Protein AF-A0A9X6RM35-F1 (afdb_monomer)

Organism: Hypsibius exemplaris (NCBI:txid2072580)

Foldseek 3Di:
DPPPPPPPPPVVVVVVVVVVVPDDDDDDDDDDDDPVVVVVVVVVVVVVVVVVVVVVVVVVVVVVVVVVVVVVVVVVVVVVVVVVVVVVVVVVVVVVVVVVVVVVVVVVVVVVVVVVVVVVVVVVVVCVVCVVLVVLVVLQVVLVVVFQFAAEDAAEEEDDAPLLCPQVLCVLLVQHDDDDDDPDLPQDQSPDRPHYGYLGQDHPLDLLLVLLVVLVCSVVHPYQAYEYRDEPVVVSNLVSLVVLQQAAHEYFYFDSCVCVQQDADVPGDRNWAWDQDPSGRTDTPPVVCVVVTGVVVVQVVCVVVSRYHYDGSVDPVVVVSCCCCPVVVHGRCPVVCVVCDRTRHADSPDDPPSSVSSSLLNSCCVQPVVPPSNCSSNPDDSVSSVVTD

pLDDT: mean 82.33, std 15.84, range [31.22, 97.81]

Solvent-accessible surface area (backbone atoms only — not comparable to full-atom values): 22110 Å² total; per-residue (Å²): 135,91,79,85,82,79,77,67,67,76,65,50,62,63,56,59,60,58,60,74,72,73,71,82,80,86,83,84,89,83,83,88,79,72,65,69,62,57,53,51,56,53,50,50,52,50,54,50,52,50,49,53,49,50,52,51,50,52,51,52,50,51,53,51,50,54,51,52,50,54,51,49,54,51,51,51,53,48,47,53,51,51,52,51,50,49,52,51,50,52,53,49,54,50,51,52,50,50,56,50,48,51,52,50,51,53,51,49,53,54,50,52,50,54,50,54,54,49,54,50,51,53,50,53,51,54,50,59,69,43,44,66,56,54,55,48,42,53,53,42,51,52,56,44,69,65,62,47,53,51,40,78,35,90,27,34,31,40,39,41,39,80,77,34,40,66,54,53,49,30,27,30,51,59,63,46,64,80,71,71,94,60,92,63,90,70,67,63,69,64,84,76,39,96,56,47,42,65,51,59,57,41,75,78,70,42,71,68,57,52,42,47,50,48,46,54,28,47,77,74,23,38,51,54,44,46,38,38,32,34,56,103,66,43,66,58,54,52,51,54,33,44,76,60,42,36,44,64,37,34,35,32,41,43,48,82,56,39,64,71,37,46,47,53,56,97,94,50,77,57,76,49,43,72,45,67,46,98,84,48,30,42,36,62,48,62,69,80,55,43,63,69,39,30,52,58,68,61,38,53,52,37,50,74,70,62,66,30,43,66,56,57,75,83,54,60,61,70,60,50,52,47,44,36,48,70,74,68,61,54,51,29,50,52,56,37,47,62,74,46,41,64,48,50,72,69,58,91,82,64,77,56,65,68,60,54,52,42,51,43,48,48,49,39,38,59,75,74,38,73,71,42,62,62,58,35,47,67,66,64,54,79,71,53,49,78,76,50,133

Structure (mmCIF, N/CA/C/O backbone):
data_AF-A0A9X6RM35-F1
#
_entry.id   AF-A0A9X6RM35-F1
#
loop_
_atom_site.group_PDB
_atom_site.id
_atom_site.type_symbol
_atom_site.label_atom_id
_atom_site.label_alt_id
_atom_site.label_comp_id
_atom_site.label_asym_id
_atom_site.label_entity_id
_atom_site.label_seq_id
_atom_site.pdbx_PDB_ins_code
_atom_site.Cartn_x
_atom_site.Cartn_y
_atom_site.Cartn_z
_atom_site.occupancy
_atom_site.B_iso_or_equiv
_atom_site.auth_seq_id
_atom_site.auth_comp_id
_atom_site.auth_asym_id
_atom_site.auth_atom_id
_atom_site.pdbx_PDB_model_num
ATOM 1 N N . MET A 1 1 ? -31.389 -1.278 128.091 1.00 39.91 1 MET A N 1
ATOM 2 C CA . MET A 1 1 ? -32.453 -2.180 128.581 1.00 39.91 1 MET A CA 1
ATOM 3 C C . MET A 1 1 ? -31.827 -3.147 129.591 1.00 39.91 1 MET A C 1
ATOM 5 O O . MET A 1 1 ? -31.407 -4.217 129.197 1.00 39.91 1 MET A O 1
ATOM 9 N N . SER A 1 2 ? -31.521 -2.820 130.853 1.00 44.97 2 SER A N 1
ATOM 10 C CA . SER A 1 2 ? -32.206 -2.007 131.884 1.00 44.97 2 SER A CA 1
ATOM 11 C C . SER A 1 2 ? -33.596 -2.518 132.297 1.00 44.97 2 SER A C 1
ATOM 13 O O . SER A 1 2 ? -34.483 -1.722 132.585 1.00 44.97 2 SER A O 1
ATOM 15 N N . GLN A 1 3 ? -33.785 -3.842 132.318 1.00 40.25 3 GLN A N 1
ATOM 16 C CA . GLN A 1 3 ? -35.031 -4.488 132.769 1.00 40.25 3 GLN A CA 1
ATOM 17 C C . GLN A 1 3 ? -34.818 -5.612 133.807 1.00 40.25 3 GLN A C 1
ATOM 19 O O . GLN A 1 3 ? -35.672 -6.470 133.979 1.00 40.25 3 GLN A O 1
ATOM 24 N N . LEU A 1 4 ? -33.706 -5.587 134.552 1.00 36.75 4 LEU A N 1
ATOM 25 C CA . LEU A 1 4 ? -33.500 -6.436 135.743 1.00 36.75 4 LEU A CA 1
ATOM 26 C C . LEU A 1 4 ? -33.676 -5.668 137.072 1.00 36.75 4 LEU A C 1
ATOM 28 O O . LEU A 1 4 ? -33.460 -6.228 138.139 1.00 36.75 4 LEU A O 1
ATOM 32 N N . ALA A 1 5 ? -34.089 -4.394 137.024 1.00 43.00 5 ALA A N 1
ATOM 33 C CA . ALA A 1 5 ? -34.105 -3.491 138.183 1.00 43.00 5 ALA A CA 1
ATOM 34 C C . ALA A 1 5 ? -35.475 -3.323 138.875 1.00 43.00 5 ALA A C 1
ATOM 36 O O . ALA A 1 5 ? -35.578 -2.559 139.828 1.00 43.00 5 ALA A O 1
ATOM 37 N N . THR A 1 6 ? -36.529 -4.013 138.436 1.00 45.53 6 THR A N 1
ATOM 38 C CA . THR A 1 6 ? -37.905 -3.759 138.919 1.00 45.53 6 THR A CA 1
ATOM 39 C C . THR A 1 6 ? -38.610 -4.964 139.546 1.00 45.53 6 THR A C 1
ATOM 41 O O . THR A 1 6 ? -39.725 -4.820 140.033 1.00 45.53 6 THR A O 1
ATOM 44 N N . LEU A 1 7 ? -37.957 -6.129 139.629 1.00 39.12 7 LEU A N 1
ATOM 45 C CA . LEU A 1 7 ? -38.520 -7.348 140.243 1.00 39.12 7 LEU A CA 1
ATOM 46 C C . LEU A 1 7 ? -38.082 -7.586 141.704 1.00 39.12 7 LEU A C 1
ATOM 48 O O . LEU A 1 7 ? -38.463 -8.581 142.309 1.00 39.12 7 LEU A O 1
ATOM 52 N N . ILE A 1 8 ? -37.310 -6.662 142.285 1.00 43.22 8 ILE A N 1
ATOM 53 C CA . ILE A 1 8 ? -36.714 -6.783 143.627 1.00 43.22 8 ILE A CA 1
ATOM 54 C C . ILE A 1 8 ? -37.604 -6.263 144.789 1.00 43.22 8 ILE A C 1
ATOM 56 O O . ILE A 1 8 ? -37.484 -6.826 145.875 1.00 43.22 8 ILE A O 1
ATOM 60 N N . PRO A 1 9 ? -38.547 -5.301 144.646 1.00 42.81 9 PRO A N 1
ATOM 61 C CA . PRO A 1 9 ? -39.303 -4.828 145.819 1.00 42.81 9 PRO A CA 1
ATOM 62 C C . PRO A 1 9 ? -40.455 -5.752 146.250 1.00 42.81 9 PRO A C 1
ATOM 64 O O . PRO A 1 9 ? -40.798 -5.804 147.424 1.00 42.81 9 PRO A O 1
ATOM 67 N N . VAL A 1 10 ? -41.043 -6.524 145.327 1.00 47.91 10 VAL A N 1
ATOM 68 C CA . VAL A 1 10 ? -42.314 -7.239 145.582 1.00 47.91 10 VAL A CA 1
ATOM 69 C C . VAL A 1 10 ? -42.126 -8.537 146.389 1.00 47.91 10 VAL A C 1
ATOM 71 O O . VAL A 1 10 ? -43.048 -8.988 147.062 1.00 47.91 10 VAL A O 1
ATOM 74 N N . ILE A 1 11 ? -40.917 -9.110 146.405 1.00 46.06 11 ILE A N 1
ATOM 75 C CA . ILE A 1 11 ? -40.578 -10.273 147.252 1.00 46.06 11 ILE A CA 1
ATOM 76 C C . ILE A 1 11 ? -40.129 -9.828 148.665 1.00 46.06 11 ILE A C 1
ATOM 78 O O . ILE A 1 11 ? -40.219 -10.605 149.616 1.00 46.06 11 ILE A O 1
ATOM 82 N N . GLY A 1 12 ? -39.713 -8.564 148.835 1.00 46.47 12 GLY A N 1
ATOM 83 C CA . GLY A 1 12 ? -39.248 -8.009 150.114 1.00 46.47 12 GLY A CA 1
ATOM 84 C C . GLY A 1 12 ? -40.361 -7.764 151.141 1.00 46.47 12 GLY A C 1
ATOM 85 O O . GLY A 1 12 ? -40.191 -8.086 152.317 1.00 46.47 12 GLY A O 1
ATOM 86 N N . ASP A 1 13 ? -41.529 -7.289 150.702 1.00 47.25 13 ASP A N 1
ATOM 87 C CA . ASP A 1 13 ? -42.626 -6.917 151.615 1.00 47.25 13 ASP A CA 1
ATOM 88 C C . ASP A 1 13 ? -43.421 -8.127 152.147 1.00 47.25 13 ASP A C 1
ATOM 90 O O . ASP A 1 13 ? -43.953 -8.105 153.263 1.00 47.25 13 ASP A O 1
ATOM 94 N N . VAL A 1 14 ? -43.427 -9.245 151.410 1.00 50.41 14 VAL A N 1
ATOM 95 C CA . VAL A 1 14 ? -44.039 -10.509 151.865 1.00 50.41 14 VAL A CA 1
ATOM 96 C C . VAL A 1 14 ? -43.205 -11.163 152.977 1.00 50.41 14 VAL A C 1
ATOM 98 O O . VAL A 1 14 ? -43.761 -11.737 153.914 1.00 50.41 14 VAL A O 1
ATOM 101 N N . LEU A 1 15 ? -41.875 -11.022 152.946 1.00 47.84 15 LEU A N 1
ATOM 102 C CA . LEU A 1 15 ? -40.983 -11.585 153.968 1.00 47.84 15 LEU A CA 1
ATOM 103 C C . LEU A 1 15 ? -40.912 -10.733 155.249 1.00 47.84 15 LEU A C 1
ATOM 105 O O . LEU A 1 15 ? -40.707 -11.285 156.332 1.00 47.84 15 LEU A O 1
ATOM 109 N N . ALA A 1 16 ? -41.175 -9.423 155.172 1.00 48.50 16 ALA A N 1
ATOM 110 C CA . ALA A 1 16 ? -41.254 -8.550 156.349 1.00 48.50 16 ALA A CA 1
ATOM 111 C C . ALA A 1 16 ? -42.494 -8.832 157.226 1.00 48.50 16 ALA A C 1
ATOM 113 O O . ALA A 1 16 ? -42.445 -8.672 158.447 1.00 48.50 16 ALA A O 1
ATOM 114 N N . THR A 1 17 ? -43.581 -9.335 156.631 1.00 50.16 17 THR A N 1
ATOM 115 C CA . THR A 1 17 ? -44.827 -9.650 157.353 1.00 50.16 17 THR A CA 1
ATOM 116 C C . THR A 1 17 ? -44.755 -11.010 158.071 1.00 50.16 17 THR A C 1
ATOM 118 O O . THR A 1 17 ? -45.374 -11.195 159.117 1.00 50.16 17 THR A O 1
ATOM 121 N N . ILE A 1 18 ? -43.926 -11.943 157.585 1.00 49.62 18 ILE A N 1
ATOM 122 C CA . ILE A 1 18 ? -43.703 -13.256 158.224 1.00 49.62 18 ILE A CA 1
ATOM 123 C C . ILE A 1 18 ? -42.792 -13.139 159.463 1.00 49.62 18 ILE A C 1
ATOM 125 O O . ILE A 1 18 ? -42.955 -13.896 160.420 1.00 49.62 18 ILE A O 1
ATOM 129 N N . SER A 1 19 ? -41.889 -12.152 159.509 1.00 45.34 19 SER A N 1
ATOM 130 C CA . SER A 1 19 ? -40.964 -11.969 160.641 1.00 45.34 19 SER A CA 1
ATOM 131 C C . SER A 1 19 ? -41.650 -11.452 161.919 1.00 45.34 19 SER A C 1
ATOM 133 O O . SER A 1 19 ? -41.283 -11.845 163.027 1.00 45.34 19 SER A O 1
ATOM 135 N N . ASN A 1 20 ? -42.727 -10.666 161.793 1.00 47.88 20 ASN A N 1
ATOM 136 C CA . ASN A 1 20 ? -43.485 -10.167 162.950 1.00 47.88 20 ASN A CA 1
ATOM 137 C C . ASN A 1 20 ? -44.430 -11.211 163.584 1.00 47.88 20 ASN A C 1
ATOM 139 O O . ASN A 1 20 ? -45.047 -10.922 164.607 1.00 47.88 20 ASN A O 1
ATOM 143 N N . LEU A 1 21 ? -44.527 -12.427 163.025 1.00 46.91 21 LEU A N 1
ATOM 144 C CA . LEU A 1 21 ? -45.391 -13.503 163.535 1.00 46.91 21 LEU A CA 1
ATOM 145 C C . LEU A 1 21 ? -44.667 -14.542 164.418 1.00 46.91 21 LEU A C 1
ATOM 147 O O . LEU A 1 21 ? -45.331 -15.407 164.987 1.00 46.91 21 LEU A O 1
ATOM 151 N N . ILE A 1 22 ? -43.330 -14.490 164.545 1.00 50.06 22 ILE A N 1
ATOM 152 C CA . ILE A 1 22 ? -42.535 -15.574 165.169 1.00 50.06 22 ILE A CA 1
ATOM 153 C C . ILE A 1 22 ? -41.978 -15.226 166.569 1.00 50.06 22 ILE A C 1
ATOM 155 O O . ILE A 1 22 ? -41.530 -16.120 167.286 1.00 50.06 22 ILE A O 1
ATOM 159 N N . MET A 1 23 ? -42.100 -13.985 167.060 1.00 38.59 23 MET A N 1
ATOM 160 C CA . MET A 1 23 ? -41.804 -13.667 168.468 1.00 38.59 23 MET A CA 1
ATOM 161 C C . MET A 1 23 ? -43.067 -13.341 169.273 1.00 38.59 23 MET A C 1
ATOM 163 O O . MET A 1 23 ? -43.662 -12.285 169.110 1.00 38.59 23 MET A O 1
ATOM 167 N N . GLY A 1 24 ? -43.396 -14.208 170.234 1.00 34.44 24 GLY A N 1
ATOM 168 C CA . GLY A 1 24 ? -43.999 -13.760 171.491 1.00 34.44 24 GLY A CA 1
ATOM 169 C C . GLY A 1 24 ? -45.506 -13.953 171.686 1.00 34.44 24 GLY A C 1
ATOM 170 O O . GLY A 1 24 ? -46.277 -13.011 171.629 1.00 34.44 24 GLY A O 1
ATOM 171 N N . ASN A 1 25 ? -45.844 -15.153 172.159 1.00 32.66 25 ASN A N 1
ATOM 172 C CA . ASN A 1 25 ? -46.595 -15.366 173.402 1.00 32.66 25 ASN A CA 1
ATOM 173 C C . ASN A 1 25 ? -48.113 -15.060 173.456 1.00 32.66 25 ASN A C 1
ATOM 175 O O . ASN A 1 25 ? -48.562 -13.926 173.528 1.00 32.66 25 ASN A O 1
ATOM 179 N N . ARG A 1 26 ? -48.864 -16.160 173.617 1.00 34.00 26 ARG A N 1
ATOM 180 C CA . ARG A 1 26 ? -49.995 -16.355 174.546 1.00 34.00 26 ARG A CA 1
ATOM 181 C C . ARG A 1 26 ? -51.051 -15.242 174.647 1.00 34.00 26 ARG A C 1
ATOM 183 O O . ARG A 1 26 ? -50.896 -14.291 175.399 1.00 34.00 26 ARG A O 1
ATOM 190 N N . GLY A 1 27 ? -52.239 -15.570 174.138 1.00 31.22 27 GLY A N 1
ATOM 191 C CA . GLY A 1 27 ? -53.478 -15.309 174.875 1.00 31.22 27 GLY A CA 1
ATOM 192 C C . GLY A 1 27 ? -54.543 -14.507 174.134 1.00 31.22 27 GLY A C 1
ATOM 193 O O . GLY A 1 27 ? -54.506 -13.288 174.103 1.00 31.22 27 GLY A O 1
ATOM 194 N N . SER A 1 28 ? -55.561 -15.238 173.673 1.00 38.72 28 SER A N 1
ATOM 195 C CA . SER A 1 28 ? -56.958 -14.814 173.462 1.00 38.72 28 SER A CA 1
ATOM 196 C C . SER A 1 28 ? -57.303 -13.794 172.357 1.00 38.72 28 SER A C 1
ATOM 198 O O . SER A 1 28 ? -57.317 -12.591 172.572 1.00 38.72 28 SER A O 1
ATOM 200 N N . ARG A 1 29 ? -57.748 -14.378 171.227 1.00 46.19 29 ARG A N 1
ATOM 201 C CA . ARG A 1 29 ? -58.841 -13.982 170.301 1.00 46.19 29 ARG A CA 1
ATOM 202 C C . ARG A 1 29 ? -58.865 -12.523 169.806 1.00 46.19 29 ARG A C 1
ATOM 204 O O . ARG A 1 29 ? -59.531 -11.675 170.388 1.00 46.19 29 ARG A O 1
ATOM 211 N N . GLY A 1 30 ? -58.215 -12.300 168.656 1.00 35.91 30 GLY A N 1
ATOM 212 C CA . GLY A 1 30 ? -58.267 -11.068 167.855 1.00 35.91 30 GLY A CA 1
ATOM 213 C C . GLY A 1 30 ? -59.240 -11.112 166.653 1.00 35.91 30 GLY A C 1
ATOM 214 O O . GLY A 1 30 ? -59.748 -12.188 166.326 1.00 35.91 30 GLY A O 1
ATOM 215 N N . PRO A 1 31 ? -59.509 -9.951 166.014 1.00 42.12 31 PRO A N 1
ATOM 216 C CA . PRO A 1 31 ? -60.632 -9.702 165.104 1.00 42.12 31 PRO A CA 1
ATOM 217 C C . PRO A 1 31 ? -60.292 -9.922 163.618 1.00 42.12 31 PRO A C 1
ATOM 219 O O . PRO A 1 31 ? -59.142 -9.800 163.201 1.00 42.12 31 PRO A O 1
ATOM 222 N N . SER A 1 32 ? -61.312 -10.258 162.822 1.00 43.34 32 SER A N 1
ATOM 223 C CA . SER A 1 32 ? -61.216 -10.645 161.408 1.00 43.34 32 SER A CA 1
ATOM 224 C C . SER A 1 32 ? -60.761 -9.509 160.483 1.00 43.34 32 SER A C 1
ATOM 226 O O . SER A 1 32 ? -61.352 -8.431 160.480 1.00 43.34 32 SER A O 1
ATOM 228 N N . VAL A 1 33 ? -59.764 -9.803 159.647 1.00 49.38 33 VAL A N 1
ATOM 229 C CA . VAL A 1 33 ? -59.309 -8.993 158.506 1.00 49.38 33 VAL A CA 1
ATOM 230 C C . VAL A 1 33 ? -60.247 -9.231 157.311 1.00 49.38 33 VAL A C 1
ATOM 232 O O . VAL A 1 33 ? -60.513 -10.381 156.965 1.00 49.38 33 VAL A O 1
ATOM 235 N N . ASP A 1 34 ? -60.751 -8.158 156.695 1.00 52.75 34 ASP A N 1
ATOM 236 C CA . ASP A 1 34 ? -61.669 -8.191 155.542 1.00 52.75 34 ASP A CA 1
ATOM 237 C C . ASP A 1 34 ? -60.897 -8.392 154.218 1.00 52.75 34 ASP A C 1
ATOM 239 O O . ASP A 1 34 ? -60.381 -7.455 153.603 1.00 52.75 34 ASP A O 1
ATOM 243 N N . VAL A 1 35 ? -60.788 -9.658 153.806 1.00 53.84 35 VAL A N 1
ATOM 244 C CA . VAL A 1 35 ? -60.093 -10.142 152.597 1.00 53.84 35 VAL A CA 1
ATOM 245 C C . VAL A 1 35 ? -60.716 -9.593 151.295 1.00 53.84 35 VAL A C 1
ATOM 247 O O . VAL A 1 35 ? -60.029 -9.496 150.273 1.00 53.84 35 VAL A O 1
ATOM 250 N N . ASP A 1 36 ? -61.970 -9.125 151.323 1.00 55.31 36 ASP A N 1
ATOM 251 C CA . ASP A 1 36 ? -62.677 -8.624 150.136 1.00 55.31 36 ASP A CA 1
ATOM 252 C C . ASP A 1 36 ? -62.222 -7.221 149.700 1.00 55.31 36 ASP A C 1
ATOM 254 O O . ASP A 1 36 ? -62.460 -6.799 148.562 1.00 55.31 36 ASP A O 1
ATOM 258 N N . ALA A 1 37 ? -61.543 -6.470 150.571 1.00 55.03 37 ALA A N 1
ATOM 259 C CA . ALA A 1 37 ? -60.956 -5.178 150.211 1.00 55.03 37 ALA A CA 1
ATOM 260 C C . ALA A 1 37 ? -59.685 -5.333 149.347 1.00 55.03 37 ALA A C 1
ATOM 262 O O . ALA A 1 37 ? -59.496 -4.586 148.385 1.00 55.03 37 ALA A O 1
ATOM 263 N N . ILE A 1 38 ? -58.858 -6.348 149.624 1.00 54.16 38 ILE A N 1
ATOM 264 C CA . ILE A 1 38 ? -57.600 -6.613 148.900 1.00 54.16 38 ILE A CA 1
ATOM 265 C C . ILE A 1 38 ? -57.882 -7.228 147.520 1.00 54.16 38 ILE A C 1
ATOM 267 O O . ILE A 1 38 ? -57.276 -6.826 146.524 1.00 54.16 38 ILE A O 1
ATOM 271 N N . HIS A 1 39 ? -58.867 -8.128 147.418 1.00 55.69 39 HIS A N 1
ATOM 272 C CA . HIS A 1 39 ? -59.287 -8.685 146.127 1.00 55.69 39 HIS A CA 1
ATOM 273 C C . HIS A 1 39 ? -59.862 -7.626 145.174 1.00 55.69 39 HIS A C 1
ATOM 275 O O . HIS A 1 39 ? -59.624 -7.705 143.968 1.00 55.69 39 HIS A O 1
ATOM 281 N N . ARG A 1 40 ? -60.548 -6.594 145.687 1.00 60.12 40 ARG A N 1
ATOM 282 C CA . ARG A 1 40 ? -61.068 -5.491 144.858 1.00 60.12 40 ARG A CA 1
ATOM 283 C C . ARG A 1 40 ? -59.964 -4.588 144.301 1.00 60.12 40 ARG A C 1
ATOM 285 O O . ARG A 1 40 ? -60.031 -4.226 143.128 1.00 60.12 40 ARG A O 1
ATOM 292 N N . GLN A 1 41 ? -58.928 -4.273 145.083 1.00 58.19 41 GLN A N 1
ATOM 293 C CA . GLN A 1 41 ? -57.780 -3.498 144.589 1.00 58.19 41 GLN A CA 1
ATOM 294 C C . GLN A 1 41 ? -56.929 -4.279 143.577 1.00 58.19 41 GLN A C 1
ATOM 296 O O . GLN A 1 41 ? -56.503 -3.714 142.572 1.00 58.19 41 GLN A O 1
ATOM 301 N N . HIS A 1 42 ? -56.735 -5.584 143.784 1.00 56.94 42 HIS A N 1
ATOM 302 C CA . HIS A 1 42 ? -55.982 -6.423 142.849 1.00 56.94 42 HIS A CA 1
ATOM 303 C C . HIS A 1 42 ? -56.747 -6.654 141.531 1.00 56.94 42 HIS A C 1
ATOM 305 O O . HIS A 1 42 ? -56.157 -6.620 140.453 1.00 56.94 42 HIS A O 1
ATOM 311 N N . ALA A 1 43 ? -58.075 -6.815 141.593 1.00 60.25 43 ALA A N 1
ATOM 312 C CA . ALA A 1 43 ? -58.923 -6.922 140.405 1.00 60.25 43 ALA A CA 1
ATOM 313 C C . ALA A 1 43 ? -58.953 -5.620 139.582 1.00 60.25 43 ALA A C 1
ATOM 315 O O . ALA A 1 43 ? -58.897 -5.680 138.354 1.00 60.25 43 ALA A O 1
ATOM 316 N N . ALA A 1 44 ? -58.980 -4.452 140.236 1.00 65.12 44 ALA A N 1
ATOM 317 C CA . ALA A 1 44 ? -58.913 -3.158 139.555 1.00 65.12 44 ALA A CA 1
ATOM 318 C C . ALA A 1 44 ? -57.556 -2.936 138.860 1.00 65.12 44 ALA A C 1
ATOM 320 O O . ALA A 1 44 ? -57.524 -2.532 137.700 1.00 65.12 44 ALA A O 1
ATOM 321 N N . ALA A 1 45 ? -56.445 -3.288 139.516 1.00 61.56 45 ALA A N 1
ATOM 322 C CA . ALA A 1 45 ? -55.109 -3.191 138.926 1.00 61.56 45 ALA A CA 1
ATOM 323 C C . ALA A 1 45 ? -54.910 -4.145 137.731 1.00 61.56 45 ALA A C 1
ATOM 325 O O . ALA A 1 45 ? -54.280 -3.773 136.741 1.00 61.56 45 ALA A O 1
ATOM 326 N N . ILE A 1 46 ? -55.483 -5.356 137.780 1.00 63.25 46 ILE A N 1
ATOM 327 C CA . ILE A 1 46 ? -55.468 -6.296 136.647 1.00 63.25 46 ILE A CA 1
ATOM 328 C C . ILE A 1 46 ? -56.309 -5.763 135.484 1.00 63.25 46 ILE A C 1
ATOM 330 O O . ILE A 1 46 ? -55.857 -5.815 134.343 1.00 63.25 46 ILE A O 1
ATOM 334 N N . ALA A 1 47 ? -57.501 -5.226 135.755 1.00 68.81 47 ALA A N 1
ATOM 335 C CA . ALA A 1 47 ? -58.365 -4.665 134.718 1.00 68.81 47 ALA A CA 1
ATOM 336 C C . ALA A 1 47 ? -57.718 -3.450 134.029 1.00 68.81 47 ALA A C 1
ATOM 338 O O . ALA A 1 47 ? -57.779 -3.323 132.807 1.00 68.81 47 ALA A O 1
ATOM 339 N N . GLU A 1 48 ? -57.042 -2.587 134.789 1.00 67.44 48 GLU A N 1
ATOM 340 C CA . GLU A 1 48 ? -56.339 -1.425 134.244 1.00 67.44 48 GLU A CA 1
ATOM 341 C C . GLU A 1 48 ? -55.070 -1.821 133.476 1.00 67.44 48 GLU A C 1
ATOM 343 O O . GLU A 1 48 ? -54.841 -1.336 132.368 1.00 67.44 48 GLU A O 1
ATOM 348 N N . SER A 1 49 ? -54.304 -2.793 133.980 1.00 64.75 49 SER A N 1
ATOM 349 C CA . SER A 1 49 ? -53.161 -3.367 133.260 1.00 64.75 49 SER A CA 1
ATOM 350 C C . SER A 1 49 ? -53.580 -4.043 131.948 1.00 64.75 49 SER A C 1
ATOM 352 O O . SER A 1 49 ? -52.928 -3.845 130.922 1.00 64.75 49 SER A O 1
ATOM 354 N N . GLN A 1 50 ? -54.696 -4.778 131.942 1.00 70.25 50 GLN A N 1
ATOM 355 C CA . GLN A 1 50 ? -55.251 -5.388 130.731 1.00 70.25 50 GLN A CA 1
ATOM 356 C C . GLN A 1 50 ? -55.735 -4.341 129.728 1.00 70.25 50 GLN A C 1
ATOM 358 O O . GLN A 1 50 ? -55.525 -4.515 128.528 1.00 70.25 50 GLN A O 1
ATOM 363 N N . ARG A 1 51 ? -56.330 -3.239 130.198 1.00 77.69 51 ARG A N 1
ATOM 364 C CA . ARG A 1 51 ? -56.761 -2.144 129.326 1.00 77.69 51 ARG A CA 1
ATOM 365 C C . ARG A 1 51 ? -55.571 -1.448 128.668 1.00 77.69 51 ARG A C 1
ATOM 367 O O . ARG A 1 51 ? -55.572 -1.285 127.454 1.00 77.69 51 ARG A O 1
ATOM 374 N N . ILE A 1 52 ? -54.533 -1.119 129.442 1.00 72.44 52 ILE A N 1
ATOM 375 C CA . ILE A 1 52 ? -53.291 -0.515 128.926 1.00 72.44 52 ILE A CA 1
ATOM 376 C C . ILE A 1 52 ? -52.610 -1.456 127.928 1.00 72.44 52 ILE A C 1
ATOM 378 O O . ILE A 1 52 ? -52.143 -1.012 126.882 1.00 72.44 52 ILE A O 1
ATOM 382 N N . PHE A 1 53 ? -52.587 -2.759 128.212 1.00 71.38 53 PHE A N 1
ATOM 383 C CA . PHE A 1 53 ? -52.016 -3.748 127.305 1.00 71.38 53 PHE A CA 1
ATOM 384 C C . PHE A 1 53 ? -52.802 -3.851 125.992 1.00 71.38 53 PHE A C 1
ATOM 386 O O . PHE A 1 53 ? -52.197 -3.840 124.925 1.00 71.38 53 PHE A O 1
ATOM 393 N N . GLN A 1 54 ? -54.137 -3.889 126.041 1.00 74.94 54 GLN A N 1
ATOM 394 C CA . GLN A 1 54 ? -54.977 -3.899 124.837 1.00 74.94 54 GLN A CA 1
ATOM 395 C C . GLN A 1 54 ? -54.838 -2.609 124.023 1.00 74.94 54 GLN A C 1
ATOM 397 O O . GLN A 1 54 ? -54.790 -2.660 122.797 1.00 74.94 54 GLN A O 1
ATOM 402 N N . GLU A 1 55 ? -54.730 -1.460 124.686 1.00 77.75 55 GLU A N 1
ATOM 403 C CA . GLU A 1 55 ? -54.564 -0.159 124.037 1.00 77.75 55 GLU A CA 1
ATOM 404 C C . GLU A 1 55 ? -53.181 -0.042 123.371 1.00 77.75 55 GLU A C 1
ATOM 406 O O . GLU A 1 55 ? -53.081 0.378 122.216 1.00 77.75 55 GLU A O 1
ATOM 411 N N . GLN A 1 56 ? -52.124 -0.534 124.028 1.00 74.19 56 GLN A N 1
ATOM 412 C CA . GLN A 1 56 ? -50.792 -0.671 123.428 1.00 74.19 56 GLN A CA 1
ATOM 413 C C . GLN A 1 56 ? -50.779 -1.666 122.262 1.00 74.19 56 GLN A C 1
ATOM 415 O O . GLN A 1 56 ? -50.139 -1.411 121.242 1.00 74.19 56 GLN A O 1
ATOM 420 N N . GLN A 1 57 ? -51.509 -2.778 122.370 1.00 72.56 57 GLN A N 1
ATOM 421 C CA . GLN A 1 57 ? -51.604 -3.777 121.307 1.00 72.56 57 GLN A CA 1
ATOM 422 C C . GLN A 1 57 ? -52.361 -3.230 120.087 1.00 72.56 57 GLN A C 1
ATOM 424 O O . GLN A 1 57 ? -51.938 -3.449 118.952 1.00 72.56 57 GLN A O 1
ATOM 429 N N . ALA A 1 58 ? -53.429 -2.456 120.305 1.00 76.06 58 ALA A N 1
ATOM 430 C CA . ALA A 1 58 ? -54.181 -1.784 119.249 1.00 76.06 58 ALA A CA 1
ATOM 431 C C . ALA A 1 58 ? -53.349 -0.695 118.552 1.00 76.06 58 ALA A C 1
ATOM 433 O O . ALA A 1 58 ? -53.353 -0.617 117.323 1.00 76.06 58 ALA A O 1
ATOM 434 N N . GLN A 1 59 ? -52.584 0.102 119.307 1.00 78.62 59 GLN A N 1
ATOM 435 C CA . GLN A 1 59 ? -51.669 1.097 118.736 1.00 78.62 59 GLN A CA 1
ATOM 436 C C . GLN A 1 59 ? -50.534 0.449 117.936 1.00 78.62 59 GLN A C 1
ATOM 438 O O . GLN A 1 59 ? -50.253 0.885 116.820 1.00 78.62 59 GLN A O 1
ATOM 443 N N . ALA A 1 60 ? -49.926 -0.621 118.453 1.00 72.94 60 ALA A N 1
ATOM 444 C CA . ALA A 1 60 ? -48.892 -1.364 117.736 1.00 72.94 60 ALA A CA 1
ATOM 445 C C . ALA A 1 60 ? -49.437 -1.982 116.438 1.00 72.94 60 ALA A C 1
ATOM 447 O O . ALA A 1 60 ? -48.781 -1.924 115.399 1.00 72.94 60 ALA A O 1
ATOM 448 N N . HIS A 1 61 ? -50.661 -2.516 116.465 1.00 73.94 61 HIS A N 1
ATOM 449 C CA . HIS A 1 61 ? -51.307 -3.065 115.276 1.00 73.94 61 HIS A CA 1
ATOM 450 C C . HIS A 1 61 ? -51.631 -1.978 114.239 1.00 73.94 61 HIS A C 1
ATOM 452 O O . HIS A 1 61 ? -51.398 -2.178 113.049 1.00 73.94 61 HIS A O 1
ATOM 458 N N . ALA A 1 62 ? -52.108 -0.805 114.670 1.00 77.31 62 ALA A N 1
ATOM 459 C CA . ALA A 1 62 ? -52.362 0.329 113.780 1.00 77.31 62 ALA A CA 1
ATOM 460 C C . ALA A 1 62 ? -51.071 0.853 113.121 1.00 77.31 62 ALA A C 1
ATOM 462 O O . ALA A 1 62 ? -51.051 1.094 111.915 1.00 77.31 62 ALA A O 1
ATOM 463 N N . GLN A 1 63 ? -49.976 0.956 113.881 1.00 75.62 63 GLN A N 1
ATOM 464 C CA . GLN A 1 63 ? -48.659 1.325 113.348 1.00 75.62 63 GLN A CA 1
ATOM 465 C C . GLN A 1 63 ? -48.126 0.278 112.362 1.00 75.62 63 GLN A C 1
ATOM 467 O O . GLN A 1 63 ? -47.570 0.629 111.323 1.00 75.62 63 GLN A O 1
ATOM 472 N N . HIS A 1 64 ? -48.340 -1.009 112.646 1.00 71.81 64 HIS A N 1
ATOM 473 C CA . HIS A 1 64 ? -47.943 -2.092 111.751 1.00 71.81 64 HIS A CA 1
ATOM 474 C C . HIS A 1 64 ? -48.735 -2.074 110.433 1.00 71.81 64 HIS A C 1
ATOM 476 O O . HIS A 1 64 ? -48.159 -2.301 109.371 1.00 71.81 64 HIS A O 1
ATOM 482 N N . ILE A 1 65 ? -50.034 -1.750 110.470 1.00 77.56 65 ILE A N 1
ATOM 483 C CA . ILE A 1 65 ? -50.853 -1.574 109.259 1.00 77.56 65 ILE A CA 1
ATOM 484 C C . ILE A 1 65 ? -50.336 -0.402 108.416 1.00 77.56 65 ILE A C 1
ATOM 486 O O . ILE A 1 65 ? -50.094 -0.586 107.226 1.00 77.56 65 ILE A O 1
ATOM 490 N N . GLN A 1 66 ? -50.095 0.763 109.026 1.00 78.06 66 GLN A N 1
ATOM 491 C CA . GLN A 1 66 ? -49.557 1.930 108.313 1.00 78.06 66 GLN A CA 1
ATOM 492 C C . GLN A 1 66 ? -48.184 1.645 107.692 1.00 78.06 66 GLN A C 1
ATOM 494 O O . GLN A 1 66 ? -47.904 2.062 106.571 1.00 78.06 66 GLN A O 1
ATOM 499 N N . MET A 1 67 ? -47.337 0.885 108.389 1.00 74.69 67 MET A N 1
ATOM 500 C CA . MET A 1 67 ? -46.048 0.444 107.861 1.00 74.69 67 MET A CA 1
ATOM 501 C C . MET A 1 67 ? -46.211 -0.506 106.664 1.00 74.69 67 MET A C 1
ATOM 503 O O . MET A 1 67 ? -45.490 -0.363 105.679 1.00 74.69 67 MET A O 1
ATOM 507 N N . ILE A 1 68 ? -47.162 -1.448 106.704 1.00 74.75 68 ILE A N 1
ATOM 508 C CA . ILE A 1 68 ? -47.453 -2.343 105.571 1.00 74.75 68 ILE A CA 1
ATOM 509 C C . ILE A 1 68 ? -47.955 -1.555 104.356 1.00 74.75 68 ILE A C 1
ATOM 511 O O . ILE A 1 68 ? -47.540 -1.850 103.235 1.00 74.75 68 ILE A O 1
ATOM 515 N N . GLU A 1 69 ? -48.832 -0.572 104.553 1.00 79.19 69 GLU A N 1
ATOM 516 C CA . GLU A 1 69 ? -49.343 0.274 103.467 1.00 79.19 69 GLU A CA 1
ATOM 517 C C . GLU A 1 69 ? -48.231 1.127 102.847 1.00 79.19 69 GLU A C 1
ATOM 519 O O . GLU A 1 69 ? -48.070 1.108 101.628 1.00 79.19 69 GLU A O 1
ATOM 524 N N . ALA A 1 70 ? -47.377 1.750 103.664 1.00 76.94 70 ALA A N 1
ATOM 525 C CA . ALA A 1 70 ? -46.216 2.498 103.179 1.00 76.94 70 ALA A CA 1
ATOM 526 C C . ALA A 1 70 ? -45.219 1.613 102.400 1.00 76.94 70 ALA A C 1
ATOM 528 O O . ALA A 1 70 ? -44.660 2.042 101.391 1.00 76.94 70 ALA A O 1
ATOM 529 N N . ILE A 1 71 ? -45.019 0.357 102.825 1.00 77.44 71 ILE A N 1
ATOM 530 C CA . ILE A 1 71 ? -44.190 -0.619 102.096 1.00 77.44 71 ILE A CA 1
ATOM 531 C C . ILE A 1 71 ? -44.838 -1.007 100.760 1.00 77.44 71 ILE A C 1
ATOM 533 O O . ILE A 1 71 ? -44.133 -1.159 99.763 1.00 77.44 71 ILE A O 1
ATOM 537 N N . ARG A 1 72 ? -46.166 -1.170 100.709 1.00 79.75 72 ARG A N 1
ATOM 538 C CA . ARG A 1 72 ? -46.885 -1.479 99.462 1.00 79.75 72 ARG A CA 1
ATOM 539 C C . ARG A 1 72 ? -46.804 -0.332 98.465 1.00 79.75 72 ARG A C 1
ATOM 541 O O . ARG A 1 72 ? -46.438 -0.576 97.324 1.00 79.75 72 ARG A O 1
ATOM 548 N N . GLU A 1 73 ? -47.055 0.898 98.903 1.00 82.62 73 GLU A N 1
ATOM 549 C CA . GLU A 1 73 ? -46.934 2.080 98.043 1.00 82.62 73 GLU A CA 1
ATOM 550 C C . GLU A 1 73 ? -45.497 2.279 97.548 1.00 82.62 73 GLU A C 1
ATOM 552 O O . GLU A 1 73 ? -45.289 2.571 96.370 1.00 82.62 73 GLU A O 1
ATOM 557 N N . GLY A 1 74 ? -44.501 2.058 98.415 1.00 81.75 74 GLY A N 1
ATOM 558 C CA . GLY A 1 74 ? -43.091 2.061 98.025 1.00 81.75 74 GLY A CA 1
ATOM 559 C C . GLY A 1 74 ? -42.786 1.017 96.948 1.00 81.75 74 GLY A C 1
ATOM 560 O O . GLY A 1 74 ? -42.203 1.349 95.917 1.00 81.75 74 GLY A O 1
ATOM 561 N N . ASN A 1 75 ? -43.257 -0.219 97.137 1.00 83.25 75 ASN A N 1
ATOM 562 C CA . ASN A 1 75 ? -43.082 -1.307 96.172 1.00 83.25 75 ASN A CA 1
ATOM 563 C C . ASN A 1 75 ? -43.815 -1.055 94.843 1.00 83.25 75 ASN A C 1
ATOM 565 O O . ASN A 1 75 ? -43.289 -1.397 93.783 1.00 83.25 75 ASN A O 1
ATOM 569 N N . ASP A 1 76 ? -45.007 -0.458 94.872 1.00 86.62 76 ASP A N 1
ATOM 570 C CA . ASP A 1 76 ? -45.782 -0.142 93.668 1.00 86.62 76 ASP A CA 1
ATOM 571 C C . ASP A 1 76 ? -45.143 1.006 92.876 1.00 86.62 76 ASP A C 1
ATOM 573 O O . ASP A 1 76 ? -45.021 0.923 91.651 1.00 86.62 76 ASP A O 1
ATOM 577 N N . GLN A 1 77 ? -44.647 2.046 93.557 1.00 84.19 77 GLN A N 1
ATOM 578 C CA . GLN A 1 77 ? -43.860 3.105 92.919 1.00 84.19 77 GLN A CA 1
ATOM 579 C C . GLN A 1 77 ? -42.559 2.561 92.324 1.00 84.19 77 GLN A C 1
ATOM 581 O O . GLN A 1 77 ? -42.154 2.969 91.234 1.00 84.19 77 GLN A O 1
ATOM 586 N N . GLU A 1 78 ? -41.898 1.634 93.014 1.00 79.50 78 GLU A N 1
ATOM 587 C CA . GLU A 1 78 ? -40.671 1.006 92.532 1.00 79.50 78 GLU A CA 1
ATOM 588 C C . GLU A 1 78 ? -40.929 0.104 91.317 1.00 79.50 78 GLU A C 1
ATOM 590 O O . GLU A 1 78 ? -40.181 0.171 90.340 1.00 79.50 78 GLU A O 1
ATOM 595 N N . ARG A 1 79 ? -42.048 -0.634 91.295 1.00 82.38 79 ARG A N 1
ATOM 596 C CA . ARG A 1 79 ? -42.523 -1.351 90.099 1.00 82.38 79 ARG A CA 1
ATOM 597 C C . ARG A 1 79 ? -42.790 -0.416 88.929 1.00 82.38 79 ARG A C 1
ATOM 599 O O . ARG A 1 79 ? -42.289 -0.675 87.840 1.00 82.38 79 ARG A O 1
ATOM 606 N N . GLN A 1 80 ? -43.513 0.682 89.143 1.00 85.31 80 GLN A N 1
ATOM 607 C CA . GLN A 1 80 ? -43.797 1.653 88.080 1.00 85.31 80 GLN A CA 1
ATOM 608 C C . GLN A 1 80 ? -42.514 2.282 87.525 1.00 85.31 80 GLN A C 1
ATOM 610 O O . GLN A 1 80 ? -42.375 2.444 86.312 1.00 85.31 80 GLN A O 1
ATOM 615 N N . ARG A 1 81 ? -41.540 2.595 88.390 1.00 86.06 81 ARG A N 1
ATOM 616 C CA . ARG A 1 81 ? -40.218 3.082 87.963 1.00 86.06 81 ARG A CA 1
ATOM 617 C C . ARG A 1 81 ? -39.454 2.029 87.167 1.00 86.06 81 ARG A C 1
ATOM 619 O O . ARG A 1 81 ? -38.841 2.374 86.161 1.00 86.06 81 ARG A O 1
ATOM 626 N N . MET A 1 82 ? -39.503 0.766 87.585 1.00 84.56 82 MET A N 1
ATOM 627 C CA . MET A 1 82 ? -38.844 -0.341 86.892 1.00 84.56 82 MET A CA 1
ATOM 628 C C . MET A 1 82 ? -39.479 -0.618 85.522 1.00 84.56 82 MET A C 1
ATOM 630 O O . MET A 1 82 ? -38.757 -0.794 84.545 1.00 84.56 82 MET A O 1
ATOM 634 N N . GLU A 1 83 ? -40.808 -0.591 85.419 1.00 85.19 83 GLU A N 1
ATOM 635 C CA . GLU A 1 83 ? -41.532 -0.732 84.150 1.00 85.19 83 GLU A CA 1
ATOM 636 C C . GLU A 1 83 ? -41.251 0.438 83.203 1.00 85.19 83 GLU A C 1
ATOM 638 O O . GLU A 1 83 ? -40.964 0.218 82.026 1.00 85.19 83 GLU A O 1
ATOM 643 N N . ALA A 1 84 ? -41.253 1.676 83.708 1.00 87.38 84 ALA A N 1
ATOM 644 C CA . ALA A 1 84 ? -40.899 2.855 82.920 1.00 87.38 84 ALA A CA 1
ATOM 645 C C . ALA A 1 84 ? -39.438 2.805 82.439 1.00 87.38 84 ALA A C 1
ATOM 647 O O . ALA A 1 84 ? -39.163 3.104 81.276 1.00 87.38 84 ALA A O 1
ATOM 648 N N . ALA A 1 85 ? -38.505 2.376 83.297 1.00 86.44 85 ALA A N 1
ATOM 649 C CA . ALA A 1 85 ? -37.104 2.178 82.931 1.00 86.44 85 ALA A CA 1
ATOM 650 C C . ALA A 1 85 ? -36.943 1.067 81.881 1.00 86.44 85 ALA A C 1
ATOM 652 O O . ALA A 1 85 ? -36.216 1.244 80.907 1.00 86.44 85 ALA A O 1
ATOM 653 N N . TYR A 1 86 ? -37.668 -0.044 82.024 1.00 86.69 86 TYR A N 1
ATOM 654 C CA . TYR A 1 86 ? -37.661 -1.138 81.055 1.00 86.69 86 TYR A CA 1
ATOM 655 C C . TYR A 1 86 ? -38.213 -0.705 79.691 1.00 86.69 86 TYR A C 1
ATOM 657 O O . TYR A 1 86 ? -37.615 -1.002 78.657 1.00 86.69 86 TYR A O 1
ATOM 665 N N . GLN A 1 87 ? -39.323 0.039 79.670 1.00 87.25 87 GLN A N 1
ATOM 666 C CA . GLN A 1 87 ? -39.874 0.588 78.431 1.00 87.25 87 GLN A CA 1
ATOM 667 C C . GLN A 1 87 ? -38.931 1.610 77.783 1.00 87.25 87 GLN A C 1
ATOM 669 O O . GLN A 1 87 ? -38.775 1.603 76.561 1.00 87.25 87 GLN A O 1
ATOM 674 N N . ALA A 1 88 ? -38.265 2.451 78.579 1.00 87.31 88 ALA A N 1
ATOM 675 C CA . ALA A 1 88 ? -37.261 3.386 78.081 1.00 87.31 88 ALA A CA 1
ATOM 676 C C . ALA A 1 88 ? -36.042 2.661 77.480 1.00 87.31 88 ALA A C 1
ATOM 678 O O . ALA A 1 88 ? -35.577 3.044 76.406 1.00 87.31 88 ALA A O 1
ATOM 679 N N . GLU A 1 89 ? -35.565 1.584 78.113 1.00 86.06 89 GLU A N 1
ATOM 680 C CA . GLU A 1 89 ? -34.457 0.759 77.611 1.00 86.06 89 GLU A CA 1
ATOM 681 C C . GLU A 1 89 ? -34.843 0.050 76.300 1.00 86.06 89 GLU A C 1
ATOM 683 O O . GLU A 1 89 ? -34.093 0.094 75.325 1.00 86.06 89 GLU A O 1
ATOM 688 N N . GLN A 1 90 ? -36.050 -0.524 76.224 1.00 84.38 90 GLN A N 1
ATOM 689 C CA . GLN A 1 90 ? -36.598 -1.116 74.994 1.00 84.38 90 GLN A CA 1
ATOM 690 C C . GLN A 1 90 ? -36.707 -0.084 73.862 1.00 84.38 90 GLN A C 1
ATOM 692 O O . GLN A 1 90 ? -36.329 -0.361 72.722 1.00 84.38 90 GLN A O 1
ATOM 697 N N . ALA A 1 91 ? -37.177 1.130 74.167 1.00 87.69 91 ALA A N 1
ATOM 698 C CA . ALA A 1 91 ? -37.247 2.219 73.198 1.00 87.69 91 ALA A CA 1
ATOM 699 C C . ALA A 1 91 ? -35.851 2.670 72.729 1.00 87.69 91 ALA A C 1
ATOM 701 O O . ALA A 1 91 ? -35.679 2.958 71.542 1.00 87.69 91 ALA A O 1
ATOM 702 N N . ARG A 1 92 ? -34.846 2.696 73.621 1.00 90.94 92 ARG A N 1
ATOM 703 C CA . ARG A 1 92 ? -33.450 3.002 73.262 1.00 90.94 92 ARG A CA 1
ATOM 704 C C . ARG A 1 92 ? -32.876 1.942 72.326 1.00 90.94 92 ARG A C 1
ATOM 706 O O . ARG A 1 92 ? -32.393 2.292 71.255 1.00 90.94 92 ARG A O 1
ATOM 713 N N . LEU A 1 93 ? -33.005 0.666 72.690 1.00 85.94 93 LEU A N 1
ATOM 714 C CA . LEU A 1 93 ? -32.531 -0.465 71.886 1.00 85.94 93 LEU A CA 1
ATOM 715 C C . LEU A 1 93 ? -33.190 -0.501 70.503 1.00 85.94 93 LEU A C 1
ATOM 717 O O . LEU A 1 93 ? -32.531 -0.808 69.512 1.00 85.94 93 LEU A O 1
ATOM 721 N N . LYS A 1 94 ? -34.483 -0.165 70.414 1.00 88.31 94 LYS A N 1
ATOM 722 C CA . LYS A 1 94 ? -35.183 -0.071 69.129 1.00 88.31 94 LYS A CA 1
ATOM 723 C C . LYS A 1 94 ? -34.591 1.029 68.239 1.00 88.31 94 LYS A C 1
ATOM 725 O O . LYS A 1 94 ? -34.293 0.753 67.083 1.00 88.31 94 LYS A O 1
ATOM 730 N N . ARG A 1 95 ? -34.353 2.228 68.784 1.00 86.56 95 ARG A N 1
ATOM 731 C CA . ARG A 1 95 ? -33.710 3.330 68.042 1.00 86.56 95 ARG A CA 1
ATOM 732 C C . ARG A 1 95 ? -32.278 2.997 67.628 1.00 86.56 95 ARG A C 1
ATOM 734 O O . ARG A 1 95 ? -31.881 3.327 66.520 1.00 86.56 95 ARG A O 1
ATOM 741 N N . GLU A 1 96 ? -31.504 2.342 68.495 1.00 87.88 96 GLU A N 1
ATOM 742 C CA . GLU A 1 96 ? -30.144 1.893 68.164 1.00 87.88 96 GLU A CA 1
ATOM 743 C C . GLU A 1 96 ? -30.154 0.914 66.982 1.00 87.88 96 GLU A C 1
ATOM 745 O O . GLU A 1 96 ? -29.377 1.095 66.046 1.00 87.88 96 GLU A O 1
ATOM 750 N N . ARG A 1 97 ? -31.080 -0.058 66.972 1.00 87.31 97 ARG A N 1
ATOM 751 C CA . ARG A 1 97 ? -31.257 -0.983 65.839 1.00 87.31 97 ARG A CA 1
ATOM 752 C C . ARG A 1 97 ? -31.674 -0.270 64.556 1.00 87.31 97 ARG A C 1
ATOM 754 O O . ARG A 1 97 ? -31.147 -0.606 63.505 1.00 87.31 97 ARG A O 1
ATOM 761 N N . GLU A 1 98 ? -32.588 0.696 64.633 1.00 90.44 98 GLU A N 1
ATOM 762 C CA . GLU A 1 98 ? -33.019 1.490 63.471 1.00 90.44 98 GLU A CA 1
ATOM 763 C C . GLU A 1 98 ? -31.841 2.278 62.873 1.00 90.44 98 GLU A C 1
ATOM 765 O O . GLU A 1 98 ? -31.579 2.179 61.677 1.00 90.44 98 GLU A O 1
ATOM 770 N N . VAL A 1 99 ? -31.052 2.967 63.706 1.00 91.00 99 VAL A N 1
ATOM 771 C CA . VAL A 1 99 ? -29.856 3.709 63.262 1.00 91.00 99 VAL A CA 1
ATOM 772 C C . VAL A 1 99 ? -28.793 2.775 62.679 1.00 91.00 99 VAL A C 1
ATOM 774 O O . VAL A 1 99 ? -28.123 3.112 61.700 1.00 91.00 99 VAL A O 1
ATOM 777 N N . GLU A 1 100 ? -28.590 1.604 63.282 1.00 88.50 100 GLU A N 1
ATOM 778 C CA . GLU A 1 100 ? -27.643 0.617 62.770 1.00 88.50 100 GLU A CA 1
ATOM 779 C C . GLU A 1 100 ? -28.106 0.052 61.420 1.00 88.50 100 GLU A C 1
ATOM 781 O O . GLU A 1 100 ? -27.306 -0.045 60.487 1.00 88.50 100 GLU A O 1
ATOM 786 N N . GLN A 1 101 ? -29.401 -0.234 61.278 1.00 88.00 101 GLN A N 1
ATOM 787 C CA . GLN A 1 101 ? -30.004 -0.698 60.034 1.00 88.00 101 GLN A CA 1
ATOM 788 C C . GLN A 1 101 ? -29.885 0.351 58.919 1.00 88.00 101 GLN A C 1
ATOM 790 O O . GLN A 1 101 ? -29.436 0.014 57.826 1.00 88.00 101 GLN A O 1
ATOM 795 N N . GLU A 1 102 ? -30.148 1.629 59.207 1.00 91.06 102 GLU A N 1
ATOM 796 C CA . GLU A 1 102 ? -29.931 2.733 58.259 1.00 91.06 102 GLU A CA 1
ATOM 797 C C . GLU A 1 102 ? -28.463 2.834 57.813 1.00 91.06 102 GLU A C 1
ATOM 799 O O . GLU A 1 102 ? -28.169 3.064 56.637 1.00 91.06 102 GLU A O 1
ATOM 804 N N . ARG A 1 103 ? -27.507 2.626 58.730 1.00 90.12 103 ARG A N 1
ATOM 805 C CA . ARG A 1 103 ? -26.073 2.593 58.388 1.00 90.12 103 ARG A CA 1
ATOM 806 C C . ARG A 1 103 ? -25.724 1.409 57.494 1.00 90.12 103 ARG A C 1
ATOM 808 O O . ARG A 1 103 ? -24.937 1.578 56.559 1.00 90.12 103 ARG A O 1
ATOM 815 N N . TYR A 1 104 ? -26.286 0.232 57.763 1.00 89.94 104 TYR A N 1
ATOM 816 C CA . TYR A 1 104 ? -26.111 -0.938 56.904 1.00 89.94 104 TYR A CA 1
ATOM 817 C C . TYR A 1 104 ? -26.699 -0.696 55.513 1.00 89.94 104 TYR A C 1
ATOM 819 O O . TYR A 1 104 ? -26.011 -0.944 54.525 1.00 89.94 104 TYR A O 1
ATOM 827 N N . GLU A 1 105 ? -27.908 -0.145 55.421 1.00 91.81 105 GLU A N 1
ATOM 828 C CA . GLU A 1 105 ? -28.553 0.187 54.148 1.00 91.81 105 GLU A CA 1
ATOM 829 C C . GLU A 1 105 ? -27.758 1.233 53.362 1.00 91.81 105 GLU A C 1
ATOM 831 O O . GLU A 1 105 ? -27.494 1.034 52.177 1.00 91.81 105 GLU A O 1
ATOM 836 N N . MET A 1 106 ? -27.276 2.300 54.008 1.00 90.81 106 MET A N 1
ATOM 837 C CA . MET A 1 106 ? -26.395 3.282 53.363 1.00 90.81 106 MET A CA 1
ATOM 838 C C . MET A 1 106 ? -25.119 2.637 52.814 1.00 90.81 106 MET A C 1
ATOM 840 O O . MET A 1 106 ? -24.705 2.941 51.693 1.00 90.81 106 MET A O 1
ATOM 844 N N . ARG A 1 107 ? -24.497 1.728 53.573 1.00 93.19 107 ARG A N 1
ATOM 845 C CA . ARG A 1 107 ? -23.267 1.047 53.151 1.00 93.19 107 ARG A CA 1
ATOM 846 C C . ARG A 1 107 ? -23.518 0.077 51.998 1.00 93.19 107 ARG A C 1
ATOM 848 O O . ARG A 1 107 ? -22.725 0.048 51.059 1.00 93.19 107 ARG A O 1
ATOM 855 N N . ILE A 1 108 ? -24.621 -0.671 52.044 1.00 93.88 108 ILE A N 1
ATOM 856 C CA . ILE A 1 108 ? -25.050 -1.558 50.959 1.00 93.88 108 ILE A CA 1
ATOM 857 C C . ILE A 1 108 ? -25.346 -0.737 49.704 1.00 93.88 108 ILE A C 1
ATOM 859 O O . ILE A 1 108 ? -24.807 -1.052 48.651 1.00 93.88 108 ILE A O 1
ATOM 863 N N . ASN A 1 109 ? -26.109 0.352 49.808 1.00 93.62 109 ASN A N 1
ATOM 864 C CA . ASN A 1 109 ? -26.441 1.210 48.669 1.00 93.62 109 ASN A CA 1
ATOM 865 C C . ASN A 1 109 ? -25.195 1.847 48.038 1.00 93.62 109 ASN A C 1
ATOM 867 O O . ASN A 1 109 ? -25.073 1.881 46.813 1.00 93.62 109 ASN A O 1
ATOM 871 N N . ALA A 1 110 ? -24.239 2.306 48.852 1.00 93.12 110 ALA A N 1
ATOM 872 C CA . ALA A 1 110 ? -22.962 2.821 48.358 1.00 93.12 110 ALA A CA 1
ATOM 873 C C . ALA A 1 110 ? -22.153 1.738 47.626 1.00 93.12 110 ALA A C 1
ATOM 875 O O . ALA A 1 110 ? -21.597 1.993 46.557 1.00 93.12 110 ALA A O 1
ATOM 876 N N . MET A 1 111 ? -22.125 0.519 48.172 1.00 92.56 111 MET A N 1
ATOM 877 C CA . MET A 1 111 ? -21.442 -0.615 47.555 1.00 92.56 111 MET A CA 1
ATOM 878 C C . MET A 1 111 ? -22.116 -1.031 46.241 1.00 92.56 111 MET A C 1
ATOM 880 O O . MET A 1 111 ? -21.431 -1.151 45.230 1.00 92.56 111 MET A O 1
ATOM 884 N N . VAL A 1 112 ? -23.447 -1.155 46.215 1.00 94.31 112 VAL A N 1
ATOM 885 C CA . VAL A 1 112 ? -24.229 -1.444 45.002 1.00 94.31 112 VAL A CA 1
ATOM 886 C C . VAL A 1 112 ? -23.965 -0.397 43.926 1.00 94.31 112 VAL A C 1
ATOM 888 O O . VAL A 1 112 ? -23.668 -0.761 42.794 1.00 94.31 112 VAL A O 1
ATOM 891 N N . LYS A 1 113 ? -23.991 0.896 44.271 1.00 94.50 113 LYS A N 1
ATOM 892 C CA . LYS A 1 113 ? -23.673 1.967 43.320 1.00 94.50 113 LYS A CA 1
ATOM 893 C C . LYS A 1 113 ? -22.267 1.803 42.735 1.00 94.50 113 LYS A C 1
ATOM 895 O O . LYS A 1 113 ? -22.116 1.843 41.521 1.00 94.50 113 LYS A O 1
ATOM 900 N N . SER A 1 114 ? -21.264 1.550 43.580 1.00 94.44 114 SER A N 1
ATOM 901 C CA . SER A 1 114 ? -19.880 1.361 43.122 1.00 94.44 114 SER A CA 1
ATOM 902 C C . SER A 1 114 ? -19.708 0.162 42.183 1.00 94.44 114 SER A C 1
ATOM 904 O O . SER A 1 114 ? -18.956 0.249 41.215 1.00 94.44 114 SER A O 1
ATOM 906 N N . VAL A 1 115 ? -20.428 -0.938 42.433 1.00 94.19 115 VAL A N 1
ATOM 907 C CA . VAL A 1 115 ? -20.417 -2.124 41.565 1.00 94.19 115 VAL A CA 1
ATOM 908 C C . VAL A 1 115 ? -21.071 -1.805 40.224 1.00 94.19 115 VAL A C 1
ATOM 910 O O . VAL A 1 115 ? -20.480 -2.095 39.191 1.00 94.19 115 VAL A O 1
ATOM 913 N N . THR A 1 116 ? -22.231 -1.146 40.222 1.00 94.75 116 THR A N 1
ATOM 914 C CA . THR A 1 116 ? -22.919 -0.736 38.987 1.00 94.75 116 THR A CA 1
ATOM 915 C C . THR A 1 116 ? -22.063 0.211 38.141 1.00 94.75 116 THR A C 1
ATOM 917 O O . THR A 1 116 ? -21.958 0.031 36.928 1.00 94.75 116 THR A O 1
ATOM 920 N N . ASP A 1 117 ? -21.408 1.190 38.771 1.00 94.31 117 ASP A N 1
ATOM 921 C CA . ASP A 1 117 ? -20.511 2.128 38.085 1.00 94.31 117 ASP A CA 1
ATOM 922 C C . ASP A 1 117 ? -19.309 1.383 37.464 1.00 94.31 117 ASP A C 1
ATOM 924 O O . ASP A 1 117 ? -18.931 1.641 36.318 1.00 94.31 117 ASP A O 1
ATOM 928 N N . ALA A 1 118 ? -18.741 0.404 38.180 1.00 92.81 118 ALA A N 1
ATOM 929 C CA . ALA A 1 118 ? -17.654 -0.433 37.673 1.00 92.81 118 ALA A CA 1
ATOM 930 C C . ALA A 1 118 ? -18.099 -1.347 36.517 1.00 92.81 118 ALA A C 1
ATOM 932 O O . ALA A 1 118 ? -17.379 -1.479 35.528 1.00 92.81 118 ALA A O 1
ATOM 933 N N . GLU A 1 119 ? -19.285 -1.952 36.602 1.00 94.38 119 GLU A N 1
ATOM 934 C CA . GLU A 1 119 ? -19.854 -2.761 35.519 1.00 94.38 119 GLU A CA 1
ATOM 935 C C . GLU A 1 119 ? -20.058 -1.942 34.245 1.00 94.38 119 GLU A C 1
ATOM 937 O O . GLU A 1 119 ? -19.753 -2.418 33.148 1.00 94.38 119 GLU A O 1
ATOM 942 N N . GLN A 1 120 ? -20.556 -0.709 34.374 1.00 93.62 120 GLN A N 1
ATOM 943 C CA . GLN A 1 120 ? -20.720 0.176 33.228 1.00 93.62 120 GLN A CA 1
ATOM 944 C C . GLN A 1 120 ? -19.364 0.548 32.623 1.00 93.62 120 GLN A C 1
ATOM 946 O O . GLN A 1 120 ? -19.189 0.435 31.412 1.00 93.62 120 GLN A O 1
ATOM 951 N N . HIS A 1 121 ? -18.377 0.877 33.458 1.00 92.62 121 HIS A N 1
ATOM 952 C CA . HIS A 1 121 ? -17.029 1.176 32.985 1.00 92.62 121 HIS A CA 1
ATOM 953 C C . HIS A 1 121 ? -16.394 -0.004 32.229 1.00 92.62 121 HIS A C 1
ATOM 955 O O . HIS A 1 121 ? -15.782 0.185 31.178 1.00 92.62 121 HIS A O 1
ATOM 961 N N . VAL A 1 122 ? -16.586 -1.239 32.708 1.00 94.50 122 VAL A N 1
ATOM 962 C CA . VAL A 1 122 ? -16.125 -2.447 32.004 1.00 94.50 122 VAL A CA 1
ATOM 963 C C . VAL A 1 122 ? -16.807 -2.596 30.642 1.00 94.50 122 VAL A C 1
ATOM 965 O O . VAL A 1 122 ? -16.138 -2.954 29.672 1.00 94.50 122 VAL A O 1
ATOM 968 N N . LYS A 1 123 ? -18.111 -2.311 30.531 1.00 93.12 123 LYS A N 1
ATOM 969 C CA . LYS A 1 123 ? -18.823 -2.342 29.240 1.00 93.12 123 LYS A CA 1
ATOM 970 C C . LYS A 1 123 ? -18.290 -1.290 28.272 1.00 93.12 123 LYS A C 1
ATOM 972 O O . LYS A 1 123 ? -18.057 -1.615 27.109 1.00 93.12 123 LYS A O 1
ATOM 977 N N . ASP A 1 124 ? -18.061 -0.069 28.745 1.00 92.75 124 ASP A N 1
ATOM 978 C CA . ASP A 1 124 ? -17.532 1.019 27.919 1.00 92.75 124 ASP A CA 1
ATOM 979 C C . ASP A 1 124 ? -16.135 0.658 27.385 1.00 92.75 124 ASP A C 1
ATOM 981 O O . ASP A 1 124 ? -15.894 0.723 26.179 1.00 92.75 124 ASP A O 1
ATOM 985 N N . LEU A 1 125 ? -15.257 0.131 28.248 1.00 92.69 125 LEU A N 1
ATOM 986 C CA . LEU A 1 125 ? -13.939 -0.372 27.846 1.00 92.69 125 LEU A CA 1
ATOM 987 C C . LEU A 1 125 ? -14.029 -1.523 26.835 1.00 92.69 125 LEU A C 1
ATOM 989 O O . LEU A 1 125 ? -13.242 -1.580 25.893 1.00 92.69 125 LEU A O 1
ATOM 993 N N . GLN A 1 126 ? -14.982 -2.447 26.990 1.00 91.44 126 GLN A N 1
ATOM 994 C CA . GLN A 1 126 ? -15.194 -3.528 26.020 1.00 91.44 126 GLN A CA 1
ATOM 995 C C . GLN A 1 126 ? -15.613 -3.001 24.641 1.00 91.44 126 GLN A C 1
ATOM 997 O O . GLN A 1 126 ? -15.199 -3.564 23.624 1.00 91.44 126 GLN A O 1
ATOM 1002 N N . ILE A 1 127 ? -16.419 -1.937 24.592 1.00 89.00 127 ILE A N 1
ATOM 1003 C CA . ILE A 1 127 ? -16.813 -1.277 23.341 1.00 89.00 127 ILE A CA 1
ATOM 1004 C C . ILE A 1 127 ? -15.597 -0.596 22.708 1.00 89.00 127 ILE A C 1
ATOM 1006 O O . ILE A 1 127 ? -15.323 -0.814 21.526 1.00 89.00 127 ILE A O 1
ATOM 1010 N N . GLU A 1 128 ? -14.834 0.170 23.491 1.00 90.06 128 GLU A N 1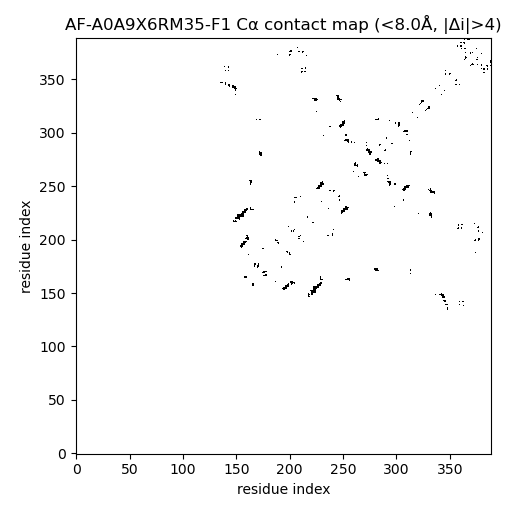
ATOM 1011 C CA . GLU A 1 128 ? -13.624 0.848 23.017 1.00 90.06 128 GLU A CA 1
ATOM 1012 C C . GLU A 1 128 ? -12.575 -0.138 22.491 1.00 90.06 128 GLU A C 1
ATOM 1014 O O . GLU A 1 128 ? -12.014 0.080 21.419 1.00 90.06 128 GLU A O 1
ATOM 1019 N N . LEU A 1 129 ? -12.370 -1.267 23.177 1.00 89.88 129 LEU A N 1
ATOM 1020 C CA . LEU A 1 129 ? -11.448 -2.327 22.751 1.00 89.88 129 LEU A CA 1
ATOM 1021 C C . LEU A 1 129 ? -11.875 -3.002 21.441 1.00 89.88 129 LEU A C 1
ATOM 1023 O O . LEU A 1 129 ? -11.023 -3.435 20.665 1.00 89.88 129 LEU A O 1
ATOM 1027 N N . ARG A 1 130 ? -13.183 -3.109 21.176 1.00 91.00 130 ARG A N 1
ATOM 1028 C CA . ARG A 1 130 ? -13.706 -3.713 19.939 1.00 91.00 130 ARG A CA 1
ATOM 1029 C C . ARG A 1 130 ? -13.721 -2.752 18.759 1.00 91.00 130 ARG A C 1
ATOM 1031 O O . ARG A 1 130 ? -13.677 -3.214 17.621 1.00 91.00 130 ARG A O 1
ATOM 1038 N N . LYS A 1 131 ? -13.767 -1.443 19.006 1.00 89.56 131 LYS A N 1
ATOM 1039 C CA . LYS A 1 131 ? -13.892 -0.430 17.952 1.00 89.56 131 LYS A CA 1
ATOM 1040 C C . LYS A 1 131 ? -12.809 -0.547 16.860 1.00 89.56 131 LYS A C 1
ATOM 1042 O O . LYS A 1 131 ? -13.195 -0.638 15.700 1.00 89.56 131 LYS A O 1
ATOM 1047 N N . PRO A 1 132 ? -11.499 -0.679 17.163 1.00 88.94 132 PRO A N 1
ATOM 1048 C CA . PRO A 1 132 ? -10.476 -0.829 16.123 1.00 88.94 132 PRO A CA 1
ATOM 1049 C C . PRO A 1 132 ? -10.649 -2.085 15.260 1.00 88.94 132 PRO A C 1
ATOM 1051 O O . PRO A 1 132 ? -10.305 -2.076 14.079 1.00 88.94 132 PRO A O 1
ATOM 1054 N N . ILE A 1 133 ? -11.175 -3.168 15.845 1.00 89.62 133 ILE A N 1
ATOM 1055 C CA . ILE 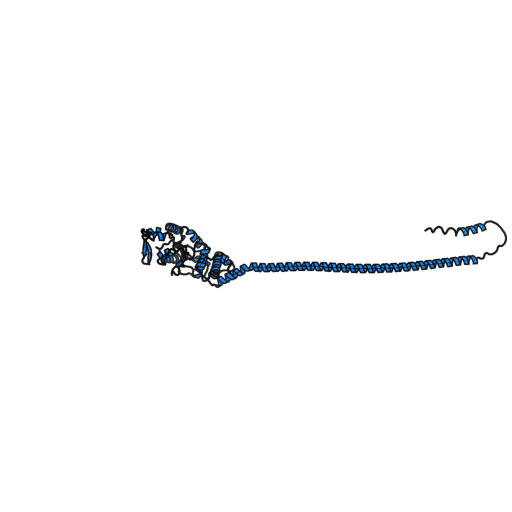A 1 133 ? -11.429 -4.427 15.135 1.00 89.62 133 ILE A CA 1
ATOM 1056 C C . ILE A 1 133 ? -12.576 -4.225 14.146 1.00 89.62 133 ILE A C 1
ATOM 1058 O O . ILE A 1 133 ? -12.410 -4.513 12.964 1.00 89.62 133 ILE A O 1
ATOM 1062 N N . LEU A 1 134 ? -13.696 -3.662 14.610 1.00 90.06 134 LEU A N 1
ATOM 1063 C CA . LEU A 1 134 ? -14.866 -3.376 13.776 1.00 90.06 134 LEU A CA 1
ATOM 1064 C C . LEU A 1 134 ? -14.539 -2.377 12.656 1.00 90.06 134 LEU A C 1
ATOM 1066 O O . LEU A 1 134 ? -14.913 -2.598 11.505 1.00 90.06 134 LEU A O 1
ATOM 1070 N N . ASP A 1 135 ? -13.787 -1.318 12.970 1.00 91.38 135 ASP A N 1
ATOM 1071 C CA . ASP A 1 135 ? -13.342 -0.325 11.988 1.00 91.38 135 ASP A CA 1
ATOM 1072 C C . ASP A 1 135 ? -12.466 -0.987 10.913 1.00 91.38 135 ASP A C 1
ATOM 1074 O O . ASP A 1 135 ? -12.639 -0.750 9.714 1.00 91.38 135 ASP A O 1
ATOM 1078 N N . ARG A 1 136 ? -11.545 -1.875 11.312 1.00 92.19 136 ARG A N 1
ATOM 1079 C CA . ARG A 1 136 ? -10.725 -2.622 10.353 1.00 92.19 136 ARG A CA 1
ATOM 1080 C C . ARG A 1 136 ? -11.569 -3.580 9.511 1.00 92.19 136 ARG A C 1
ATOM 1082 O O . ARG A 1 136 ? -11.367 -3.635 8.299 1.00 92.19 136 ARG A O 1
ATOM 1089 N N . GLU A 1 137 ? -12.498 -4.318 10.112 1.00 93.69 137 GLU A N 1
ATOM 1090 C CA .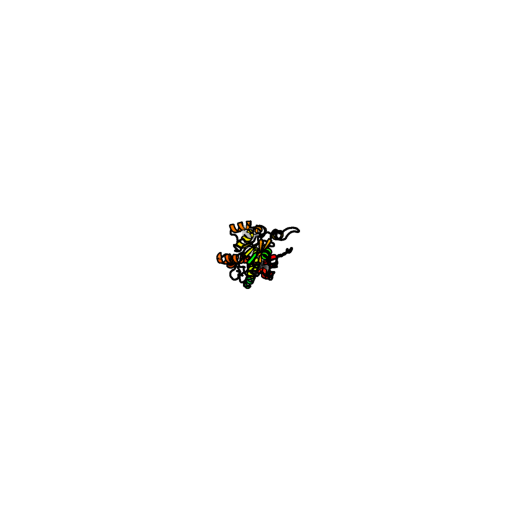 GLU A 1 137 ? -13.403 -5.227 9.397 1.00 93.69 137 GLU A CA 1
ATOM 1091 C C . GLU A 1 137 ? -14.239 -4.488 8.348 1.00 93.69 137 GLU A C 1
ATOM 1093 O O . GLU A 1 137 ? -14.358 -4.965 7.219 1.00 93.69 137 GLU A O 1
ATOM 1098 N N . ALA A 1 138 ? -14.739 -3.292 8.669 1.00 94.25 138 ALA A N 1
ATOM 1099 C CA . ALA A 1 138 ? -15.460 -2.447 7.723 1.00 94.25 138 ALA A CA 1
ATOM 1100 C C . ALA A 1 138 ? -14.575 -2.024 6.536 1.00 94.25 138 ALA A C 1
ATOM 1102 O O . ALA A 1 138 ? -14.993 -2.129 5.379 1.00 94.25 138 ALA A O 1
ATOM 1103 N N . LYS A 1 139 ? -13.326 -1.609 6.796 1.00 96.25 139 LYS A N 1
ATOM 1104 C CA . LYS A 1 139 ? -12.361 -1.236 5.746 1.00 96.25 139 LYS A CA 1
ATOM 1105 C C . LYS A 1 139 ? -11.983 -2.424 4.857 1.00 96.25 139 LYS A C 1
ATOM 1107 O O . LYS A 1 139 ? -11.938 -2.281 3.636 1.00 96.25 139 LYS A O 1
ATOM 1112 N N . VAL A 1 140 ? -11.761 -3.601 5.445 1.00 96.44 140 VAL A N 1
ATOM 1113 C CA . VAL A 1 140 ? -11.524 -4.854 4.703 1.00 96.44 140 VAL A CA 1
ATOM 1114 C C . VAL A 1 140 ? -12.741 -5.216 3.854 1.00 96.44 140 VAL A C 1
ATOM 1116 O O . VAL A 1 140 ? -12.594 -5.524 2.672 1.00 96.44 140 VAL A O 1
ATOM 1119 N N . GLY A 1 141 ? -13.945 -5.123 4.424 1.00 96.62 141 GLY A N 1
ATOM 1120 C CA . GLY A 1 141 ? -15.199 -5.351 3.709 1.00 96.62 141 GLY A CA 1
ATOM 1121 C C . GLY A 1 141 ? -15.359 -4.426 2.502 1.00 96.62 141 GLY A C 1
ATOM 1122 O O . GLY A 1 141 ? -15.744 -4.887 1.430 1.00 96.62 141 GLY A O 1
ATOM 1123 N N . PHE A 1 142 ? -14.992 -3.148 2.644 1.00 96.88 142 PHE A N 1
ATOM 1124 C CA . PHE A 1 142 ? -14.967 -2.198 1.532 1.00 96.88 142 PHE A CA 1
ATOM 1125 C C . PHE A 1 142 ? -13.966 -2.599 0.443 1.00 96.88 142 PHE A C 1
ATOM 1127 O O . PHE A 1 142 ? -14.339 -2.646 -0.721 1.00 96.88 142 PHE A O 1
ATOM 1134 N N . VAL A 1 143 ? -12.710 -2.909 0.783 1.00 96.69 143 VAL A N 1
ATOM 1135 C CA . VAL A 1 143 ? -11.711 -3.267 -0.243 1.00 96.69 143 VAL A CA 1
ATOM 1136 C C . VAL A 1 143 ? -12.104 -4.547 -0.978 1.00 96.69 143 VA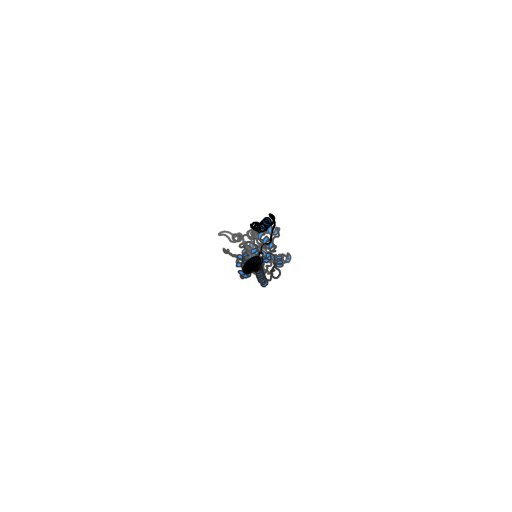L A C 1
ATOM 1138 O O . VAL A 1 143 ? -12.008 -4.603 -2.201 1.00 96.69 143 VAL A O 1
ATOM 1141 N N . ASN A 1 144 ? -12.614 -5.549 -0.261 1.00 97.38 144 ASN A N 1
ATOM 1142 C CA . ASN A 1 144 ? -13.074 -6.791 -0.877 1.00 97.38 144 ASN A CA 1
ATOM 1143 C C . ASN A 1 144 ? -14.298 -6.579 -1.787 1.00 97.38 144 ASN A C 1
ATOM 1145 O O . ASN A 1 144 ? -14.431 -7.277 -2.791 1.00 97.38 144 ASN A O 1
ATOM 1149 N N . SER A 1 145 ? -15.176 -5.613 -1.483 1.00 97.38 145 SER A N 1
ATOM 1150 C CA . SER A 1 145 ? -16.352 -5.324 -2.317 1.00 97.38 145 SER A CA 1
ATOM 1151 C C . SER A 1 145 ? -16.015 -4.633 -3.641 1.00 97.38 145 SER A C 1
ATOM 1153 O O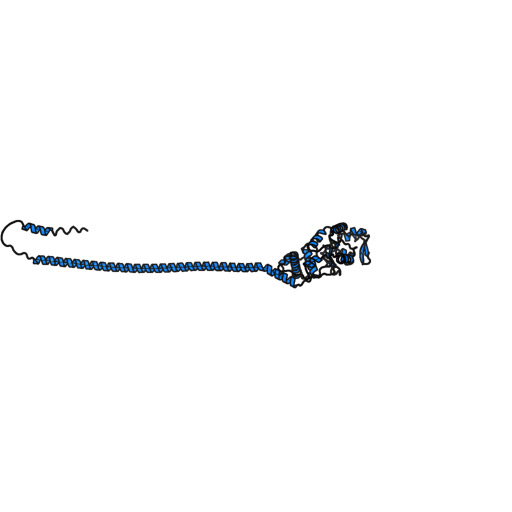 . SER A 1 145 ? -16.834 -4.665 -4.558 1.00 97.38 145 SER A O 1
ATOM 1155 N N . LEU A 1 146 ? -14.803 -4.080 -3.783 1.00 96.19 146 LEU A N 1
ATOM 1156 C CA . LEU A 1 146 ? -14.308 -3.543 -5.054 1.00 96.19 146 LEU A CA 1
ATOM 1157 C C . LEU A 1 146 ? -14.115 -4.632 -6.120 1.00 96.19 146 LEU A C 1
ATOM 1159 O O . LEU A 1 146 ? -14.077 -4.308 -7.304 1.00 96.19 146 LEU A O 1
ATOM 1163 N N . GLY A 1 147 ? -13.974 -5.904 -5.718 1.00 95.62 147 GLY A N 1
ATOM 1164 C CA . GLY A 1 147 ? -13.838 -7.026 -6.649 1.00 95.62 147 GLY A CA 1
ATOM 1165 C C . GLY A 1 147 ? -12.640 -6.884 -7.591 1.00 95.62 147 GLY A C 1
ATOM 1166 O O . GLY A 1 147 ? -12.766 -7.151 -8.784 1.00 95.62 147 GLY A O 1
ATOM 1167 N N . LEU A 1 148 ? -11.496 -6.420 -7.075 1.00 96.19 148 LEU A N 1
ATOM 1168 C CA . LEU A 1 148 ? -10.319 -6.094 -7.884 1.00 96.19 148 LEU A CA 1
ATOM 1169 C C . LEU A 1 148 ? -9.741 -7.346 -8.556 1.00 96.19 148 LEU A C 1
ATOM 1171 O O . LEU A 1 148 ? -9.066 -8.162 -7.925 1.00 96.19 148 LEU A O 1
ATOM 1175 N N . GLU A 1 149 ? -10.012 -7.494 -9.850 1.00 96.00 149 GLU A N 1
ATOM 1176 C CA . GLU A 1 149 ? -9.482 -8.575 -10.677 1.00 96.00 149 GLU A CA 1
ATOM 1177 C C . GLU A 1 149 ? -8.015 -8.320 -11.028 1.00 96.00 149 GLU A C 1
ATOM 1179 O O . GLU A 1 149 ? -7.672 -7.316 -11.653 1.00 96.00 149 GLU A O 1
ATOM 1184 N N . ILE A 1 150 ? -7.152 -9.274 -10.691 1.00 94.88 150 ILE A N 1
ATOM 1185 C CA . ILE A 1 150 ? -5.739 -9.232 -11.049 1.00 94.88 150 ILE A CA 1
ATOM 1186 C C . ILE A 1 150 ? -5.590 -9.747 -12.477 1.00 94.88 150 ILE A C 1
ATOM 1188 O O . ILE A 1 150 ? -5.684 -10.946 -12.751 1.00 94.88 150 ILE A O 1
ATOM 1192 N N . LYS A 1 151 ? -5.367 -8.818 -13.407 1.00 92.38 151 LYS A N 1
ATOM 1193 C CA . LYS A 1 151 ? -5.165 -9.112 -14.831 1.00 92.38 151 LYS A CA 1
ATOM 1194 C C . LYS A 1 151 ? -3.719 -8.896 -15.211 1.00 92.38 151 LYS A C 1
ATOM 1196 O O . LYS A 1 151 ? -3.075 -7.988 -14.703 1.00 92.38 151 LYS A O 1
ATOM 1201 N N . GLN A 1 152 ? -3.235 -9.692 -16.153 1.00 90.25 152 GLN A N 1
ATOM 1202 C CA . GLN A 1 152 ? -1.982 -9.407 -16.836 1.00 90.25 152 GLN A CA 1
ATOM 1203 C C . GLN A 1 152 ? -2.275 -8.587 -18.096 1.00 90.25 152 GLN A C 1
ATOM 1205 O O . GLN A 1 152 ? -3.270 -8.842 -18.779 1.00 90.25 152 GLN A O 1
ATOM 1210 N N . ASN A 1 153 ? -1.428 -7.609 -18.412 1.00 87.94 153 ASN A N 1
ATOM 1211 C CA . ASN A 1 153 ? -1.486 -6.881 -19.679 1.00 87.94 153 ASN A CA 1
ATOM 1212 C C . ASN A 1 153 ? -0.184 -7.065 -20.481 1.00 87.94 153 ASN A C 1
ATOM 1214 O O . ASN A 1 153 ? 0.838 -7.486 -19.949 1.00 87.94 153 ASN A O 1
ATOM 1218 N N . GLU A 1 154 ? -0.222 -6.759 -21.780 1.00 87.38 154 GLU A N 1
ATOM 1219 C CA . GLU A 1 154 ? 0.919 -6.946 -22.696 1.00 87.38 154 GLU A CA 1
ATOM 1220 C C . GLU A 1 154 ? 1.954 -5.809 -22.640 1.00 87.38 154 GLU A C 1
ATOM 1222 O O . GLU A 1 154 ? 2.898 -5.787 -23.432 1.00 87.38 154 GLU A O 1
ATOM 1227 N N . LYS A 1 155 ? 1.781 -4.829 -21.747 1.00 89.06 155 LYS A N 1
ATOM 1228 C CA . LYS A 1 155 ? 2.668 -3.667 -21.684 1.00 89.06 155 LYS A CA 1
ATOM 1229 C C . LYS A 1 155 ? 3.929 -3.977 -20.881 1.00 89.06 155 LYS A C 1
ATOM 1231 O O . LYS A 1 155 ? 3.962 -4.881 -20.046 1.00 89.06 155 LYS A O 1
ATOM 1236 N N . LEU A 1 156 ? 4.962 -3.179 -21.127 1.00 90.75 156 LEU A N 1
ATOM 1237 C CA . LEU A 1 156 ? 6.212 -3.177 -20.375 1.00 90.75 156 LEU A CA 1
ATOM 1238 C C . LEU A 1 156 ? 6.202 -2.030 -19.371 1.00 90.75 156 LEU A C 1
ATOM 1240 O O . LEU A 1 156 ? 5.898 -0.892 -19.734 1.00 90.75 156 LEU A O 1
ATOM 1244 N N . LEU A 1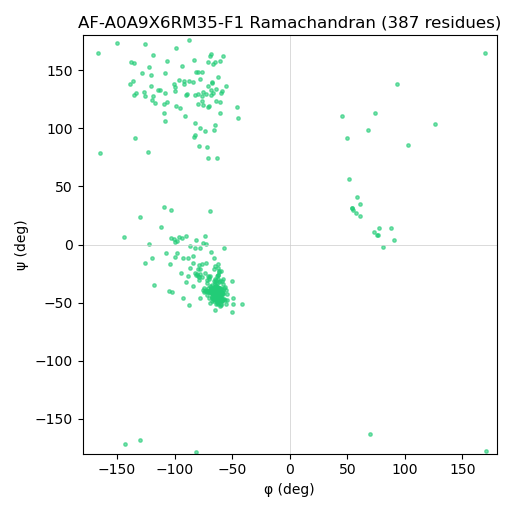 157 ? 6.556 -2.315 -18.123 1.00 91.00 157 LEU A N 1
ATOM 1245 C CA . LEU A 1 157 ? 6.688 -1.278 -17.110 1.00 91.00 157 LEU A CA 1
ATOM 1246 C C . LEU A 1 157 ? 8.059 -0.612 -17.220 1.00 91.00 157 LEU A C 1
ATOM 1248 O O . LEU A 1 157 ? 9.072 -1.303 -17.227 1.00 91.00 157 LEU A O 1
ATOM 1252 N N . LEU A 1 158 ? 8.099 0.713 -17.284 1.00 91.19 158 LEU A N 1
ATOM 1253 C CA . LEU A 1 158 ? 9.314 1.508 -17.148 1.00 91.19 158 LEU A CA 1
ATOM 1254 C C . LEU A 1 158 ? 9.360 2.022 -15.717 1.00 91.19 158 LEU A C 1
ATOM 1256 O O . LEU A 1 158 ? 8.457 2.744 -15.302 1.00 91.19 158 LEU A O 1
ATOM 1260 N N . VAL A 1 159 ? 10.391 1.652 -14.964 1.00 89.38 159 VAL A N 1
ATOM 1261 C CA . VAL A 1 159 ? 10.500 2.024 -13.553 1.00 89.38 159 VAL A CA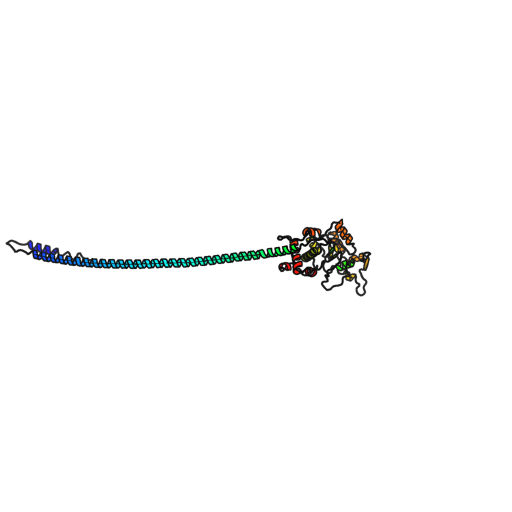 1
ATOM 1262 C C . VAL A 1 159 ? 11.814 2.712 -13.282 1.00 89.38 159 VAL A C 1
ATOM 1264 O O . VAL A 1 159 ? 12.872 2.190 -13.609 1.00 89.38 159 VAL A O 1
ATOM 1267 N N . GLY A 1 160 ? 11.768 3.880 -12.657 1.00 87.94 160 GLY A N 1
ATOM 1268 C CA . GLY A 1 160 ? 12.977 4.510 -12.148 1.00 87.94 160 GLY A CA 1
ATOM 1269 C C . GLY A 1 160 ? 12.772 5.945 -11.687 1.00 87.94 160 GLY A C 1
ATOM 1270 O O . GLY A 1 160 ? 11.767 6.562 -12.048 1.00 87.94 160 GLY A O 1
ATOM 1271 N N . PRO A 1 161 ? 13.727 6.502 -10.927 1.00 83.06 161 PRO A N 1
ATOM 1272 C CA . PRO A 1 161 ? 13.660 7.866 -10.447 1.00 83.06 161 PRO A CA 1
ATOM 1273 C C . PRO A 1 161 ? 13.546 8.891 -11.572 1.00 83.06 161 PRO A C 1
ATOM 1275 O O . PRO A 1 161 ? 13.857 8.647 -12.750 1.00 83.06 161 PRO A O 1
ATOM 1278 N N . LYS A 1 162 ? 13.109 10.090 -11.197 1.00 78.69 162 LYS A N 1
ATOM 1279 C CA . LYS A 1 162 ? 13.139 11.253 -12.081 1.00 78.69 162 LYS A CA 1
ATOM 1280 C C . LYS A 1 162 ? 14.561 11.489 -12.609 1.00 78.69 162 LYS A C 1
ATOM 1282 O O . LYS A 1 162 ? 15.535 11.415 -11.868 1.00 78.69 162 LYS A O 1
ATOM 1287 N N . GLY A 1 163 ? 14.673 11.784 -13.904 1.00 80.88 163 GLY A N 1
ATOM 1288 C CA . GLY A 1 163 ? 15.953 12.116 -14.538 1.00 80.88 163 GLY A CA 1
ATOM 1289 C C . GLY A 1 163 ? 16.837 10.924 -14.922 1.00 80.88 163 GLY A C 1
ATOM 1290 O O . GLY A 1 163 ? 17.851 11.141 -15.570 1.00 80.88 163 GLY A O 1
ATOM 1291 N N . MET A 1 164 ? 16.440 9.677 -14.638 1.00 86.56 164 MET A N 1
ATOM 1292 C CA . MET A 1 164 ? 17.218 8.477 -15.013 1.00 86.56 164 MET A CA 1
ATOM 1293 C C . MET A 1 164 ? 17.183 8.134 -16.515 1.00 86.56 164 MET A C 1
ATOM 1295 O O . MET A 1 164 ? 17.643 7.078 -16.931 1.00 86.56 164 MET A O 1
ATOM 1299 N N . GLY A 1 165 ? 16.600 9.000 -17.349 1.00 88.12 165 GLY A N 1
ATOM 1300 C CA . GLY A 1 165 ? 16.602 8.818 -18.800 1.00 88.12 165 GLY A CA 1
ATOM 1301 C C . GLY A 1 165 ? 15.453 7.988 -19.373 1.00 88.12 165 GLY A C 1
ATOM 1302 O O . GLY A 1 165 ? 15.522 7.657 -20.547 1.00 88.12 165 GLY A O 1
ATOM 1303 N N . LYS A 1 166 ? 14.371 7.713 -18.625 1.00 89.12 166 LYS A N 1
ATOM 1304 C CA . LYS A 1 166 ? 13.177 7.001 -19.143 1.00 89.12 166 LYS A CA 1
ATOM 1305 C C . LYS A 1 166 ? 12.657 7.603 -20.453 1.00 89.12 166 LYS A C 1
ATOM 1307 O O . LYS A 1 166 ? 12.645 6.942 -21.486 1.00 89.12 166 LYS A O 1
ATOM 1312 N N . SER A 1 167 ? 12.307 8.890 -20.439 1.00 86.88 167 SER A N 1
ATOM 1313 C CA . SER A 1 167 ? 11.816 9.600 -21.627 1.00 86.88 167 SER A CA 1
ATOM 1314 C C . SER A 1 167 ? 12.874 9.687 -22.733 1.00 86.88 167 SER A C 1
ATOM 1316 O O . SER A 1 167 ? 12.536 9.568 -23.905 1.00 86.88 167 SER A O 1
ATOM 1318 N N . THR A 1 168 ? 14.157 9.833 -22.378 1.00 90.69 168 THR A N 1
ATOM 1319 C CA . THR A 1 168 ? 15.269 9.817 -23.346 1.00 90.69 168 THR A CA 1
ATOM 1320 C C . THR A 1 168 ? 15.373 8.464 -24.047 1.00 90.69 168 THR A C 1
ATOM 1322 O O . THR A 1 168 ? 15.479 8.419 -25.265 1.00 90.69 168 THR A O 1
ATOM 1325 N N . PHE A 1 169 ? 15.301 7.361 -23.306 1.00 92.62 169 PHE A N 1
ATOM 1326 C CA . PHE A 1 169 ? 15.328 6.007 -23.849 1.00 92.62 169 PHE A CA 1
ATOM 1327 C C . PHE A 1 169 ? 14.138 5.749 -24.772 1.00 92.62 169 PHE A C 1
ATOM 1329 O O . PHE A 1 169 ? 14.309 5.252 -25.880 1.00 92.62 169 PHE A O 1
ATOM 1336 N N . MET A 1 170 ? 12.942 6.174 -24.362 1.00 90.75 170 MET A N 1
ATOM 1337 C CA . MET A 1 170 ? 11.744 6.095 -25.199 1.00 90.75 170 MET A CA 1
ATOM 1338 C C . MET A 1 170 ? 11.868 6.909 -26.482 1.00 90.75 170 MET A C 1
ATOM 1340 O O . MET A 1 170 ? 11.486 6.436 -27.553 1.00 90.75 170 MET A O 1
ATOM 1344 N N . TRP A 1 171 ? 12.446 8.104 -26.393 1.00 90.69 171 TRP A N 1
ATOM 1345 C CA . TRP A 1 171 ? 12.768 8.899 -27.565 1.00 90.69 171 TRP A CA 1
ATOM 1346 C C . TRP A 1 171 ? 13.783 8.186 -28.462 1.00 90.69 171 TRP A C 1
ATOM 1348 O O . TRP A 1 171 ? 13.559 8.107 -29.664 1.00 90.69 171 TRP A O 1
ATOM 1358 N N . LEU A 1 172 ? 14.847 7.584 -27.925 1.00 92.88 172 LEU A N 1
ATOM 1359 C CA . LEU A 1 172 ? 15.808 6.822 -28.734 1.00 92.88 172 LEU A CA 1
ATOM 1360 C C . LEU A 1 172 ? 15.142 5.655 -29.480 1.00 92.88 172 LEU A C 1
ATOM 1362 O O . LEU A 1 172 ? 15.435 5.425 -30.647 1.00 92.88 172 LEU A O 1
ATOM 1366 N N . LEU A 1 173 ? 14.170 4.989 -28.860 1.00 91.94 1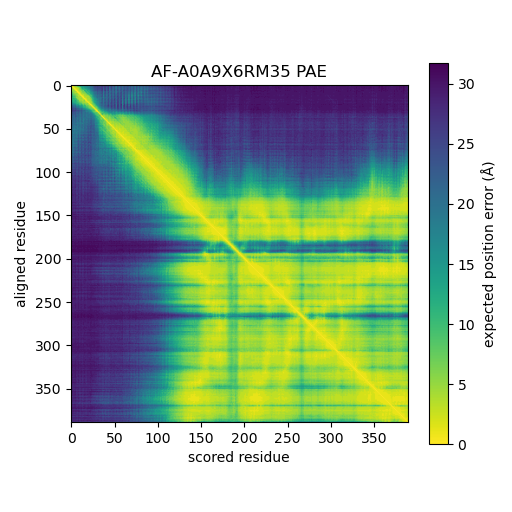73 LEU A N 1
ATOM 1367 C CA . LEU A 1 173 ? 13.379 3.918 -29.477 1.00 91.94 173 LEU A CA 1
ATOM 1368 C C . LEU A 1 173 ? 12.310 4.398 -30.469 1.00 91.94 173 LEU A C 1
ATOM 1370 O O . LEU A 1 173 ? 11.548 3.578 -30.977 1.00 91.94 173 LEU A O 1
ATOM 1374 N N . ASN A 1 174 ? 12.200 5.709 -30.700 1.00 89.50 174 ASN A N 1
ATOM 1375 C CA . ASN A 1 174 ? 11.114 6.318 -31.470 1.00 89.50 174 ASN A CA 1
ATOM 1376 C C . ASN A 1 174 ? 9.716 5.939 -30.962 1.00 89.50 174 ASN A C 1
ATOM 1378 O O . ASN A 1 174 ? 8.740 5.856 -31.703 1.00 89.50 174 ASN A O 1
ATOM 1382 N N . ALA A 1 175 ? 9.636 5.725 -29.655 1.00 86.38 175 ALA A N 1
ATOM 1383 C CA . ALA A 1 175 ? 8.430 5.374 -28.940 1.00 86.38 175 ALA A CA 1
ATOM 1384 C C . ALA A 1 175 ? 7.995 6.512 -28.012 1.00 86.38 175 ALA A C 1
ATOM 1386 O O . ALA A 1 175 ? 7.188 6.278 -27.133 1.00 86.38 175 ALA A O 1
ATOM 1387 N N . GLY A 1 176 ? 8.525 7.726 -28.162 1.00 83.75 176 GLY A N 1
ATOM 1388 C CA . GLY A 1 176 ? 8.159 8.889 -27.360 1.00 83.75 176 GLY A CA 1
ATOM 1389 C C . GLY A 1 176 ? 8.683 10.185 -27.971 1.00 83.75 176 GLY A C 1
ATOM 1390 O O . GLY A 1 176 ? 9.542 10.170 -28.856 1.00 83.75 176 GLY A O 1
ATOM 1391 N N . GLU A 1 177 ? 8.157 11.311 -27.499 1.00 84.00 177 GLU A N 1
ATOM 1392 C CA . GLU A 1 177 ? 8.611 12.635 -27.920 1.00 84.00 177 GLU A CA 1
ATOM 1393 C C . GLU A 1 177 ? 10.005 12.955 -27.369 1.00 84.00 177 GLU A C 1
ATOM 1395 O O . GLU A 1 177 ? 10.436 12.405 -26.351 1.00 84.00 177 GLU A O 1
ATOM 1400 N N . LYS A 1 178 ? 10.714 13.875 -28.035 1.00 86.81 178 LYS A N 1
ATOM 1401 C CA . LYS A 1 178 ? 11.996 14.380 -27.537 1.00 86.81 178 LYS A CA 1
ATOM 1402 C C . LYS A 1 178 ? 11.760 15.035 -26.170 1.00 86.81 178 LYS A C 1
ATOM 1404 O O . LYS A 1 178 ? 10.960 15.968 -26.095 1.00 86.81 178 LYS A O 1
ATOM 1409 N N . PRO A 1 179 ? 12.440 14.599 -25.097 1.00 82.50 179 PRO A N 1
ATOM 1410 C CA . PRO A 1 179 ? 12.201 15.168 -23.784 1.00 82.50 179 PRO A CA 1
ATOM 1411 C C . PRO A 1 179 ? 12.677 16.620 -23.744 1.00 82.50 179 PRO A C 1
ATOM 1413 O O . PRO A 1 179 ? 13.734 16.971 -24.273 1.00 82.50 179 PRO A O 1
ATOM 1416 N N . VAL A 1 180 ? 11.888 17.461 -23.085 1.00 74.50 180 VAL A N 1
ATOM 1417 C CA . VAL A 1 180 ? 12.219 18.863 -22.833 1.00 74.50 180 VAL A CA 1
ATOM 1418 C C . VAL A 1 180 ? 12.818 18.970 -21.434 1.00 74.50 180 VAL A C 1
ATOM 1420 O O . VAL A 1 180 ? 12.365 18.297 -20.506 1.00 74.50 180 VAL A O 1
ATOM 1423 N N . GLN A 1 181 ? 13.837 19.815 -21.260 1.00 64.94 181 GLN A N 1
ATOM 1424 C CA . GLN A 1 181 ? 14.323 20.150 -19.921 1.00 64.94 181 GLN A CA 1
ATOM 1425 C C . GLN A 1 181 ? 13.188 20.803 -19.127 1.00 64.94 181 GLN A C 1
ATOM 1427 O O . GLN A 1 181 ? 12.747 21.903 -19.452 1.00 64.94 181 GLN A O 1
ATOM 1432 N N . SER A 1 182 ? 12.716 20.122 -18.085 1.00 60.00 182 SER A N 1
ATOM 1433 C CA . SER A 1 182 ? 11.713 20.657 -17.171 1.00 60.00 182 SER A CA 1
ATOM 1434 C C . SER A 1 182 ? 12.344 20.985 -15.821 1.00 60.00 182 SER A C 1
ATOM 1436 O O . SER A 1 182 ? 13.032 20.153 -15.226 1.00 60.00 182 SER A O 1
ATOM 1438 N N . LEU A 1 183 ? 12.084 22.203 -15.342 1.00 49.12 183 LEU A N 1
ATOM 1439 C CA . LEU A 1 183 ? 12.434 22.669 -13.996 1.00 49.12 183 LEU A CA 1
ATOM 1440 C C . LEU A 1 183 ? 11.381 22.263 -12.947 1.00 49.12 183 LEU A C 1
ATOM 1442 O O . LEU A 1 183 ? 11.662 22.318 -11.753 1.00 49.12 183 LEU A O 1
ATOM 1446 N N . SER A 1 184 ? 10.177 21.860 -13.368 1.00 51.28 184 SER A N 1
ATOM 1447 C CA . SER A 1 184 ? 9.109 21.400 -12.473 1.00 51.28 184 SER A CA 1
ATOM 1448 C C . SER A 1 184 ? 9.221 19.898 -12.192 1.00 51.28 184 SER A C 1
ATOM 1450 O O . SER A 1 184 ? 10.099 19.214 -12.732 1.00 51.28 184 SER A O 1
ATOM 1452 N N . ASP A 1 185 ? 8.358 19.353 -11.325 1.00 49.22 185 ASP A N 1
ATOM 1453 C CA . ASP A 1 185 ? 8.124 17.907 -11.218 1.00 49.22 185 ASP A CA 1
ATOM 1454 C C . ASP A 1 185 ? 7.537 17.384 -12.541 1.00 49.22 185 ASP A C 1
ATOM 1456 O O . ASP A 1 185 ? 6.342 17.170 -12.682 1.00 49.22 185 ASP A O 1
ATOM 1460 N N . GLY A 1 186 ? 8.395 17.272 -13.560 1.00 45.53 186 GLY A N 1
ATOM 1461 C CA . GLY A 1 186 ? 8.091 16.831 -14.920 1.00 45.53 186 GLY A CA 1
ATOM 1462 C C . GLY A 1 186 ? 7.746 15.349 -15.019 1.00 45.53 186 GLY A C 1
ATOM 1463 O O . GLY A 1 186 ? 8.006 14.738 -16.052 1.00 45.53 186 GLY A O 1
ATOM 1464 N N . THR A 1 187 ? 7.188 14.772 -13.955 1.00 51.72 187 THR A N 1
ATOM 1465 C CA . THR A 1 187 ? 6.490 13.494 -14.005 1.00 51.72 187 THR A CA 1
ATOM 1466 C C . THR A 1 187 ? 5.178 13.717 -14.753 1.00 51.72 187 THR A C 1
ATOM 1468 O O . THR A 1 187 ? 4.100 13.827 -14.175 1.00 51.72 187 THR A O 1
ATOM 1471 N N . VAL A 1 188 ? 5.284 13.856 -16.069 1.00 52.00 188 VAL A N 1
ATOM 1472 C CA . VAL A 1 188 ? 4.134 13.759 -16.954 1.00 52.00 188 VAL A CA 1
ATOM 1473 C C . VAL A 1 188 ? 3.829 12.273 -17.016 1.00 52.00 188 VAL A C 1
ATOM 1475 O O . VAL A 1 188 ? 4.706 11.490 -17.383 1.00 52.00 188 VAL A O 1
ATOM 1478 N N . GLU A 1 189 ? 2.624 11.873 -16.604 1.00 53.69 189 GLU A N 1
ATOM 1479 C CA . GLU A 1 189 ? 2.107 10.556 -16.968 1.00 53.69 189 GLU A CA 1
ATOM 1480 C C . GLU A 1 189 ? 2.391 10.395 -18.457 1.00 53.69 189 GLU A C 1
ATOM 1482 O O . GLU A 1 189 ? 1.972 11.234 -19.250 1.00 53.69 189 GLU A O 1
ATOM 1487 N N . ILE A 1 190 ? 3.194 9.409 -18.853 1.00 52.88 190 ILE A N 1
ATOM 1488 C CA . ILE A 1 190 ? 3.437 9.194 -20.275 1.00 52.88 190 ILE A CA 1
ATOM 1489 C C . ILE A 1 190 ? 2.126 8.613 -20.818 1.00 52.88 190 ILE A C 1
ATOM 1491 O O . ILE A 1 190 ? 1.935 7.399 -20.851 1.00 52.88 190 ILE A O 1
ATOM 1495 N N . VAL A 1 191 ? 1.185 9.512 -21.137 1.00 46.84 191 VAL A N 1
ATOM 1496 C CA . VAL A 1 191 ? -0.263 9.252 -21.145 1.00 46.84 191 VAL A CA 1
ATOM 1497 C C . VAL A 1 191 ? -0.657 8.144 -22.106 1.00 46.84 191 VAL A C 1
ATOM 1499 O O . VAL A 1 191 ? -1.682 7.518 -21.881 1.00 46.84 191 VAL A O 1
ATOM 1502 N N . GLN A 1 192 ? 0.122 7.815 -23.135 1.00 50.69 192 GLN A N 1
ATOM 1503 C CA . GLN A 1 192 ? -0.272 6.757 -24.065 1.00 50.69 192 GLN A CA 1
ATOM 1504 C C . GLN A 1 192 ? 0.896 6.289 -24.929 1.00 50.69 192 GLN A C 1
ATOM 1506 O O . GLN A 1 192 ? 0.993 6.608 -26.112 1.00 50.69 192 GLN A O 1
ATOM 1511 N N . LEU A 1 193 ? 1.763 5.447 -24.372 1.00 57.72 193 LEU A N 1
ATOM 1512 C CA . LEU A 1 193 ? 2.568 4.565 -25.213 1.00 57.72 193 LEU A CA 1
ATOM 1513 C C . LEU A 1 193 ? 1.863 3.222 -25.290 1.00 57.72 193 LEU A C 1
ATOM 1515 O O . LEU A 1 193 ? 1.678 2.552 -24.279 1.00 57.72 193 LEU A O 1
ATOM 1519 N N . LYS A 1 194 ? 1.452 2.814 -26.499 1.00 65.56 194 LYS A N 1
ATOM 1520 C CA . LYS A 1 194 ? 0.712 1.553 -26.707 1.00 65.56 194 LYS A CA 1
ATOM 1521 C C . LYS A 1 194 ? 1.400 0.350 -26.041 1.00 65.56 194 LYS A C 1
ATOM 1523 O O . LYS A 1 194 ? 0.712 -0.557 -25.587 1.00 65.56 194 LYS A O 1
ATOM 1528 N N . LYS A 1 195 ? 2.736 0.375 -25.964 1.00 79.94 195 LYS A N 1
ATOM 1529 C CA . LYS A 1 195 ? 3.592 -0.722 -25.495 1.00 79.94 195 LYS A CA 1
ATOM 1530 C C . LYS A 1 195 ? 4.155 -0.546 -24.075 1.00 79.94 195 LYS A C 1
ATOM 1532 O O . LYS A 1 195 ? 4.591 -1.530 -23.488 1.00 79.94 195 LYS A O 1
ATOM 1537 N N . PHE A 1 196 ? 4.143 0.662 -23.510 1.00 84.69 196 PHE A N 1
ATOM 1538 C CA . PHE A 1 196 ? 4.844 0.960 -22.256 1.00 84.69 196 PHE A CA 1
ATOM 1539 C C . PHE A 1 196 ? 3.932 1.637 -21.230 1.00 84.69 196 PHE A C 1
ATOM 1541 O O . PHE A 1 196 ? 3.042 2.404 -21.591 1.00 84.69 196 PHE A O 1
ATOM 1548 N N . VAL A 1 197 ? 4.172 1.359 -19.950 1.00 80.56 197 VAL A N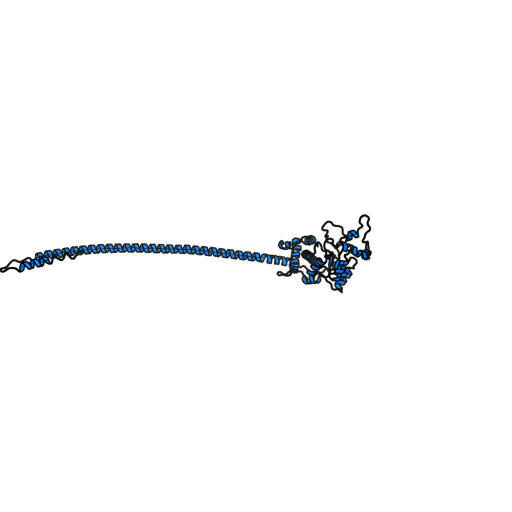 1
ATOM 1549 C CA . VAL A 1 197 ? 3.576 2.058 -18.801 1.00 80.56 197 VAL A CA 1
ATOM 1550 C C . VAL A 1 197 ? 4.714 2.680 -18.007 1.00 80.56 197 VAL A C 1
ATOM 1552 O O . VAL A 1 197 ? 5.666 1.981 -17.681 1.00 80.56 197 VAL A O 1
ATOM 1555 N N . ASP A 1 198 ? 4.639 3.974 -17.708 1.00 79.25 198 ASP A N 1
ATOM 1556 C CA . ASP A 1 198 ? 5.655 4.653 -16.897 1.00 79.25 198 ASP A CA 1
ATOM 1557 C C . ASP A 1 198 ? 5.293 4.631 -15.407 1.00 79.25 198 ASP A C 1
ATOM 1559 O O . ASP A 1 198 ? 4.139 4.858 -15.033 1.00 79.25 198 ASP A O 1
ATOM 1563 N N . SER A 1 199 ? 6.286 4.390 -14.551 1.00 72.75 199 SER A N 1
ATOM 1564 C CA . SER A 1 199 ? 6.177 4.572 -13.111 1.00 72.75 199 SER A CA 1
ATOM 1565 C C . SER A 1 199 ? 6.179 6.067 -12.787 1.00 72.75 199 SER A C 1
ATOM 1567 O O . SER A 1 199 ? 7.219 6.730 -12.714 1.00 72.75 199 SER A O 1
ATOM 1569 N N . ILE A 1 200 ? 4.990 6.612 -12.598 1.00 73.31 200 ILE A N 1
ATOM 1570 C CA . ILE A 1 200 ? 4.785 7.998 -12.191 1.00 73.31 200 ILE A CA 1
ATOM 1571 C C . ILE A 1 200 ? 5.278 8.172 -10.742 1.00 73.31 200 ILE A C 1
ATOM 1573 O O . ILE A 1 200 ? 4.941 7.369 -9.878 1.00 73.31 200 ILE A O 1
ATOM 1577 N N . GLY A 1 201 ? 6.052 9.223 -10.460 1.00 71.19 201 GLY A N 1
ATOM 1578 C CA . GLY A 1 201 ? 6.265 9.727 -9.095 1.00 71.19 201 GLY A CA 1
ATOM 1579 C C . GLY A 1 201 ? 7.240 8.932 -8.220 1.00 71.19 201 GLY A C 1
ATOM 1580 O O . GLY A 1 201 ? 7.274 9.141 -7.013 1.00 71.19 201 GLY A O 1
ATOM 1581 N N . LEU A 1 202 ? 8.043 8.027 -8.791 1.00 82.25 202 LEU A N 1
ATOM 1582 C CA . LEU A 1 202 ? 9.094 7.341 -8.034 1.00 82.25 202 LEU A CA 1
ATOM 1583 C C . LEU A 1 202 ? 10.304 8.247 -7.800 1.00 82.25 202 LEU A C 1
ATOM 1585 O O . LEU A 1 202 ? 10.882 8.787 -8.748 1.00 82.25 202 LEU A O 1
ATOM 1589 N N . SER A 1 203 ? 10.724 8.356 -6.542 1.00 78.19 203 SER A N 1
ATOM 1590 C CA . SER A 1 203 ? 11.846 9.195 -6.119 1.00 78.19 203 SER A CA 1
ATOM 1591 C C . SER A 1 203 ? 12.998 8.408 -5.489 1.00 78.19 203 SER A C 1
ATOM 1593 O O . SER A 1 203 ? 14.151 8.764 -5.731 1.00 78.19 203 SER A O 1
ATOM 1595 N N . GLY A 1 204 ? 12.723 7.324 -4.748 1.00 79.00 204 GLY A N 1
ATOM 1596 C CA . GLY A 1 204 ? 13.741 6.677 -3.910 1.00 79.00 204 GLY A CA 1
ATOM 1597 C C . GLY A 1 204 ? 13.686 5.153 -3.802 1.00 79.00 204 GLY A C 1
ATOM 1598 O O . GLY A 1 204 ? 14.456 4.599 -3.022 1.00 79.00 204 GLY A O 1
ATOM 1599 N N . TRP A 1 205 ? 12.820 4.473 -4.563 1.00 85.88 205 TRP A N 1
ATOM 1600 C CA . TRP A 1 205 ? 12.624 3.013 -4.492 1.00 85.88 205 TRP A CA 1
ATOM 1601 C C . TRP A 1 205 ? 12.223 2.504 -3.106 1.00 85.88 205 TRP A C 1
ATOM 1603 O O . TRP A 1 205 ? 12.509 1.358 -2.758 1.00 85.88 205 TRP A O 1
ATOM 1613 N N . SER A 1 206 ? 11.576 3.338 -2.295 1.00 88.19 206 SER A N 1
ATOM 1614 C CA . SER A 1 206 ? 11.129 2.910 -0.970 1.00 88.19 206 SER A CA 1
ATOM 1615 C C . SER A 1 206 ? 10.031 1.846 -1.074 1.00 88.19 206 SER A C 1
ATOM 1617 O O . SER A 1 206 ? 9.288 1.787 -2.058 1.00 88.19 206 SER A O 1
ATOM 1619 N N . THR A 1 207 ? 9.884 1.020 -0.036 1.00 87.44 207 THR A N 1
ATOM 1620 C CA . THR A 1 207 ? 8.820 0.006 0.027 1.00 87.44 207 THR A CA 1
ATOM 1621 C C . THR A 1 207 ? 7.432 0.623 -0.153 1.00 87.44 207 THR A C 1
ATOM 1623 O O . THR A 1 207 ? 6.600 0.065 -0.862 1.00 87.44 207 THR A O 1
ATOM 1626 N N . GLU A 1 208 ? 7.182 1.802 0.427 1.00 90.62 208 GLU A N 1
ATOM 1627 C CA . GLU A 1 208 ? 5.911 2.514 0.252 1.00 90.62 208 GLU A CA 1
ATOM 1628 C C . GLU A 1 208 ? 5.667 2.914 -1.204 1.00 90.62 208 GLU A C 1
ATOM 1630 O O . GLU A 1 208 ? 4.578 2.701 -1.726 1.00 90.62 208 GLU A O 1
ATOM 1635 N N . GLU A 1 209 ? 6.671 3.469 -1.883 1.00 90.25 209 GLU A N 1
ATOM 1636 C CA . GLU A 1 209 ? 6.558 3.847 -3.294 1.00 90.25 209 GLU A CA 1
ATOM 1637 C C . GLU A 1 209 ? 6.275 2.640 -4.195 1.00 90.25 209 GLU A C 1
ATOM 1639 O O . GLU A 1 209 ? 5.442 2.721 -5.098 1.00 90.25 209 GLU A O 1
ATOM 1644 N N . LEU A 1 210 ? 6.926 1.505 -3.931 1.00 90.50 210 LEU A N 1
ATOM 1645 C CA . LEU A 1 210 ? 6.695 0.278 -4.686 1.00 90.50 210 LEU A CA 1
ATOM 1646 C C . LEU A 1 210 ? 5.311 -0.324 -4.425 1.00 90.50 210 LEU A C 1
ATOM 1648 O O . LEU A 1 210 ? 4.683 -0.829 -5.353 1.00 90.50 210 LEU A O 1
ATOM 1652 N N . LEU A 1 211 ? 4.799 -0.233 -3.198 1.00 92.69 211 LEU A N 1
ATOM 1653 C CA . LEU A 1 211 ? 3.436 -0.661 -2.885 1.00 92.69 211 LEU A CA 1
ATOM 1654 C C . LEU A 1 211 ? 2.390 0.240 -3.539 1.00 92.69 211 LEU A C 1
ATOM 1656 O O . LEU A 1 211 ? 1.399 -0.263 -4.059 1.00 92.69 211 LEU A O 1
ATOM 1660 N N . LYS A 1 212 ? 2.616 1.556 -3.586 1.00 93.50 212 LYS A N 1
ATOM 1661 C CA . LYS A 1 212 ? 1.757 2.466 -4.357 1.00 93.50 212 LYS A CA 1
ATOM 1662 C C . LYS A 1 212 ? 1.781 2.115 -5.846 1.00 93.50 212 LYS A C 1
ATOM 1664 O O . LYS A 1 212 ? 0.726 2.026 -6.470 1.00 93.50 212 LYS A O 1
ATOM 1669 N N . LEU A 1 213 ? 2.960 1.842 -6.408 1.00 91.81 213 LEU A N 1
ATOM 1670 C CA . LEU A 1 213 ? 3.075 1.369 -7.788 1.00 91.81 213 LEU A CA 1
ATOM 1671 C C . LEU A 1 213 ? 2.295 0.063 -7.989 1.00 91.81 213 LEU A C 1
ATOM 1673 O O . LEU A 1 213 ? 1.592 -0.077 -8.985 1.00 91.81 213 LEU A O 1
ATOM 1677 N N . LEU A 1 214 ? 2.365 -0.860 -7.029 1.00 92.56 214 LEU A N 1
ATOM 1678 C CA . LEU A 1 214 ? 1.603 -2.103 -7.055 1.00 92.56 214 LEU A CA 1
ATOM 1679 C C . LEU A 1 214 ? 0.091 -1.865 -7.048 1.00 92.56 214 LEU A C 1
ATOM 1681 O O . LEU A 1 214 ? -0.609 -2.515 -7.819 1.00 92.56 214 LEU A O 1
ATOM 1685 N N . VAL A 1 215 ? -0.409 -0.901 -6.269 1.00 94.75 215 VAL A N 1
ATOM 1686 C CA . VAL A 1 215 ? -1.817 -0.480 -6.354 1.00 94.75 215 VAL A CA 1
ATOM 1687 C C . VAL A 1 215 ? -2.158 -0.069 -7.781 1.00 94.75 215 VAL A C 1
ATOM 1689 O O . VAL A 1 215 ? -3.106 -0.602 -8.348 1.00 94.75 215 VAL A O 1
ATOM 1692 N N . LEU A 1 216 ? -1.369 0.808 -8.406 1.00 92.06 216 LEU A N 1
ATOM 1693 C CA . LEU A 1 216 ? -1.638 1.235 -9.783 1.00 92.06 216 LEU A CA 1
ATOM 1694 C C . LEU A 1 216 ? -1.597 0.063 -10.778 1.00 92.06 216 LEU A C 1
ATOM 1696 O O . LEU A 1 216 ? -2.459 -0.024 -11.649 1.00 92.06 216 LEU A O 1
ATOM 1700 N N . MET A 1 217 ? -0.658 -0.875 -10.618 1.00 91.19 217 MET A N 1
ATOM 1701 C CA . MET A 1 217 ? -0.597 -2.082 -11.449 1.00 91.19 217 MET A CA 1
ATOM 1702 C C . MET A 1 217 ? -1.815 -2.993 -11.257 1.00 91.19 217 MET A C 1
ATOM 1704 O O . MET A 1 217 ? -2.261 -3.608 -12.217 1.00 91.19 217 MET A O 1
ATOM 1708 N N . ILE A 1 218 ? -2.385 -3.081 -10.054 1.00 93.12 218 ILE A N 1
ATOM 1709 C CA . ILE A 1 218 ? -3.618 -3.849 -9.824 1.00 93.12 218 ILE A CA 1
ATOM 1710 C C . ILE A 1 218 ? -4.783 -3.256 -10.625 1.00 93.12 218 ILE A C 1
ATOM 1712 O O . ILE A 1 218 ? -5.549 -4.007 -11.222 1.00 93.12 218 ILE A O 1
ATOM 1716 N N . TYR A 1 219 ? -4.890 -1.926 -10.690 1.00 91.38 219 TYR A N 1
ATOM 1717 C CA . TYR A 1 219 ? -5.950 -1.257 -11.451 1.00 91.38 219 TYR A CA 1
ATOM 1718 C C . TYR A 1 219 ? -5.733 -1.312 -12.971 1.00 91.38 219 TYR A C 1
ATOM 1720 O O . TYR A 1 219 ? -6.686 -1.538 -13.715 1.00 91.38 219 TYR A O 1
ATOM 1728 N N . ASP A 1 220 ? -4.497 -1.137 -13.441 1.00 87.69 220 ASP A N 1
ATOM 1729 C CA . ASP A 1 220 ? -4.184 -1.094 -14.880 1.00 87.69 220 ASP A CA 1
ATOM 1730 C C . ASP A 1 220 ? -3.900 -2.472 -15.500 1.00 87.69 220 ASP A C 1
ATOM 1732 O O . ASP A 1 220 ? -3.801 -2.627 -16.725 1.00 87.69 220 ASP A O 1
ATOM 1736 N N . GLY A 1 221 ? -3.732 -3.481 -14.652 1.00 90.81 221 GLY A N 1
ATOM 1737 C CA . GLY A 1 221 ? -3.193 -4.783 -15.000 1.00 90.81 221 GLY A CA 1
ATOM 1738 C C . GLY A 1 221 ? -1.680 -4.859 -14.780 1.00 90.81 221 GLY A C 1
ATOM 1739 O O . GLY A 1 221 ? -0.916 -3.949 -15.117 1.00 90.81 221 GLY A O 1
ATOM 1740 N N . ILE A 1 222 ? -1.254 -5.996 -14.238 1.00 92.50 222 ILE A N 1
ATOM 1741 C CA . ILE A 1 222 ? 0.141 -6.333 -14.000 1.00 92.50 222 ILE A CA 1
ATOM 1742 C C . ILE A 1 222 ? 0.866 -6.419 -15.355 1.00 92.50 222 ILE A C 1
ATOM 1744 O O . ILE A 1 222 ? 0.443 -7.191 -16.224 1.00 92.50 222 ILE A O 1
ATOM 1748 N N . PRO A 1 223 ? 1.941 -5.643 -15.560 1.00 91.50 223 PRO A N 1
ATOM 1749 C CA . PRO A 1 223 ? 2.714 -5.653 -16.797 1.00 91.50 223 PRO A CA 1
ATOM 1750 C C . PRO A 1 223 ? 3.341 -7.015 -17.104 1.00 91.50 223 PRO A C 1
ATOM 1752 O O . PRO A 1 223 ? 3.568 -7.843 -16.220 1.00 91.50 223 PRO A O 1
ATOM 1755 N N . LYS A 1 224 ? 3.654 -7.253 -18.378 1.00 89.50 224 LYS A N 1
ATOM 1756 C CA . LYS A 1 224 ? 4.256 -8.514 -18.829 1.00 89.50 224 LYS A CA 1
ATOM 1757 C C . LYS A 1 224 ? 5.716 -8.657 -18.405 1.00 89.50 224 LYS A C 1
ATOM 1759 O O . LYS A 1 224 ? 6.145 -9.746 -18.032 1.00 89.50 224 LYS A O 1
ATOM 1764 N N . ASP A 1 225 ? 6.468 -7.563 -18.474 1.00 92.06 225 ASP A N 1
ATOM 1765 C CA . ASP A 1 225 ? 7.884 -7.485 -18.105 1.00 92.06 225 ASP A CA 1
ATOM 1766 C C . ASP A 1 225 ? 8.196 -6.058 -17.602 1.00 92.06 225 ASP A C 1
ATOM 1768 O O . ASP A 1 225 ? 7.348 -5.157 -17.645 1.00 92.06 225 ASP A O 1
ATOM 1772 N N . LEU A 1 226 ? 9.408 -5.867 -17.093 1.00 92.94 226 LEU A N 1
ATOM 1773 C CA . LEU A 1 226 ? 9.854 -4.676 -16.385 1.00 92.94 226 LEU A CA 1
ATOM 1774 C C . LEU A 1 226 ? 11.221 -4.223 -16.906 1.00 92.94 226 LEU A C 1
ATOM 1776 O O . LEU A 1 226 ? 12.171 -5.004 -16.947 1.00 92.94 226 LEU A O 1
ATOM 1780 N N . ILE A 1 227 ? 11.323 -2.936 -17.232 1.00 94.19 227 ILE A N 1
ATOM 1781 C CA . ILE A 1 227 ? 12.573 -2.228 -17.496 1.00 94.19 227 ILE A CA 1
ATOM 1782 C C . ILE A 1 227 ? 12.836 -1.270 -16.339 1.00 94.19 227 ILE A C 1
ATOM 1784 O O . ILE A 1 227 ? 12.047 -0.363 -16.073 1.00 94.19 227 ILE A O 1
ATOM 1788 N N . ILE A 1 228 ? 13.972 -1.449 -15.678 1.00 93.50 228 ILE A N 1
ATOM 1789 C CA . ILE A 1 228 ? 14.435 -0.581 -14.604 1.00 93.50 228 ILE A CA 1
ATOM 1790 C C . ILE A 1 228 ? 15.475 0.387 -15.137 1.00 93.50 228 ILE A C 1
ATOM 1792 O O . ILE A 1 228 ? 16.415 -0.008 -15.819 1.00 93.50 228 ILE A O 1
ATOM 1796 N N . PHE A 1 229 ? 15.332 1.643 -14.742 1.00 91.75 229 PHE A N 1
ATOM 1797 C CA . PHE A 1 229 ? 16.295 2.702 -14.957 1.00 91.75 229 PHE A CA 1
ATOM 1798 C C . PHE A 1 229 ? 16.976 3.020 -13.638 1.00 91.75 229 PHE A C 1
ATOM 1800 O O . PHE A 1 229 ? 16.313 3.382 -12.658 1.00 91.75 229 PHE A O 1
ATOM 1807 N N . GLY A 1 230 ? 18.297 2.904 -13.622 1.00 88.88 230 GLY A N 1
ATOM 1808 C CA . GLY A 1 230 ? 19.089 3.197 -12.441 1.00 88.88 230 GLY A CA 1
ATOM 1809 C C . GLY A 1 230 ? 20.417 3.857 -12.757 1.00 88.88 230 GLY A C 1
ATOM 1810 O O . GLY A 1 230 ? 20.694 4.283 -13.877 1.00 88.88 230 GLY A O 1
ATOM 1811 N N . ASN A 1 231 ? 21.210 3.955 -11.703 1.00 86.81 231 ASN A N 1
ATOM 1812 C CA . ASN A 1 231 ? 22.575 4.451 -11.689 1.00 86.81 231 ASN A CA 1
ATOM 1813 C C . ASN A 1 231 ? 23.445 3.430 -10.946 1.00 86.81 231 ASN A C 1
ATOM 1815 O O . ASN A 1 231 ? 22.975 2.341 -10.625 1.00 86.81 231 ASN A O 1
ATOM 1819 N N . ASP A 1 232 ? 24.677 3.799 -10.614 1.00 81.81 232 ASP A N 1
ATOM 1820 C CA . ASP A 1 232 ? 25.664 2.933 -9.954 1.00 81.81 232 ASP A CA 1
ATOM 1821 C C . ASP A 1 232 ? 25.207 2.335 -8.601 1.00 81.81 232 ASP A C 1
ATOM 1823 O O . ASP A 1 232 ? 25.932 1.546 -8.008 1.00 81.81 232 ASP A O 1
ATOM 1827 N N . ARG A 1 233 ? 24.010 2.690 -8.103 1.00 84.94 233 ARG A N 1
ATOM 1828 C CA . ARG A 1 233 ? 23.339 2.102 -6.931 1.00 84.94 233 ARG A CA 1
ATOM 1829 C C . ARG A 1 233 ? 22.109 1.251 -7.288 1.00 84.94 233 ARG A C 1
ATOM 1831 O O . ARG A 1 233 ? 21.120 1.239 -6.551 1.00 84.94 233 ARG A O 1
ATOM 1838 N N . ILE A 1 234 ? 22.120 0.595 -8.449 1.00 87.56 234 ILE A N 1
ATOM 1839 C CA . ILE A 1 234 ? 21.026 -0.245 -8.976 1.00 87.56 234 ILE A CA 1
ATOM 1840 C C . ILE A 1 234 ? 20.690 -1.454 -8.082 1.00 87.56 234 ILE A C 1
ATOM 1842 O O . ILE A 1 234 ? 19.574 -1.968 -8.095 1.00 87.56 234 ILE A O 1
ATOM 1846 N N . ASP A 1 235 ? 21.631 -1.877 -7.253 1.00 87.38 235 ASP A N 1
ATOM 1847 C CA . ASP A 1 235 ? 21.515 -2.929 -6.250 1.00 87.38 235 ASP A CA 1
ATOM 1848 C C . ASP A 1 235 ? 20.410 -2.672 -5.210 1.00 87.38 235 ASP A C 1
ATOM 1850 O O . ASP A 1 235 ? 19.725 -3.621 -4.815 1.00 87.38 235 ASP A O 1
ATOM 1854 N N . ILE A 1 236 ? 20.156 -1.415 -4.828 1.00 87.75 236 ILE A N 1
ATOM 1855 C CA . ILE A 1 236 ? 19.046 -1.057 -3.925 1.00 87.75 236 ILE A CA 1
ATOM 1856 C C . ILE A 1 236 ? 17.676 -1.348 -4.584 1.00 87.75 236 ILE A C 1
ATOM 1858 O O . ILE A 1 236 ? 16.907 -2.133 -4.020 1.00 87.75 236 ILE A O 1
ATOM 1862 N N . PRO A 1 237 ? 17.360 -0.799 -5.779 1.00 89.06 237 PRO A N 1
ATOM 1863 C CA . PRO A 1 237 ? 16.163 -1.152 -6.544 1.00 89.06 237 PRO A CA 1
ATOM 1864 C C . PRO A 1 237 ? 15.959 -2.656 -6.716 1.00 89.06 237 PRO A C 1
ATOM 1866 O O . PRO A 1 237 ? 14.856 -3.159 -6.508 1.00 89.06 237 PRO A O 1
ATOM 1869 N N . LEU A 1 238 ? 17.022 -3.378 -7.081 1.00 89.25 238 LEU A N 1
ATOM 1870 C CA . LEU A 1 238 ? 16.958 -4.818 -7.332 1.00 89.25 238 LEU A CA 1
ATOM 1871 C C . LEU A 1 238 ? 16.620 -5.600 -6.063 1.00 89.25 238 LEU A C 1
ATOM 1873 O O . LEU A 1 238 ? 15.803 -6.517 -6.110 1.00 89.25 238 LEU A O 1
ATOM 1877 N N . THR A 1 239 ? 17.195 -5.204 -4.927 1.00 89.06 239 THR A N 1
ATOM 1878 C CA . THR A 1 239 ? 16.889 -5.812 -3.628 1.00 89.06 239 THR A CA 1
ATOM 1879 C C . THR A 1 239 ? 15.425 -5.588 -3.254 1.00 89.06 239 THR A C 1
ATOM 1881 O O . THR A 1 239 ? 14.722 -6.541 -2.923 1.00 89.06 239 THR A O 1
ATOM 1884 N N . ASN A 1 240 ? 14.932 -4.353 -3.371 1.00 89.44 240 ASN A N 1
ATOM 1885 C CA . ASN A 1 240 ? 13.559 -4.017 -2.984 1.00 89.44 240 ASN A CA 1
ATOM 1886 C C . ASN A 1 240 ? 12.509 -4.677 -3.887 1.00 89.44 240 ASN A C 1
ATOM 1888 O O . ASN A 1 240 ? 11.453 -5.084 -3.411 1.00 89.44 240 ASN A O 1
ATOM 1892 N N . LEU A 1 241 ? 12.801 -4.835 -5.178 1.00 89.31 241 LEU A N 1
ATOM 1893 C CA . LEU A 1 241 ? 11.945 -5.592 -6.089 1.00 89.31 241 LEU A CA 1
ATOM 1894 C C . LEU A 1 241 ? 11.970 -7.092 -5.796 1.00 89.31 241 LEU A C 1
ATOM 1896 O O . LEU A 1 241 ? 10.911 -7.717 -5.797 1.00 89.31 241 LEU A O 1
ATOM 1900 N N . GLY A 1 242 ? 13.138 -7.648 -5.467 1.00 87.94 242 GLY A N 1
ATOM 1901 C CA . GLY A 1 242 ? 13.261 -9.038 -5.033 1.00 87.94 242 GLY A CA 1
ATOM 1902 C C . GLY A 1 242 ? 12.405 -9.342 -3.800 1.00 87.94 242 GLY A C 1
ATOM 1903 O O . GLY A 1 242 ? 11.744 -10.378 -3.759 1.00 87.94 242 GLY A O 1
ATOM 1904 N N . LEU A 1 243 ? 12.324 -8.406 -2.842 1.00 85.50 243 LEU A N 1
ATOM 1905 C CA . LEU A 1 243 ? 11.431 -8.511 -1.675 1.00 85.50 243 LEU A CA 1
ATOM 1906 C C . LEU A 1 243 ? 9.940 -8.548 -2.048 1.00 85.50 243 LEU A C 1
ATOM 1908 O O . LEU A 1 243 ? 9.144 -9.118 -1.310 1.00 85.50 243 LEU A O 1
ATOM 1912 N N . LEU A 1 244 ? 9.561 -7.979 -3.194 1.00 84.31 244 LEU A N 1
ATOM 1913 C CA . LEU A 1 244 ? 8.202 -8.048 -3.747 1.00 84.31 244 LEU A CA 1
ATOM 1914 C C . LEU A 1 244 ? 7.995 -9.254 -4.672 1.00 84.31 244 LEU A C 1
ATOM 1916 O O . LEU A 1 244 ? 6.968 -9.354 -5.344 1.00 84.31 244 LEU A O 1
ATOM 1920 N N . GLY A 1 245 ? 8.976 -10.156 -4.755 1.00 87.00 245 GLY A N 1
ATOM 1921 C CA . GLY A 1 245 ? 8.935 -11.300 -5.657 1.00 87.00 245 GLY A CA 1
ATOM 1922 C C . GLY A 1 245 ? 9.215 -10.962 -7.118 1.00 87.00 245 GLY A C 1
ATOM 1923 O O . GLY A 1 245 ? 9.042 -11.830 -7.975 1.00 87.00 245 GLY A O 1
ATOM 1924 N N . ILE A 1 246 ? 9.634 -9.729 -7.415 1.00 89.56 246 ILE A N 1
ATOM 1925 C CA . ILE A 1 246 ? 9.913 -9.263 -8.770 1.00 89.56 246 ILE A CA 1
ATOM 1926 C C . ILE A 1 246 ? 11.383 -9.513 -9.085 1.00 89.56 246 ILE A C 1
ATOM 1928 O O . ILE A 1 246 ? 12.271 -8.857 -8.545 1.00 89.56 246 ILE A O 1
ATOM 1932 N N . ASN A 1 247 ? 11.640 -10.460 -9.985 1.00 88.19 247 ASN A N 1
ATOM 1933 C CA . ASN A 1 247 ? 12.989 -10.959 -10.241 1.00 88.19 247 ASN A CA 1
ATOM 1934 C C . ASN A 1 247 ? 13.423 -10.808 -11.702 1.00 88.19 247 ASN A C 1
ATOM 1936 O O . ASN A 1 247 ? 12.608 -10.858 -12.622 1.00 88.19 247 ASN A O 1
ATOM 1940 N N . ASN A 1 248 ? 14.741 -10.699 -11.895 1.00 89.81 248 ASN A N 1
ATOM 1941 C CA . ASN A 1 248 ? 15.417 -10.662 -13.195 1.00 89.81 248 ASN A CA 1
ATOM 1942 C C . ASN A 1 248 ? 14.842 -9.610 -14.173 1.00 89.81 248 ASN A C 1
ATOM 1944 O O . ASN A 1 248 ? 14.417 -9.969 -15.272 1.00 89.81 248 ASN A O 1
ATOM 1948 N N . PRO A 1 249 ? 14.796 -8.322 -13.795 1.00 93.25 249 PRO A N 1
ATOM 1949 C CA . PRO A 1 249 ? 14.319 -7.251 -14.667 1.00 93.25 249 PRO A CA 1
ATOM 1950 C C . PRO A 1 249 ? 15.282 -6.991 -15.835 1.00 93.25 249 PRO A C 1
ATOM 1952 O O . PRO A 1 249 ? 16.462 -7.353 -15.791 1.00 93.25 249 PRO A O 1
ATOM 1955 N N . MET A 1 250 ? 14.796 -6.313 -16.873 1.00 95.00 250 MET A N 1
ATOM 1956 C CA . MET A 1 250 ? 15.681 -5.652 -17.833 1.00 95.00 250 MET A CA 1
ATOM 1957 C C . MET A 1 250 ? 16.203 -4.349 -17.226 1.00 95.00 250 MET A C 1
ATOM 1959 O O . MET A 1 250 ? 15.466 -3.661 -16.522 1.00 95.00 250 MET A O 1
ATOM 1963 N N . ILE A 1 251 ? 17.464 -4.007 -17.477 1.00 95.25 251 ILE A N 1
ATOM 1964 C CA . ILE A 1 251 ? 18.129 -2.887 -16.803 1.00 95.25 251 ILE A CA 1
ATOM 1965 C C . ILE A 1 251 ? 18.729 -1.931 -17.827 1.00 95.25 251 ILE A C 1
ATOM 1967 O O . ILE A 1 251 ? 19.448 -2.342 -18.734 1.00 95.25 251 ILE A O 1
ATOM 1971 N N . VAL A 1 252 ? 18.445 -0.645 -17.636 1.00 95.44 252 VAL A N 1
ATOM 1972 C CA . VAL A 1 252 ? 18.984 0.475 -18.398 1.00 95.44 252 VAL A CA 1
ATOM 1973 C C . VAL A 1 252 ? 19.752 1.401 -17.453 1.00 95.44 252 VAL A C 1
ATOM 1975 O O . VAL A 1 252 ? 19.202 1.902 -16.473 1.00 95.44 252 VAL A O 1
ATOM 1978 N N . MET A 1 253 ? 21.018 1.664 -17.769 1.00 93.19 253 MET A N 1
ATOM 1979 C CA . MET A 1 253 ? 21.928 2.499 -16.978 1.00 93.19 253 MET A CA 1
ATOM 1980 C C . MET A 1 253 ? 22.457 3.636 -17.849 1.00 93.19 253 MET A C 1
ATOM 1982 O O . MET A 1 253 ? 23.552 3.550 -18.402 1.00 93.19 253 MET A O 1
ATOM 1986 N N . MET A 1 254 ? 21.645 4.679 -18.034 1.00 90.25 254 MET A N 1
ATOM 1987 C CA . MET A 1 254 ? 22.021 5.841 -18.845 1.00 90.25 254 MET A CA 1
ATOM 1988 C C . MET A 1 254 ? 22.763 6.887 -18.017 1.00 90.25 254 MET A C 1
ATOM 1990 O O . MET A 1 254 ? 22.359 7.205 -16.898 1.00 90.25 254 MET A O 1
ATOM 1994 N N . PHE A 1 255 ? 23.788 7.505 -18.602 1.00 86.69 255 PHE A N 1
ATOM 1995 C CA . PHE A 1 255 ? 24.426 8.662 -17.989 1.00 86.69 255 PHE A CA 1
ATOM 1996 C C . PHE A 1 255 ? 23.516 9.895 -18.033 1.00 86.69 255 PHE A C 1
ATOM 1998 O O . PHE A 1 255 ? 22.923 10.237 -19.060 1.00 86.69 255 PHE A O 1
ATOM 2005 N N . GLY A 1 256 ? 23.456 10.620 -16.913 1.00 79.69 256 GLY A N 1
ATOM 2006 C CA . GLY A 1 256 ? 22.676 11.858 -16.796 1.00 79.69 256 GLY A CA 1
ATOM 2007 C C . GLY A 1 256 ? 23.186 13.013 -17.670 1.00 79.69 256 GLY A C 1
ATOM 2008 O O . GLY A 1 256 ? 22.487 14.009 -17.841 1.00 79.69 256 GLY A O 1
ATOM 2009 N N . ASP A 1 257 ? 24.384 12.893 -18.247 1.00 84.31 257 ASP A N 1
ATOM 2010 C CA . ASP A 1 257 ? 25.007 13.906 -19.100 1.00 84.31 257 ASP A CA 1
ATOM 2011 C C . ASP A 1 257 ? 24.800 13.672 -20.607 1.00 84.31 257 ASP A C 1
ATOM 2013 O O . ASP A 1 257 ? 25.325 14.447 -21.409 1.00 84.31 257 ASP A O 1
ATOM 2017 N N . PHE A 1 258 ? 23.992 12.675 -21.001 1.00 88.69 258 PHE A N 1
ATOM 2018 C CA . PHE A 1 258 ? 23.664 12.361 -22.400 1.00 88.69 258 PHE A CA 1
ATOM 2019 C C . PHE A 1 258 ? 23.405 13.619 -23.249 1.00 88.69 258 PHE A C 1
ATOM 2021 O O . PHE A 1 258 ? 24.036 13.825 -24.285 1.00 88.69 258 PHE A O 1
ATOM 2028 N N . TRP A 1 259 ? 22.526 14.510 -22.777 1.00 87.06 259 TRP A N 1
ATOM 2029 C CA . TRP A 1 259 ? 22.144 15.723 -23.508 1.00 87.06 259 TRP A CA 1
ATOM 2030 C C . TRP A 1 259 ? 23.300 16.713 -23.689 1.00 87.06 259 TRP A C 1
ATOM 2032 O O . TRP A 1 259 ? 23.344 17.408 -24.699 1.00 87.06 259 TRP A O 1
ATOM 2042 N N . GLN A 1 260 ? 24.269 16.746 -22.766 1.00 85.12 260 GLN A N 1
ATOM 2043 C CA . GLN A 1 260 ? 25.460 17.595 -22.897 1.00 85.12 260 GLN A CA 1
ATOM 2044 C C . GLN A 1 260 ? 26.418 17.097 -23.984 1.00 85.12 260 GLN A C 1
ATOM 2046 O O . GLN A 1 260 ? 27.196 17.884 -24.521 1.00 85.12 260 GLN A O 1
ATOM 2051 N N . LYS A 1 261 ? 26.393 15.791 -24.261 1.00 86.69 261 LYS A N 1
ATOM 2052 C CA . LYS A 1 261 ? 27.220 15.133 -25.276 1.00 86.69 261 LYS A CA 1
ATOM 2053 C C . LYS A 1 261 ? 26.527 15.108 -26.646 1.00 86.69 261 LYS A C 1
ATOM 2055 O O . LYS A 1 261 ? 27.206 15.195 -27.671 1.00 86.69 261 LYS A O 1
ATOM 2060 N N . TYR A 1 262 ? 25.195 15.020 -26.655 1.00 87.81 262 TYR A N 1
ATOM 2061 C CA . TYR A 1 262 ? 24.366 15.031 -27.861 1.00 87.81 262 TYR A CA 1
ATOM 2062 C C . TYR A 1 262 ? 24.170 16.437 -28.446 1.00 87.81 262 TYR A C 1
ATOM 2064 O O . TYR A 1 262 ? 24.322 16.626 -29.651 1.00 87.81 262 TYR A O 1
ATOM 2072 N N . GLU A 1 263 ? 23.852 17.445 -27.627 1.00 84.62 263 GLU A N 1
ATOM 2073 C CA . GLU A 1 263 ? 23.635 18.804 -28.130 1.00 84.62 263 GLU A CA 1
ATOM 2074 C C . GLU A 1 263 ? 24.948 19.603 -28.148 1.00 84.62 263 GLU A C 1
ATOM 2076 O O . GLU A 1 263 ? 25.667 19.654 -27.145 1.00 84.62 263 GLU A O 1
ATOM 2081 N N . PRO A 1 264 ? 25.297 20.253 -29.273 1.00 76.19 264 PRO A N 1
ATOM 2082 C CA . PRO A 1 264 ? 26.531 21.014 -29.356 1.00 76.19 264 PRO A CA 1
ATOM 2083 C C . PRO A 1 264 ? 26.442 22.258 -28.461 1.00 76.19 264 PRO A C 1
ATOM 2085 O O . PRO A 1 264 ? 25.515 23.062 -28.572 1.00 76.19 264 PRO A O 1
ATOM 2088 N N . ARG A 1 265 ? 27.440 22.467 -27.591 1.00 73.75 265 ARG A N 1
ATOM 2089 C CA . ARG A 1 265 ? 27.622 23.760 -26.903 1.00 73.75 265 ARG A CA 1
ATOM 2090 C C . ARG A 1 265 ? 27.968 24.843 -27.933 1.00 73.75 265 ARG A C 1
ATOM 2092 O O . ARG A 1 265 ? 28.486 24.521 -29.001 1.00 73.75 265 ARG A O 1
ATOM 2099 N N . LYS A 1 266 ? 27.721 26.126 -27.617 1.00 67.69 266 LYS A N 1
ATOM 2100 C CA . LYS A 1 266 ? 28.077 27.265 -28.494 1.00 67.69 266 LYS A CA 1
ATOM 2101 C C . LYS A 1 266 ? 29.510 27.097 -29.039 1.00 67.69 266 LYS A C 1
ATOM 2103 O O . LYS A 1 266 ? 30.464 27.222 -28.279 1.00 67.69 266 LYS A O 1
ATOM 2108 N N . GLY A 1 267 ? 29.633 26.804 -30.339 1.00 67.88 267 GLY A N 1
ATOM 2109 C CA . GLY A 1 267 ? 30.907 26.639 -31.055 1.00 67.88 267 GLY A CA 1
ATOM 2110 C C . GLY A 1 267 ? 31.512 25.223 -31.112 1.00 67.88 267 GLY A C 1
ATOM 2111 O O . GLY A 1 267 ? 32.613 25.082 -31.634 1.00 67.88 267 GLY A O 1
ATOM 2112 N N . GLY A 1 268 ? 30.848 24.182 -30.595 1.00 75.94 268 GLY A N 1
ATOM 2113 C CA . GLY A 1 268 ? 31.383 22.811 -30.541 1.00 75.94 268 GLY A CA 1
ATOM 2114 C C . GLY A 1 268 ? 30.753 21.827 -31.537 1.00 75.94 268 GLY A C 1
ATOM 2115 O O . GLY A 1 268 ? 29.626 22.017 -31.986 1.00 75.94 268 GLY A O 1
ATOM 2116 N N . ARG A 1 269 ? 31.472 20.738 -31.849 1.00 76.50 269 ARG A N 1
ATOM 2117 C CA . ARG A 1 269 ? 30.911 19.546 -32.516 1.00 76.50 269 ARG A CA 1
ATOM 2118 C C . ARG A 1 269 ? 30.179 18.664 -31.498 1.00 76.50 269 ARG A C 1
ATOM 2120 O O . ARG A 1 269 ? 30.574 18.619 -30.333 1.00 76.50 269 ARG A O 1
ATOM 2127 N N . GLN A 1 270 ? 29.137 17.967 -31.950 1.00 80.69 270 GLN A N 1
ATOM 2128 C CA . GLN A 1 270 ? 28.484 16.908 -31.172 1.00 80.69 270 GLN A CA 1
ATOM 2129 C C . GLN A 1 270 ? 29.484 15.782 -30.896 1.00 80.69 270 GLN A C 1
ATOM 2131 O O . GLN A 1 270 ? 30.334 15.508 -31.743 1.00 80.69 270 GLN A O 1
ATOM 2136 N N . ARG A 1 271 ? 29.396 15.164 -29.713 1.00 84.38 271 ARG A N 1
ATOM 2137 C CA . ARG A 1 271 ? 30.193 13.974 -29.375 1.00 84.38 271 ARG A CA 1
ATOM 2138 C C . ARG A 1 271 ? 29.452 12.674 -29.639 1.00 84.38 271 ARG A C 1
ATOM 2140 O O . ARG A 1 271 ? 30.106 11.667 -29.801 1.00 84.38 271 ARG A O 1
ATOM 2147 N N . ILE A 1 272 ? 28.121 12.706 -29.645 1.00 90.19 272 ILE A N 1
ATOM 2148 C CA . ILE A 1 272 ? 27.281 11.546 -29.940 1.00 90.19 272 ILE A CA 1
ATOM 2149 C C . ILE A 1 272 ? 26.497 11.863 -31.205 1.00 90.19 272 ILE A C 1
ATOM 2151 O O . ILE A 1 272 ? 25.729 12.829 -31.221 1.00 90.19 272 ILE A O 1
ATOM 2155 N N . HIS A 1 273 ? 26.654 11.036 -32.235 1.00 90.62 273 HIS A N 1
ATOM 2156 C CA . HIS A 1 273 ? 25.840 11.115 -33.443 1.00 90.62 273 HIS A CA 1
ATOM 2157 C C . HIS A 1 273 ? 24.742 10.054 -33.404 1.00 90.62 273 HIS A C 1
ATOM 2159 O O . HIS A 1 273 ? 24.980 8.917 -33.006 1.00 90.62 273 HIS A O 1
ATOM 2165 N N . LEU A 1 274 ? 23.530 10.432 -33.812 1.00 93.38 274 LEU A N 1
ATOM 2166 C CA . LEU A 1 274 ? 22.399 9.514 -33.934 1.00 93.38 274 LEU A CA 1
ATOM 2167 C C . LEU A 1 274 ? 22.028 9.362 -35.408 1.00 93.38 274 LEU A C 1
ATOM 2169 O O . LEU A 1 274 ? 21.880 10.367 -36.106 1.00 93.38 274 LEU A O 1
ATOM 2173 N N . LEU A 1 275 ? 21.844 8.121 -35.851 1.00 93.50 275 LEU A N 1
ATOM 2174 C CA . LEU A 1 275 ? 21.258 7.779 -37.145 1.00 93.50 275 LEU A CA 1
ATOM 2175 C C . LEU A 1 275 ? 20.012 6.927 -36.925 1.00 93.50 275 LEU A C 1
ATOM 2177 O O . LEU A 1 275 ? 20.032 6.003 -36.114 1.00 93.50 275 LEU A O 1
ATOM 2181 N N . ASP A 1 276 ? 18.942 7.221 -37.653 1.00 94.50 276 ASP A N 1
ATOM 2182 C CA . ASP A 1 276 ? 17.737 6.398 -37.611 1.00 94.50 276 ASP A CA 1
ATOM 2183 C C . ASP A 1 276 ? 17.968 5.102 -38.398 1.00 94.50 276 ASP A C 1
ATOM 2185 O O . ASP A 1 276 ? 18.451 5.125 -39.534 1.00 94.50 276 ASP A O 1
ATOM 2189 N N . ASP A 1 277 ? 17.631 3.963 -37.795 1.00 91.75 277 ASP A N 1
ATOM 2190 C CA . ASP A 1 277 ? 17.611 2.683 -38.496 1.00 91.75 277 ASP A CA 1
ATOM 2191 C C . ASP A 1 277 ? 16.315 2.482 -39.303 1.00 91.75 277 ASP A C 1
ATOM 2193 O O . ASP A 1 277 ? 15.425 3.334 -39.337 1.00 91.75 277 ASP A O 1
ATOM 2197 N N . SER A 1 278 ? 16.180 1.324 -39.957 1.00 90.19 278 SER A N 1
ATOM 2198 C CA . SER A 1 278 ? 15.000 0.989 -40.767 1.00 90.19 278 SER A CA 1
ATOM 2199 C C . SER A 1 278 ? 13.684 0.925 -39.983 1.00 90.19 278 SER A C 1
ATOM 2201 O O . SER A 1 278 ? 12.617 0.975 -40.592 1.00 90.19 278 SER A O 1
ATOM 2203 N N . ASN A 1 279 ? 13.740 0.832 -38.653 1.00 86.44 279 ASN A N 1
ATOM 2204 C CA . ASN A 1 279 ? 12.581 0.843 -37.763 1.00 86.44 279 ASN A CA 1
ATOM 2205 C C . ASN A 1 279 ? 12.370 2.221 -37.107 1.00 86.44 279 ASN A C 1
ATOM 2207 O O . ASN A 1 279 ? 11.495 2.373 -36.254 1.00 86.44 279 ASN A O 1
ATOM 2211 N N . GLY A 1 280 ? 13.169 3.222 -37.491 1.00 88.75 280 GLY A N 1
ATOM 2212 C CA . GLY A 1 280 ? 13.162 4.563 -36.919 1.00 88.75 280 GLY A CA 1
ATOM 2213 C C . GLY A 1 280 ? 13.846 4.662 -35.557 1.00 88.75 280 GLY A C 1
ATOM 2214 O O . GLY A 1 280 ? 13.744 5.706 -34.924 1.00 88.75 280 GLY A O 1
ATOM 2215 N N . VAL A 1 281 ? 14.526 3.613 -35.078 1.00 90.75 281 VAL A N 1
ATOM 2216 C CA . VAL A 1 281 ? 15.275 3.671 -33.817 1.00 90.75 281 VAL A CA 1
ATOM 2217 C C . VAL A 1 281 ? 16.532 4.508 -34.029 1.00 90.75 281 VAL A C 1
ATOM 2219 O O . VAL A 1 281 ? 17.314 4.247 -34.941 1.00 90.75 281 VAL A O 1
ATOM 2222 N N . ARG A 1 282 ? 16.754 5.484 -33.149 1.00 94.50 282 ARG A N 1
ATOM 2223 C CA . ARG A 1 282 ? 17.909 6.388 -33.168 1.00 94.50 282 ARG A CA 1
ATOM 2224 C C . ARG A 1 282 ? 19.124 5.665 -32.612 1.00 94.50 282 ARG A C 1
ATOM 2226 O O . ARG A 1 282 ? 19.260 5.547 -31.398 1.00 94.50 282 ARG A O 1
ATOM 2233 N N . ARG A 1 283 ? 20.004 5.179 -33.480 1.00 94.69 283 ARG A N 1
ATOM 2234 C CA . ARG A 1 283 ? 21.224 4.455 -33.109 1.00 94.69 283 ARG A CA 1
ATOM 2235 C C . ARG A 1 283 ? 22.392 5.416 -32.947 1.00 94.69 283 ARG A C 1
ATOM 2237 O O . ARG A 1 283 ? 22.698 6.183 -33.857 1.00 94.69 283 ARG A O 1
ATOM 2244 N N . VAL A 1 284 ? 23.074 5.317 -31.810 1.00 94.50 284 VAL A N 1
ATOM 2245 C CA . VAL A 1 284 ? 24.400 5.924 -31.605 1.00 94.50 284 VAL A CA 1
ATOM 2246 C C . VAL A 1 284 ? 25.408 5.386 -32.620 1.00 94.50 284 VAL A C 1
ATOM 2248 O O . VAL A 1 284 ? 25.466 4.173 -32.837 1.00 94.50 284 VAL A O 1
ATOM 2251 N N . GLN A 1 285 ? 26.161 6.296 -33.242 1.00 91.88 285 GLN A N 1
ATOM 2252 C CA . GLN A 1 285 ? 27.209 6.000 -34.214 1.00 91.88 285 GLN A CA 1
ATOM 2253 C C . GLN A 1 285 ? 28.452 6.895 -34.006 1.00 91.88 285 GLN A C 1
ATOM 2255 O O . GLN A 1 285 ? 28.287 8.107 -33.849 1.00 91.88 285 GLN A O 1
ATOM 2260 N N . PRO A 1 286 ? 29.671 6.331 -34.100 1.00 91.81 286 PRO A N 1
ATOM 2261 C CA . PRO A 1 286 ? 29.934 4.900 -34.260 1.00 91.81 286 PRO A CA 1
ATOM 2262 C C . PRO A 1 286 ? 29.556 4.123 -32.973 1.00 91.81 286 PRO A C 1
ATOM 2264 O O . PRO A 1 286 ? 29.258 4.727 -31.944 1.00 91.81 286 PRO A O 1
ATOM 2267 N N . VAL A 1 287 ? 29.423 2.794 -33.042 1.00 90.44 287 VAL A N 1
ATOM 2268 C CA . VAL A 1 287 ? 28.864 1.975 -31.935 1.00 90.44 287 VAL A CA 1
ATOM 2269 C C . VAL A 1 287 ? 29.719 2.072 -30.668 1.00 90.44 287 VAL A C 1
ATOM 2271 O O . VAL A 1 287 ? 29.210 1.935 -29.559 1.00 90.44 287 VAL A O 1
ATOM 2274 N N . GLU A 1 288 ? 31.004 2.355 -30.835 1.00 90.88 288 GLU A N 1
ATOM 2275 C CA . GLU A 1 288 ? 31.977 2.588 -29.777 1.00 90.88 288 GLU A CA 1
ATOM 2276 C C . GLU A 1 288 ? 31.564 3.748 -28.862 1.00 90.88 288 GLU A C 1
ATOM 2278 O O . GLU A 1 288 ? 31.816 3.666 -27.668 1.00 90.88 288 GLU A O 1
ATOM 2283 N N . ASP A 1 289 ? 30.824 4.744 -29.367 1.00 92.12 289 ASP A N 1
ATOM 2284 C CA . ASP A 1 289 ? 30.311 5.870 -28.570 1.00 92.12 289 ASP A CA 1
ATOM 2285 C C . ASP A 1 289 ? 29.153 5.466 -27.632 1.00 92.12 289 ASP A C 1
ATOM 2287 O O . ASP A 1 289 ? 28.581 6.307 -26.929 1.00 92.12 289 ASP A O 1
ATOM 2291 N N . LEU A 1 290 ? 28.740 4.192 -27.610 1.00 93.06 290 LEU A N 1
ATOM 2292 C CA . LEU A 1 290 ? 27.722 3.714 -26.669 1.00 93.06 290 LEU A CA 1
ATOM 2293 C C . LEU A 1 290 ? 28.155 3.844 -25.210 1.00 93.06 290 LEU A C 1
ATOM 2295 O O . LEU A 1 290 ? 27.294 4.064 -24.354 1.00 93.06 290 LEU A O 1
ATOM 2299 N N . ASP A 1 291 ? 29.455 3.760 -24.934 1.00 92.69 291 ASP A N 1
ATOM 2300 C CA . ASP A 1 291 ? 30.033 3.997 -23.608 1.00 92.69 291 ASP A CA 1
ATOM 2301 C C . ASP A 1 291 ? 29.855 5.455 -23.139 1.00 92.69 291 ASP A C 1
ATOM 2303 O O . ASP A 1 291 ? 29.889 5.752 -21.948 1.00 92.69 291 ASP A O 1
ATOM 2307 N N . LEU A 1 292 ? 29.571 6.385 -24.056 1.00 91.19 292 LEU A N 1
ATOM 2308 C CA . LEU A 1 292 ? 29.237 7.767 -23.732 1.00 91.19 292 LEU A CA 1
ATOM 2309 C C . LEU A 1 292 ? 27.784 7.923 -23.273 1.00 91.19 292 LEU A C 1
ATOM 2311 O O . LEU A 1 292 ? 27.449 8.952 -22.673 1.00 91.19 292 LEU A O 1
ATOM 2315 N N . VAL A 1 293 ? 26.929 6.936 -23.557 1.00 92.62 293 VAL A N 1
ATOM 2316 C CA . VAL A 1 293 ? 25.492 6.933 -23.237 1.00 92.62 293 VAL A CA 1
ATOM 2317 C C . VAL A 1 293 ? 25.173 6.027 -22.059 1.00 92.62 293 VAL A C 1
ATOM 2319 O O . VAL A 1 293 ? 24.347 6.402 -21.224 1.00 92.62 293 VAL A O 1
ATOM 2322 N N . TYR A 1 294 ? 25.814 4.862 -21.987 1.00 94.12 294 TYR A N 1
ATOM 2323 C CA . TYR A 1 294 ? 25.523 3.820 -21.010 1.00 94.12 294 TYR A CA 1
ATOM 2324 C C . TYR A 1 294 ? 26.729 3.484 -20.150 1.00 94.12 294 TYR A C 1
ATOM 2326 O O . TYR A 1 294 ? 27.854 3.443 -20.638 1.00 94.12 294 TYR A O 1
ATOM 2334 N N . ASN A 1 295 ? 26.475 3.145 -18.887 1.00 92.00 295 ASN A N 1
ATOM 2335 C CA . ASN A 1 295 ? 27.502 2.590 -18.015 1.00 92.00 295 ASN A CA 1
ATOM 2336 C C . ASN A 1 295 ? 27.714 1.095 -18.334 1.00 92.00 295 ASN A C 1
ATOM 2338 O O . ASN A 1 295 ? 27.089 0.221 -17.729 1.00 92.00 295 ASN A O 1
ATOM 2342 N N . LEU A 1 296 ? 28.551 0.814 -19.341 1.00 90.44 296 LEU A N 1
ATOM 2343 C CA . LEU A 1 296 ? 28.806 -0.546 -19.830 1.00 90.44 296 LEU A CA 1
ATOM 2344 C C . LEU A 1 296 ? 29.589 -1.413 -18.832 1.00 90.44 296 LEU A C 1
ATOM 2346 O O . LEU A 1 296 ? 29.396 -2.628 -18.824 1.00 90.44 296 LEU A O 1
ATOM 2350 N N . ASP A 1 297 ? 30.397 -0.808 -17.960 1.00 88.94 297 ASP A N 1
ATOM 2351 C CA . ASP A 1 297 ? 31.097 -1.531 -16.893 1.00 88.94 297 ASP A CA 1
ATOM 2352 C C . ASP A 1 297 ? 30.085 -2.136 -15.911 1.00 88.94 297 ASP A C 1
ATOM 2354 O O . ASP A 1 297 ? 30.092 -3.339 -15.654 1.00 88.94 297 ASP A O 1
ATOM 2358 N N . VAL A 1 298 ? 29.100 -1.342 -15.472 1.00 87.81 298 VAL A N 1
ATOM 2359 C CA . VAL A 1 298 ? 28.028 -1.842 -14.594 1.00 87.81 298 VAL A CA 1
ATOM 2360 C C . VAL A 1 298 ? 27.173 -2.909 -15.287 1.00 87.81 298 VAL A C 1
ATOM 2362 O O . VAL A 1 298 ? 26.661 -3.822 -14.637 1.00 87.81 298 VAL A O 1
ATOM 2365 N N . TYR A 1 299 ? 27.010 -2.849 -16.611 1.00 90.94 299 TYR A N 1
ATOM 2366 C CA . TYR A 1 299 ? 26.331 -3.919 -17.348 1.00 90.94 299 TYR A CA 1
ATOM 2367 C C . TYR A 1 299 ? 27.089 -5.243 -17.303 1.00 90.94 299 TYR A C 1
ATOM 2369 O O . TYR A 1 299 ? 26.445 -6.291 -17.183 1.00 90.94 299 TYR A O 1
ATOM 2377 N N . ALA A 1 300 ? 28.420 -5.210 -17.400 1.00 89.38 300 ALA A N 1
ATOM 2378 C CA . ALA A 1 300 ? 29.244 -6.405 -17.266 1.00 89.38 300 ALA A CA 1
ATOM 2379 C C . ALA A 1 300 ? 29.046 -7.035 -15.880 1.00 89.38 300 ALA A C 1
ATOM 2381 O O . ALA A 1 300 ? 28.706 -8.218 -15.804 1.00 89.38 300 ALA A O 1
ATOM 2382 N N . ASP A 1 301 ? 29.098 -6.219 -14.824 1.00 89.19 301 ASP A N 1
ATOM 2383 C CA . ASP A 1 301 ? 28.876 -6.662 -13.445 1.00 89.19 301 ASP A CA 1
ATOM 2384 C C . ASP A 1 301 ? 27.481 -7.284 -13.266 1.00 89.19 301 ASP A C 1
ATOM 2386 O O . ASP A 1 301 ? 27.336 -8.416 -12.803 1.00 89.19 301 ASP A O 1
ATOM 2390 N N . ILE A 1 302 ? 26.416 -6.587 -13.684 1.00 87.75 302 ILE A N 1
ATOM 2391 C CA . ILE A 1 302 ? 25.030 -7.084 -13.582 1.00 87.75 302 ILE A CA 1
ATOM 2392 C C . ILE A 1 302 ? 24.880 -8.453 -14.250 1.00 87.75 302 ILE A C 1
ATOM 2394 O O . ILE A 1 302 ? 24.189 -9.333 -13.718 1.00 87.75 302 ILE A O 1
ATOM 2398 N N . LYS A 1 303 ? 25.490 -8.613 -15.429 1.00 86.44 303 LYS A N 1
ATOM 2399 C CA . LYS A 1 303 ? 25.430 -9.846 -16.212 1.00 86.44 303 LYS A CA 1
ATOM 2400 C C . LYS A 1 303 ? 26.190 -10.975 -15.525 1.00 86.44 303 LYS A C 1
ATOM 2402 O O . LYS A 1 303 ? 25.671 -12.088 -15.482 1.00 86.44 303 LYS A O 1
ATOM 2407 N N . GLU A 1 304 ? 27.365 -10.691 -14.967 1.00 88.56 304 GLU A N 1
ATOM 2408 C CA . GLU A 1 304 ? 28.160 -11.652 -14.197 1.00 88.56 304 GLU A CA 1
ATOM 2409 C C . GLU A 1 304 ? 27.398 -12.156 -12.964 1.00 88.56 304 GLU A C 1
ATOM 2411 O O . GLU A 1 304 ? 27.345 -13.359 -12.709 1.00 88.56 304 GLU A O 1
ATOM 2416 N N . PHE A 1 305 ? 26.711 -11.260 -12.250 1.00 84.38 305 PHE A N 1
ATOM 2417 C CA . PHE A 1 305 ? 25.931 -11.619 -11.063 1.00 84.38 305 PHE A CA 1
ATOM 2418 C C . PHE A 1 305 ? 24.527 -12.168 -11.364 1.00 84.38 305 PHE A C 1
ATOM 2420 O O . PHE A 1 305 ? 23.803 -12.522 -10.430 1.00 84.38 305 PHE A O 1
ATOM 2427 N N . GLY A 1 306 ? 24.102 -12.215 -12.632 1.00 83.31 306 GLY A N 1
ATOM 2428 C CA . GLY A 1 306 ? 22.787 -12.730 -13.033 1.00 83.31 306 GLY A CA 1
ATOM 2429 C C . GLY A 1 306 ? 21.597 -11.966 -12.437 1.00 83.31 306 GLY A C 1
ATOM 2430 O O . GLY A 1 306 ? 20.514 -12.531 -12.286 1.00 83.31 306 GLY A O 1
ATOM 2431 N N . ARG A 1 307 ? 21.778 -10.689 -12.070 1.00 82.19 307 ARG A N 1
ATOM 2432 C CA . ARG A 1 307 ? 20.759 -9.886 -11.357 1.00 82.19 307 ARG A CA 1
ATOM 2433 C C . ARG A 1 307 ? 19.759 -9.181 -12.272 1.00 82.19 307 ARG A C 1
ATOM 2435 O O . ARG A 1 307 ? 18.845 -8.511 -11.799 1.00 82.19 307 ARG A O 1
ATOM 2442 N N . GLY A 1 308 ? 19.916 -9.342 -13.576 1.00 87.31 308 GLY A N 1
ATOM 2443 C CA . GLY A 1 308 ? 19.030 -8.789 -14.582 1.00 87.31 308 GLY A CA 1
ATOM 2444 C C . GLY A 1 308 ? 19.615 -8.962 -15.972 1.00 87.31 308 GLY A C 1
ATOM 2445 O O . GLY A 1 308 ? 20.682 -9.547 -16.156 1.00 87.31 308 GLY A O 1
ATOM 2446 N N . THR A 1 309 ? 18.903 -8.444 -16.965 1.00 92.25 309 THR A N 1
ATOM 2447 C CA . THR A 1 309 ? 19.385 -8.392 -18.348 1.00 92.25 309 THR A CA 1
ATOM 2448 C C . THR A 1 309 ? 19.725 -6.944 -18.688 1.00 92.25 309 THR A C 1
ATOM 2450 O O . THR A 1 309 ? 18.796 -6.148 -18.842 1.00 92.25 309 THR A O 1
ATOM 2453 N N . PRO A 1 310 ? 21.012 -6.566 -18.779 1.00 93.81 310 PRO A N 1
ATOM 2454 C CA . PRO A 1 310 ? 21.376 -5.230 -19.234 1.00 93.81 310 PRO A CA 1
ATOM 2455 C C . PRO A 1 310 ? 20.937 -5.047 -20.689 1.00 93.81 310 PRO A C 1
ATOM 2457 O O . PRO A 1 310 ? 21.150 -5.936 -21.515 1.00 93.81 310 PRO A O 1
ATOM 2460 N N . ILE A 1 311 ? 20.309 -3.911 -20.984 1.00 95.81 311 ILE A N 1
ATOM 2461 C CA . ILE A 1 311 ? 19.833 -3.562 -22.323 1.00 95.81 311 ILE A CA 1
ATOM 2462 C C . ILE A 1 311 ? 20.178 -2.110 -22.668 1.00 95.81 311 ILE A C 1
ATOM 2464 O O . ILE A 1 311 ? 20.342 -1.233 -21.819 1.00 95.81 311 ILE A O 1
ATOM 2468 N N . THR A 1 312 ? 20.246 -1.840 -23.957 1.00 95.38 312 THR A N 1
ATOM 2469 C CA . THR A 1 312 ? 20.472 -0.537 -24.569 1.00 95.38 312 THR A CA 1
ATOM 2470 C C . THR A 1 312 ? 19.355 -0.237 -25.559 1.00 95.38 312 THR A C 1
ATOM 2472 O O . THR A 1 312 ? 18.540 -1.090 -25.906 1.00 95.38 312 THR A O 1
ATOM 2475 N N . HIS A 1 313 ? 19.338 0.988 -26.080 1.00 94.06 313 HIS A N 1
ATOM 2476 C CA . HIS A 1 313 ? 18.480 1.311 -27.213 1.00 94.06 313 HIS A CA 1
ATOM 2477 C C . HIS A 1 313 ? 18.931 0.619 -28.506 1.00 94.06 313 HIS A C 1
ATOM 2479 O O . HIS A 1 313 ? 18.221 0.756 -29.493 1.00 94.06 313 HIS A O 1
ATOM 2485 N N . HIS A 1 314 ? 20.086 -0.074 -28.546 1.00 95.00 314 HIS A N 1
ATOM 2486 C CA . HIS A 1 314 ? 20.526 -0.894 -29.688 1.00 95.00 314 HIS A CA 1
ATOM 2487 C C . HIS A 1 314 ? 19.807 -2.250 -29.748 1.00 95.00 314 HIS A C 1
ATOM 2489 O O . HIS A 1 314 ? 19.649 -2.831 -30.822 1.00 95.00 314 HIS A O 1
ATOM 2495 N N . ASP A 1 315 ? 19.260 -2.708 -28.628 1.00 94.88 315 ASP A N 1
ATOM 2496 C CA . ASP A 1 315 ? 18.606 -4.004 -28.546 1.00 94.88 315 ASP A CA 1
ATOM 2497 C C . ASP A 1 315 ? 17.206 -4.030 -29.175 1.00 94.88 315 ASP A C 1
ATOM 2499 O O . ASP A 1 315 ? 16.443 -3.061 -29.140 1.00 94.88 315 ASP A O 1
ATOM 2503 N N . ASN A 1 316 ? 16.828 -5.188 -29.726 1.00 92.81 316 ASN A N 1
ATOM 2504 C CA . ASN A 1 316 ? 15.454 -5.441 -30.153 1.00 92.81 316 ASN A CA 1
ATOM 2505 C C . ASN A 1 316 ? 14.617 -5.893 -28.949 1.00 92.81 316 ASN A C 1
ATOM 2507 O O . ASN A 1 316 ? 14.544 -7.081 -28.636 1.00 92.81 316 ASN A O 1
ATOM 2511 N N . ILE A 1 317 ? 13.969 -4.932 -28.287 1.00 91.94 317 ILE A N 1
ATOM 2512 C CA . ILE A 1 317 ? 13.192 -5.172 -27.061 1.00 91.94 317 ILE A CA 1
ATOM 2513 C C . ILE A 1 317 ? 12.085 -6.215 -27.268 1.00 91.94 317 ILE A C 1
ATOM 2515 O O . ILE A 1 317 ? 11.854 -7.029 -26.381 1.00 91.94 317 ILE A O 1
ATOM 2519 N N . ASP A 1 318 ? 11.413 -6.241 -28.424 1.00 89.75 318 ASP A N 1
ATOM 2520 C CA . ASP A 1 318 ? 10.368 -7.246 -28.686 1.00 89.75 318 ASP A CA 1
ATOM 2521 C C . ASP A 1 318 ? 10.932 -8.659 -28.781 1.00 89.75 318 ASP A C 1
ATOM 2523 O O . ASP A 1 318 ? 10.350 -9.599 -28.236 1.00 89.75 318 ASP A O 1
ATOM 2527 N N . ALA A 1 319 ? 12.064 -8.815 -29.467 1.00 92.38 319 ALA A N 1
ATOM 2528 C CA . ALA A 1 319 ? 12.749 -10.097 -29.546 1.00 92.38 319 ALA A CA 1
ATOM 2529 C C . ALA A 1 319 ? 13.255 -10.533 -28.164 1.00 92.38 319 ALA A C 1
ATOM 2531 O O . ALA A 1 319 ? 13.066 -11.687 -27.790 1.00 92.38 319 ALA A O 1
ATOM 2532 N N . LEU A 1 320 ? 13.815 -9.607 -27.378 1.00 92.62 320 LEU A N 1
ATOM 2533 C CA . LEU A 1 320 ? 14.292 -9.887 -26.024 1.00 92.62 320 LEU A CA 1
ATOM 2534 C C . LEU A 1 320 ? 13.168 -10.324 -25.085 1.00 92.62 320 LEU A C 1
ATOM 2536 O O . LEU A 1 320 ? 13.304 -11.345 -24.417 1.00 92.62 320 LEU A O 1
ATOM 2540 N N . VAL A 1 321 ? 12.055 -9.588 -25.039 1.00 91.31 321 VAL A N 1
ATOM 2541 C CA . VAL A 1 321 ? 10.901 -9.942 -24.194 1.00 91.31 321 VAL A CA 1
ATOM 2542 C C . VAL A 1 321 ? 10.337 -11.297 -24.611 1.00 91.31 321 VAL A C 1
ATOM 2544 O O . VAL A 1 321 ? 10.059 -12.138 -23.758 1.00 91.31 321 VAL A O 1
ATOM 2547 N N . ARG A 1 322 ? 10.214 -11.550 -25.919 1.00 90.81 322 ARG A N 1
ATOM 2548 C CA . ARG A 1 322 ? 9.762 -12.845 -26.438 1.00 90.81 322 ARG A CA 1
ATOM 2549 C C . ARG A 1 322 ? 10.685 -13.977 -26.003 1.00 90.81 322 ARG A C 1
ATOM 2551 O O . ARG A 1 322 ? 10.219 -14.958 -25.435 1.00 90.81 322 ARG A O 1
ATOM 2558 N N . ASP A 1 323 ? 11.987 -13.825 -26.207 1.00 91.56 323 ASP A N 1
ATOM 2559 C CA . ASP A 1 323 ? 12.973 -14.841 -25.846 1.00 91.56 323 ASP A CA 1
ATOM 2560 C C . ASP A 1 323 ? 12.990 -15.097 -24.335 1.00 91.56 323 ASP A C 1
ATOM 2562 O O . ASP A 1 323 ? 13.008 -16.249 -23.897 1.00 91.56 323 ASP A O 1
ATOM 2566 N N . ARG A 1 324 ? 12.895 -14.039 -23.527 1.00 90.12 324 ARG A N 1
ATOM 2567 C CA . ARG A 1 324 ? 12.804 -14.138 -22.067 1.00 90.12 324 ARG A CA 1
ATOM 2568 C C . ARG A 1 324 ? 11.545 -14.879 -21.624 1.00 90.12 324 ARG A C 1
ATOM 2570 O O . ARG A 1 324 ? 11.648 -15.840 -20.864 1.00 90.12 324 ARG A O 1
ATOM 2577 N N . CYS A 1 325 ? 10.373 -14.481 -22.113 1.00 85.88 325 CYS A N 1
ATOM 2578 C CA . CYS A 1 325 ? 9.102 -15.059 -21.682 1.00 85.88 325 CYS A CA 1
ATOM 2579 C C . CYS A 1 325 ? 8.856 -16.472 -22.235 1.00 85.88 325 CYS A C 1
ATOM 2581 O O . CYS A 1 325 ? 8.336 -17.324 -21.513 1.00 85.88 325 CYS A O 1
ATOM 2583 N N . GLU A 1 326 ? 9.199 -16.726 -23.500 1.00 86.25 326 GLU A N 1
ATOM 2584 C CA . GLU A 1 326 ? 8.862 -17.971 -24.204 1.00 86.25 326 GLU A CA 1
ATOM 2585 C C . GLU A 1 326 ? 9.972 -19.019 -24.097 1.00 86.25 326 GLU A C 1
ATOM 2587 O O . GLU A 1 326 ? 9.688 -20.177 -23.789 1.00 86.25 326 GLU A O 1
ATOM 2592 N N . LYS A 1 327 ? 11.237 -18.631 -24.315 1.00 85.62 327 LYS A N 1
ATOM 2593 C CA . LYS A 1 327 ? 12.366 -19.578 -24.315 1.00 85.62 327 LYS A CA 1
ATOM 2594 C C . LYS A 1 327 ? 12.935 -19.769 -22.915 1.00 85.62 327 LYS A C 1
ATOM 2596 O O . LYS A 1 327 ? 13.058 -20.900 -22.453 1.00 85.62 327 LYS A O 1
ATOM 2601 N N . ALA A 1 328 ? 13.260 -18.671 -22.232 1.00 85.81 328 ALA A N 1
ATOM 2602 C CA . ALA A 1 328 ? 13.882 -18.714 -20.908 1.00 85.81 328 ALA A CA 1
ATOM 2603 C C . ALA A 1 328 ? 12.869 -18.870 -19.760 1.00 85.81 328 ALA A C 1
ATOM 2605 O O . ALA A 1 328 ? 13.268 -19.115 -18.624 1.00 85.81 328 ALA A O 1
ATOM 2606 N N . LYS A 1 329 ? 11.564 -18.745 -20.050 1.00 88.81 329 LYS A N 1
ATOM 2607 C CA . LYS A 1 329 ? 10.462 -18.810 -19.073 1.00 88.81 329 LYS A CA 1
ATOM 2608 C C . LYS A 1 329 ? 10.611 -17.811 -17.916 1.00 88.81 329 LYS A C 1
ATOM 2610 O O . LYS A 1 329 ? 10.121 -18.052 -16.815 1.00 88.81 329 LYS A O 1
ATOM 2615 N N . ILE A 1 330 ? 11.257 -16.674 -18.167 1.00 88.75 330 ILE A N 1
ATOM 2616 C CA . ILE A 1 330 ? 11.413 -15.589 -17.199 1.00 88.75 330 ILE A CA 1
ATOM 2617 C C . ILE A 1 330 ? 10.119 -14.777 -17.178 1.00 88.75 330 ILE A C 1
ATOM 2619 O O . ILE A 1 330 ? 9.690 -14.234 -18.198 1.00 88.75 330 ILE A O 1
ATOM 2623 N N . ARG A 1 331 ? 9.490 -14.707 -16.004 1.00 89.50 331 ARG A N 1
ATOM 2624 C CA . ARG A 1 331 ? 8.250 -13.962 -15.760 1.00 89.50 331 ARG A CA 1
ATOM 2625 C C . ARG A 1 331 ? 8.404 -13.159 -14.467 1.00 89.50 331 ARG A C 1
ATOM 2627 O O . ARG A 1 331 ? 8.118 -13.704 -13.401 1.00 89.50 331 ARG A O 1
ATOM 2634 N N . PRO A 1 332 ? 8.863 -11.897 -14.533 1.00 90.44 332 PRO A N 1
ATOM 2635 C CA . PRO A 1 332 ? 9.256 -11.146 -13.340 1.00 90.44 332 PRO A CA 1
ATOM 2636 C C . PRO A 1 332 ? 8.157 -11.049 -12.287 1.00 90.44 332 PRO A C 1
ATOM 2638 O O . PRO A 1 332 ? 8.445 -11.141 -11.105 1.00 90.44 332 PRO A O 1
ATOM 2641 N N . PHE A 1 333 ? 6.897 -10.928 -12.707 1.00 92.88 333 PHE A N 1
ATOM 2642 C CA . PHE A 1 333 ? 5.756 -10.762 -11.806 1.00 92.88 333 PHE A CA 1
ATOM 2643 C C . PHE A 1 333 ? 5.050 -12.074 -11.433 1.00 92.88 333 PHE A C 1
ATOM 2645 O O . PHE A 1 333 ? 4.007 -12.033 -10.791 1.00 92.88 333 PHE A O 1
ATOM 2652 N N . GLN A 1 334 ? 5.567 -13.241 -11.831 1.00 91.94 334 GLN A N 1
ATOM 2653 C CA . GLN A 1 334 ? 4.867 -14.517 -11.633 1.00 91.94 334 GLN A CA 1
ATOM 2654 C C . GLN A 1 334 ? 4.609 -14.821 -10.152 1.00 91.94 334 GLN A C 1
ATOM 2656 O O . GLN A 1 334 ? 3.485 -15.157 -9.793 1.00 91.94 334 GLN A O 1
ATOM 2661 N N . HIS A 1 335 ? 5.614 -14.643 -9.293 1.00 91.38 335 HIS A N 1
ATOM 2662 C CA . HIS A 1 335 ? 5.454 -14.878 -7.858 1.00 91.38 335 HIS A CA 1
ATOM 2663 C C . HIS A 1 335 ? 4.440 -13.912 -7.232 1.00 91.38 335 HIS A C 1
ATOM 2665 O O . HIS A 1 335 ? 3.579 -14.311 -6.454 1.00 91.38 335 HIS A O 1
ATOM 2671 N N . LEU A 1 336 ? 4.486 -12.642 -7.639 1.00 91.44 336 LEU A N 1
ATOM 2672 C CA . LEU A 1 336 ? 3.521 -11.636 -7.212 1.00 91.44 336 LEU A CA 1
ATOM 2673 C C . LEU A 1 336 ? 2.088 -12.012 -7.630 1.00 91.44 336 LEU A C 1
ATOM 2675 O O . LEU A 1 336 ? 1.171 -11.912 -6.822 1.00 91.44 336 LEU A O 1
ATOM 2679 N N . LEU A 1 337 ? 1.886 -12.482 -8.864 1.00 92.69 337 LEU A N 1
ATOM 2680 C CA . LEU A 1 337 ? 0.582 -12.955 -9.343 1.00 92.69 337 LEU A CA 1
ATOM 2681 C C . LEU A 1 337 ? 0.074 -14.165 -8.544 1.00 92.69 337 LEU A C 1
ATOM 2683 O O . LEU A 1 337 ? -1.123 -14.271 -8.288 1.00 92.69 337 LEU A O 1
ATOM 2687 N N . GLU A 1 338 ? 0.965 -15.066 -8.133 1.00 92.38 338 GLU A N 1
ATOM 2688 C CA . GLU A 1 338 ? 0.619 -16.213 -7.284 1.00 92.38 338 GLU A CA 1
ATOM 2689 C C . GLU A 1 338 ? 0.174 -15.777 -5.886 1.00 92.38 338 GLU A C 1
ATOM 2691 O O . GLU A 1 338 ? -0.817 -16.300 -5.379 1.00 92.38 338 GLU A O 1
ATOM 2696 N N . ILE A 1 339 ? 0.865 -14.796 -5.295 1.00 91.50 339 ILE A N 1
ATOM 2697 C CA . ILE A 1 339 ? 0.516 -14.225 -3.988 1.00 91.50 339 ILE A CA 1
ATOM 2698 C C . ILE A 1 339 ? -0.833 -13.498 -4.053 1.00 91.50 339 ILE A C 1
ATOM 2700 O O . ILE A 1 339 ? -1.691 -13.707 -3.197 1.00 91.50 339 ILE A O 1
ATOM 2704 N N . LEU A 1 340 ? -1.031 -12.638 -5.058 1.00 92.81 340 LEU A N 1
ATOM 2705 C CA . LEU A 1 340 ? -2.246 -11.824 -5.181 1.00 92.81 340 LEU A CA 1
ATOM 2706 C C . LEU A 1 340 ? -3.468 -12.639 -5.626 1.00 92.81 340 LEU A C 1
ATOM 2708 O O . LEU A 1 340 ? -4.604 -12.240 -5.367 1.00 92.81 340 LEU A O 1
ATOM 2712 N N . GLY A 1 341 ? -3.247 -13.768 -6.301 1.00 93.62 341 GLY A N 1
ATOM 2713 C CA . GLY A 1 341 ? -4.302 -14.600 -6.860 1.00 93.62 341 GLY A CA 1
ATOM 2714 C C . GLY A 1 341 ? -5.017 -13.945 -8.047 1.00 93.62 341 GLY A C 1
ATOM 2715 O O . GLY A 1 341 ? -4.526 -13.009 -8.670 1.00 93.62 341 GLY A O 1
ATOM 2716 N N . LYS A 1 342 ? -6.200 -14.469 -8.393 1.00 95.25 342 LYS A N 1
ATOM 2717 C CA . LYS A 1 342 ? -7.022 -13.946 -9.507 1.00 95.25 342 LYS A CA 1
ATOM 2718 C C . LYS A 1 342 ? -7.804 -12.688 -9.137 1.00 95.25 342 LYS A C 1
ATOM 2720 O O . LYS A 1 342 ? -8.090 -11.860 -9.995 1.00 95.25 342 LYS A O 1
ATOM 2725 N N . THR A 1 343 ? -8.170 -12.572 -7.870 1.00 95.69 343 THR A N 1
ATOM 2726 C CA . THR A 1 343 ? -8.900 -11.439 -7.313 1.00 95.69 343 THR A CA 1
ATOM 2727 C C . THR A 1 343 ? -8.209 -11.088 -6.016 1.00 95.69 343 THR A C 1
ATOM 2729 O O . THR A 1 343 ? -7.997 -11.971 -5.186 1.00 95.69 343 THR A O 1
ATOM 2732 N N . PHE A 1 344 ? -7.861 -9.818 -5.845 1.00 96.44 344 PHE A N 1
ATOM 2733 C CA . PHE A 1 344 ? -7.260 -9.372 -4.602 1.00 96.44 344 PHE A CA 1
ATOM 2734 C C . PHE A 1 344 ? -8.308 -9.406 -3.490 1.00 96.44 344 PHE A C 1
ATOM 2736 O O . PHE A 1 344 ? -9.332 -8.726 -3.568 1.00 96.44 344 PHE A O 1
ATOM 2743 N N . THR A 1 345 ? -8.045 -10.199 -2.456 1.00 95.19 345 THR A N 1
ATOM 2744 C CA . THR A 1 345 ? -8.915 -10.318 -1.283 1.00 95.19 345 THR A CA 1
ATOM 2745 C C . THR A 1 345 ? -8.087 -10.307 -0.015 1.00 95.19 345 THR A C 1
ATOM 2747 O O . THR A 1 345 ? -7.047 -10.958 0.049 1.00 95.19 345 THR A O 1
ATOM 2750 N N . VAL A 1 346 ? -8.587 -9.628 1.010 1.00 95.69 346 VAL A N 1
ATOM 2751 C CA . VAL A 1 346 ? -7.928 -9.485 2.309 1.00 95.69 346 VAL A CA 1
ATOM 2752 C C . VAL A 1 346 ? -8.767 -10.187 3.362 1.00 95.69 346 VAL A C 1
ATOM 2754 O O . VAL A 1 346 ? -9.987 -10.003 3.430 1.00 95.69 346 VAL A O 1
ATOM 2757 N N . LYS A 1 347 ? -8.128 -10.997 4.206 1.00 92.81 347 LYS A N 1
ATOM 2758 C CA . LYS A 1 347 ? -8.811 -11.647 5.328 1.00 92.81 347 LYS A CA 1
ATOM 2759 C C . LYS A 1 347 ? -8.946 -10.683 6.507 1.00 92.81 347 LYS A C 1
ATOM 2761 O O . LYS A 1 347 ? -8.065 -9.869 6.785 1.00 92.81 347 LYS A O 1
ATOM 2766 N N . ALA A 1 348 ? -10.024 -10.831 7.277 1.00 88.00 348 ALA A N 1
ATOM 2767 C CA . ALA A 1 348 ? -10.179 -10.101 8.537 1.00 88.00 348 ALA A CA 1
ATOM 2768 C C . ALA A 1 348 ? -9.023 -10.404 9.513 1.00 88.00 348 ALA A C 1
ATOM 2770 O O . ALA A 1 348 ? -8.584 -9.520 10.233 1.00 88.00 348 ALA A O 1
ATOM 2771 N N . THR A 1 349 ? -8.458 -11.609 9.464 1.00 88.75 349 THR A N 1
ATOM 2772 C CA . THR A 1 349 ? -7.303 -12.029 10.272 1.00 88.75 349 THR A CA 1
ATOM 2773 C C . THR A 1 349 ? -5.999 -12.050 9.466 1.00 88.75 349 THR A C 1
ATOM 2775 O O . THR A 1 349 ? -5.168 -12.930 9.685 1.00 88.75 349 THR A O 1
ATOM 2778 N N . GLU A 1 350 ? -5.865 -11.191 8.452 1.00 92.81 350 GLU A N 1
ATOM 2779 C CA . GLU A 1 350 ? -4.654 -11.148 7.627 1.00 92.81 350 GLU A CA 1
ATOM 2780 C C . GLU A 1 350 ? -3.418 -10.841 8.482 1.00 92.81 350 GLU A C 1
ATOM 2782 O O . GLU A 1 350 ? -3.423 -9.892 9.265 1.00 92.81 350 GLU A O 1
ATOM 2787 N N . ASN A 1 351 ? -2.378 -11.657 8.315 1.00 89.69 351 ASN A N 1
ATOM 2788 C CA . ASN A 1 351 ? -1.127 -11.572 9.070 1.00 89.69 351 ASN A CA 1
ATOM 2789 C C . ASN A 1 351 ? 0.078 -11.317 8.156 1.00 89.69 351 ASN A C 1
ATOM 2791 O O . ASN A 1 351 ? 1.162 -11.014 8.658 1.00 89.69 351 ASN A O 1
ATOM 2795 N N . ASP A 1 352 ? -0.084 -11.435 6.834 1.00 92.31 352 ASP A N 1
ATOM 2796 C CA . ASP A 1 352 ? 0.957 -11.049 5.893 1.00 92.31 352 ASP A CA 1
ATOM 2797 C C . ASP A 1 352 ? 1.101 -9.521 5.861 1.00 92.31 352 ASP A C 1
ATOM 2799 O O . ASP A 1 352 ? 0.173 -8.781 5.517 1.00 92.31 352 ASP A O 1
ATOM 2803 N N . HIS A 1 353 ? 2.286 -9.038 6.237 1.00 90.94 353 HIS A N 1
ATOM 2804 C CA . HIS A 1 353 ? 2.553 -7.607 6.332 1.00 90.94 353 HIS A CA 1
ATOM 2805 C C . HIS A 1 353 ? 2.466 -6.899 4.972 1.00 90.94 353 HIS A C 1
ATOM 2807 O O . HIS A 1 353 ? 1.986 -5.767 4.904 1.00 90.94 353 HIS A O 1
ATOM 2813 N N . GLY A 1 354 ? 2.891 -7.556 3.889 1.00 90.94 354 GLY A N 1
ATOM 2814 C CA . GLY A 1 354 ? 2.843 -6.998 2.540 1.00 90.94 354 GLY A CA 1
ATOM 2815 C C . GLY A 1 354 ? 1.408 -6.836 2.046 1.00 90.94 354 GLY A C 1
ATOM 2816 O O . GLY A 1 354 ? 1.045 -5.762 1.560 1.00 90.94 354 GLY A O 1
ATOM 2817 N N . ILE A 1 355 ? 0.571 -7.859 2.241 1.00 93.88 355 ILE A N 1
ATOM 2818 C CA . ILE A 1 355 ? -0.862 -7.804 1.916 1.00 93.88 355 ILE A CA 1
ATOM 2819 C C . ILE A 1 355 ? -1.572 -6.742 2.754 1.00 93.88 355 ILE A C 1
ATOM 2821 O O . ILE A 1 355 ? -2.348 -5.961 2.205 1.00 93.88 355 ILE A O 1
ATOM 2825 N N . GLU A 1 356 ? -1.279 -6.654 4.053 1.00 94.50 356 GLU A N 1
ATOM 2826 C CA . GLU A 1 356 ? -1.855 -5.636 4.937 1.00 94.50 356 GLU A CA 1
ATOM 2827 C C . GLU A 1 356 ? -1.472 -4.214 4.495 1.00 94.50 356 GLU A C 1
ATOM 2829 O O . GLU A 1 356 ? -2.324 -3.327 4.450 1.00 94.50 356 GLU A O 1
ATOM 2834 N N . MET A 1 357 ? -0.213 -3.962 4.125 1.00 94.81 357 MET A N 1
ATOM 2835 C CA . MET A 1 357 ? 0.184 -2.644 3.621 1.00 94.81 357 MET A CA 1
ATOM 2836 C C . MET A 1 357 ? -0.473 -2.321 2.275 1.00 94.81 357 MET A C 1
ATOM 2838 O O . MET A 1 357 ? -0.936 -1.197 2.065 1.00 94.81 357 MET A O 1
ATOM 2842 N N . LEU A 1 358 ? -0.533 -3.296 1.367 1.00 95.75 358 LEU A N 1
ATOM 2843 C CA . LEU A 1 358 ? -1.158 -3.136 0.057 1.00 95.75 358 LEU A CA 1
ATOM 2844 C C . LEU A 1 358 ? -2.652 -2.820 0.186 1.00 95.75 358 LEU A C 1
ATOM 2846 O O . LEU A 1 358 ? -3.137 -1.867 -0.421 1.00 95.75 358 LEU A O 1
ATOM 2850 N N . PHE A 1 359 ? -3.354 -3.553 1.051 1.00 96.62 359 PHE A N 1
ATOM 2851 C CA . PHE A 1 359 ? -4.729 -3.281 1.468 1.00 96.62 359 PHE A CA 1
ATOM 2852 C C . PHE A 1 359 ? -4.920 -1.821 1.897 1.00 96.62 359 PHE A C 1
ATOM 2854 O O . PHE A 1 359 ? -5.817 -1.135 1.398 1.00 96.62 359 PHE A O 1
ATOM 2861 N N . ARG A 1 360 ? -4.060 -1.324 2.793 1.00 96.94 360 ARG A N 1
ATOM 2862 C CA . ARG A 1 360 ? -4.143 0.054 3.295 1.00 96.94 360 ARG A CA 1
ATOM 2863 C C . ARG A 1 360 ? -3.961 1.073 2.181 1.00 96.94 360 ARG A C 1
ATOM 2865 O O . ARG A 1 360 ? -4.709 2.046 2.126 1.00 96.94 360 ARG A O 1
ATOM 2872 N N . PHE A 1 361 ? -3.007 0.854 1.278 1.00 97.50 361 PHE A N 1
ATOM 2873 C CA . PHE A 1 361 ? -2.795 1.755 0.148 1.00 97.50 361 PHE A CA 1
ATOM 2874 C C . PHE A 1 361 ? -3.942 1.720 -0.865 1.00 97.50 361 PHE A C 1
ATOM 2876 O O . PHE A 1 361 ? -4.312 2.784 -1.357 1.00 97.50 361 PHE A O 1
ATOM 2883 N N . ILE A 1 362 ? -4.559 0.562 -1.123 1.00 97.56 362 ILE A N 1
ATOM 2884 C CA . ILE A 1 362 ? -5.787 0.473 -1.934 1.00 97.56 362 ILE A CA 1
ATOM 2885 C C . ILE A 1 362 ? -6.906 1.293 -1.284 1.00 97.56 362 ILE A C 1
ATOM 2887 O O . ILE A 1 362 ? -7.565 2.085 -1.959 1.00 97.56 362 ILE A O 1
ATOM 2891 N N . TYR A 1 363 ? -7.083 1.158 0.034 1.00 97.38 363 TYR A N 1
ATOM 2892 C CA . TYR A 1 363 ? -8.071 1.930 0.784 1.00 97.38 363 TYR A CA 1
ATOM 2893 C C . TYR A 1 363 ? -7.831 3.440 0.668 1.00 97.38 363 TYR A C 1
ATOM 2895 O O . TYR A 1 363 ? -8.745 4.199 0.346 1.00 97.38 363 TYR A O 1
ATOM 2903 N N . ILE A 1 364 ? -6.586 3.877 0.884 1.00 97.81 364 ILE A N 1
ATOM 2904 C CA . ILE A 1 364 ? -6.179 5.281 0.759 1.00 97.81 364 ILE A CA 1
ATOM 2905 C C . ILE A 1 364 ? -6.423 5.795 -0.667 1.00 97.81 364 ILE A C 1
ATOM 2907 O O . ILE A 1 364 ? -6.955 6.894 -0.836 1.00 97.81 364 ILE A O 1
ATOM 2911 N N . TYR A 1 365 ? -6.049 5.020 -1.687 1.00 96.88 365 TYR A N 1
ATOM 2912 C CA . TYR A 1 365 ? -6.200 5.399 -3.091 1.00 96.88 365 TYR A CA 1
ATOM 2913 C C . TYR A 1 365 ? -7.663 5.683 -3.449 1.00 96.88 365 TYR A C 1
ATOM 2915 O O . TYR A 1 365 ? -7.974 6.737 -4.008 1.00 96.88 365 TYR A O 1
ATOM 2923 N N . GLU A 1 366 ? -8.564 4.788 -3.046 1.00 96.19 366 GLU A N 1
ATOM 2924 C CA . GLU A 1 366 ? -9.999 4.909 -3.309 1.00 96.19 366 GLU A CA 1
ATOM 2925 C C . GLU A 1 366 ? -10.658 6.011 -2.466 1.00 96.19 366 GLU A C 1
ATOM 2927 O O . GLU A 1 366 ? -11.439 6.805 -2.989 1.00 96.19 366 GLU A O 1
ATOM 2932 N N . LYS A 1 367 ? -10.333 6.119 -1.170 1.00 96.19 367 LYS A N 1
ATOM 2933 C CA . LYS A 1 367 ? -11.027 7.050 -0.261 1.00 96.19 367 LYS A CA 1
ATOM 2934 C C . LYS A 1 367 ? -10.510 8.481 -0.287 1.00 96.19 367 LYS A C 1
ATOM 2936 O O . LYS A 1 367 ? -11.301 9.401 -0.103 1.00 96.19 367 LYS A O 1
ATOM 2941 N N . LYS A 1 368 ? -9.202 8.682 -0.460 1.00 96.50 368 LYS A N 1
ATOM 2942 C CA . LYS A 1 368 ? -8.577 10.011 -0.363 1.00 96.50 368 LYS A CA 1
ATOM 2943 C C . LYS A 1 368 ? -8.272 10.615 -1.725 1.00 96.50 368 LYS A C 1
ATOM 2945 O O . LYS A 1 368 ? -8.448 11.814 -1.906 1.00 96.50 368 LYS A O 1
ATOM 2950 N N . PHE A 1 369 ? -7.782 9.805 -2.660 1.00 94.38 369 PHE A N 1
ATOM 2951 C CA . PHE A 1 369 ? -7.239 10.315 -3.919 1.00 94.38 369 PHE A CA 1
ATOM 2952 C C . PHE A 1 369 ? -8.208 10.213 -5.093 1.00 94.38 369 PHE A C 1
ATOM 2954 O O . PHE A 1 369 ? -7.934 10.809 -6.128 1.00 94.38 369 PHE A O 1
ATOM 2961 N N . GLY A 1 370 ? -9.335 9.503 -4.961 1.00 88.06 370 GLY A N 1
ATOM 2962 C CA . GLY A 1 370 ? -10.368 9.455 -6.004 1.00 88.06 370 GLY A CA 1
ATOM 2963 C C . GLY A 1 370 ? -9.817 9.037 -7.370 1.00 88.06 370 GLY A C 1
ATOM 2964 O O . GLY A 1 370 ? -10.295 9.504 -8.399 1.00 88.06 370 GLY A O 1
ATOM 2965 N N . ARG A 1 371 ? -8.784 8.187 -7.360 1.00 83.31 371 ARG A N 1
ATOM 2966 C CA . ARG A 1 371 ? -8.019 7.720 -8.525 1.00 83.31 371 ARG A CA 1
ATOM 2967 C C . ARG A 1 371 ? -7.052 8.708 -9.185 1.00 83.31 371 ARG A C 1
ATOM 2969 O O . ARG A 1 371 ? -6.476 8.368 -10.218 1.00 83.31 371 ARG A O 1
ATOM 2976 N N . ASP A 1 372 ? -6.763 9.855 -8.574 1.00 90.06 372 ASP A N 1
ATOM 2977 C CA . ASP A 1 372 ? -5.640 10.709 -8.984 1.00 90.06 372 ASP A CA 1
ATOM 2978 C C . ASP A 1 372 ? -4.300 9.992 -8.729 1.00 90.06 372 ASP A C 1
ATOM 2980 O O . ASP A 1 372 ? -3.786 9.942 -7.607 1.00 90.06 372 ASP A O 1
ATOM 2984 N N . ARG A 1 373 ? -3.749 9.397 -9.793 1.00 88.00 373 ARG A N 1
ATOM 2985 C CA . ARG A 1 373 ? -2.552 8.541 -9.759 1.00 88.00 373 ARG A CA 1
ATOM 2986 C C . ARG A 1 373 ? -1.312 9.314 -9.325 1.00 88.00 373 ARG A C 1
ATOM 2988 O O . ARG A 1 373 ? -0.547 8.830 -8.493 1.00 88.00 373 ARG A O 1
ATOM 2995 N N . LEU A 1 374 ? -1.117 10.512 -9.872 1.00 85.50 374 LEU A N 1
ATOM 2996 C CA . LEU A 1 374 ? 0.063 11.327 -9.599 1.00 85.50 374 LEU A CA 1
ATOM 2997 C C . LEU A 1 374 ? 0.027 11.861 -8.166 1.00 85.50 374 LEU A C 1
ATOM 2999 O O . LEU A 1 374 ? 1.020 11.752 -7.444 1.00 85.50 374 LEU A O 1
ATOM 3003 N N . ALA A 1 375 ? -1.120 12.385 -7.720 1.00 89.19 375 ALA A N 1
ATOM 3004 C CA . ALA A 1 375 ? -1.261 12.829 -6.339 1.00 89.19 375 ALA A CA 1
ATOM 3005 C C . ALA A 1 375 ? -1.098 11.666 -5.355 1.00 89.19 375 ALA A C 1
ATOM 3007 O O . ALA A 1 375 ? -0.453 11.842 -4.322 1.00 89.19 375 ALA A O 1
ATOM 3008 N N . PHE A 1 376 ? -1.622 10.482 -5.680 1.00 92.50 376 PHE A N 1
ATOM 3009 C CA . PHE A 1 376 ? -1.446 9.284 -4.868 1.00 92.50 376 PHE A CA 1
ATOM 3010 C C . PHE A 1 376 ? 0.029 8.890 -4.732 1.00 92.50 376 PHE A C 1
ATOM 3012 O O . PHE A 1 376 ? 0.525 8.786 -3.608 1.00 92.50 376 PHE A O 1
ATOM 3019 N N . MET A 1 377 ? 0.756 8.744 -5.846 1.00 89.88 377 MET A N 1
ATOM 3020 C CA . MET A 1 377 ? 2.181 8.390 -5.816 1.00 89.88 377 MET A CA 1
ATOM 3021 C C . MET A 1 377 ? 2.984 9.387 -4.969 1.00 89.88 377 MET A C 1
ATOM 3023 O O . MET A 1 377 ? 3.705 8.982 -4.051 1.00 89.88 377 MET A O 1
ATOM 3027 N N . ASN A 1 378 ? 2.760 10.685 -5.193 1.00 87.75 378 ASN A N 1
ATOM 3028 C CA . ASN A 1 378 ? 3.545 11.753 -4.579 1.00 87.75 378 ASN A CA 1
ATOM 3029 C C . ASN A 1 378 ? 3.160 12.073 -3.124 1.00 87.75 378 ASN A C 1
ATOM 3031 O O . ASN A 1 378 ? 4.000 12.576 -2.381 1.00 87.75 378 ASN A O 1
ATOM 3035 N N . LYS A 1 379 ? 1.903 11.854 -2.709 1.00 91.69 379 LYS A N 1
ATOM 3036 C CA . LYS A 1 379 ? 1.383 12.383 -1.429 1.00 91.69 379 LYS A CA 1
ATOM 3037 C C . LYS A 1 379 ? 0.784 11.340 -0.492 1.00 91.69 379 LYS A C 1
ATOM 3039 O O . LYS A 1 379 ? 0.571 11.666 0.673 1.00 91.69 379 LYS A O 1
ATOM 3044 N N . ALA A 1 380 ? 0.458 10.135 -0.960 1.00 94.12 380 ALA A N 1
ATOM 3045 C CA . ALA A 1 380 ? -0.120 9.119 -0.082 1.00 94.12 380 ALA A CA 1
ATOM 3046 C C . ALA A 1 380 ? 0.908 8.649 0.951 1.00 94.12 380 ALA A C 1
ATOM 3048 O O . ALA A 1 380 ? 2.070 8.426 0.615 1.00 94.12 380 ALA A O 1
ATOM 3049 N N . THR A 1 381 ? 0.483 8.453 2.194 1.00 94.44 381 THR A N 1
ATOM 3050 C CA . THR A 1 381 ? 1.322 7.876 3.257 1.00 94.44 381 THR A CA 1
ATOM 3051 C C . THR A 1 381 ? 0.512 6.877 4.071 1.00 94.44 381 THR A C 1
ATOM 3053 O O . THR A 1 381 ? -0.712 6.983 4.136 1.00 94.44 381 THR A O 1
ATOM 3056 N N . LEU A 1 382 ? 1.162 5.924 4.744 1.00 92.50 382 LEU A N 1
ATOM 3057 C CA . LEU A 1 382 ? 0.443 4.970 5.600 1.00 92.50 382 LEU A CA 1
ATOM 3058 C C . LEU A 1 382 ? -0.303 5.640 6.765 1.00 92.50 382 LEU A C 1
ATOM 3060 O O . LEU A 1 382 ? -1.296 5.095 7.244 1.00 92.50 382 LEU A O 1
ATOM 3064 N N . GLN A 1 383 ? 0.126 6.832 7.191 1.00 93.00 383 GLN A N 1
ATOM 3065 C CA . GLN A 1 383 ? -0.570 7.614 8.218 1.00 93.00 383 GLN A CA 1
ATOM 3066 C C . GLN A 1 383 ? -1.974 8.040 7.772 1.00 93.00 383 GLN A C 1
ATOM 3068 O O . GLN A 1 383 ? -2.869 8.171 8.605 1.00 93.00 383 GLN A O 1
ATOM 3073 N N . ASP A 1 384 ? -2.200 8.187 6.462 1.00 93.56 384 ASP A N 1
ATOM 3074 C CA . ASP A 1 384 ? -3.518 8.520 5.924 1.00 93.56 384 ASP A CA 1
ATOM 3075 C C . ASP A 1 384 ? -4.560 7.450 6.267 1.00 93.56 384 ASP A C 1
ATOM 3077 O O . ASP A 1 384 ? -5.721 7.774 6.491 1.00 93.56 384 ASP A O 1
ATOM 3081 N N . PHE A 1 385 ? -4.154 6.182 6.375 1.00 93.81 385 PHE A N 1
ATOM 3082 C CA . PHE A 1 385 ? -5.070 5.074 6.643 1.00 93.81 385 PHE A CA 1
ATOM 3083 C C . PHE A 1 385 ? -5.787 5.194 7.996 1.00 93.81 385 PHE A C 1
ATOM 3085 O O . PHE A 1 385 ? -6.966 4.846 8.107 1.00 93.81 385 PHE A O 1
ATOM 3092 N N . ALA A 1 386 ? -5.081 5.682 9.021 1.00 88.62 386 ALA A N 1
ATOM 3093 C CA . ALA A 1 386 ? -5.622 5.826 10.371 1.00 88.62 386 ALA A CA 1
ATOM 3094 C C . ALA A 1 386 ? -6.682 6.935 10.458 1.00 88.62 386 ALA A C 1
ATOM 3096 O O . ALA A 1 386 ? -7.606 6.835 11.257 1.00 88.62 386 ALA A O 1
ATOM 3097 N N . ASN A 1 387 ? -6.560 7.962 9.613 1.00 89.06 387 ASN A N 1
ATOM 3098 C CA . ASN A 1 387 ? -7.414 9.150 9.642 1.00 89.06 387 ASN A CA 1
ATOM 3099 C C . ASN A 1 387 ? -8.635 9.046 8.719 1.00 89.06 387 ASN A C 1
ATOM 3101 O O . ASN A 1 387 ? -9.525 9.893 8.780 1.00 89.06 387 ASN A O 1
ATOM 3105 N N . LEU A 1 388 ? -8.665 8.048 7.836 1.00 88.88 388 LEU A N 1
ATOM 3106 C CA . LEU A 1 388 ? -9.786 7.826 6.933 1.00 88.88 388 LEU A CA 1
ATOM 3107 C C . LEU A 1 388 ? -10.883 7.012 7.634 1.00 88.88 388 LEU A C 1
ATOM 3109 O O . LEU A 1 388 ? -10.542 6.077 8.371 1.00 88.88 388 LEU A O 1
ATOM 3113 N N . PRO A 1 389 ? -12.168 7.362 7.410 1.00 79.31 389 PRO A N 1
ATOM 3114 C CA . PRO A 1 389 ? -13.304 6.630 7.968 1.00 79.31 389 PRO A CA 1
ATOM 3115 C C . PRO A 1 389 ? -13.318 5.185 7.493 1.00 79.31 389 PRO A C 1
ATOM 3117 O O . PRO A 1 389 ? -12.662 4.915 6.463 1.00 79.31 389 PRO A O 1
#

Secondary structure (DSSP, 8-state):
---SSSSSHHHHHHHHHHHTTSS------PPPP-HHHHHHHHHHHHHHHHHHHHHHHHHHHHHHHHHHHHHHHHHHHHHHHHHHHHHHHHHHHHHHHHHHHHHHHHHHHHHHHHHHHHHHHHHHHHHHHHHHHHHHHHHHHHHHHT--B--B-SPEEEE--TTSSHHHHHHHTTSSPPPP--SS------TTBTTEEE-TT-SS--HHHHHHHHHHHHHH-B-SEEEEE--TTTHHHHHHHHHTT--S-EEE-B-TTHHHHHSPPTT---SSEEEE-TT--EEEESGGGGGGTB-HHHHHHHHHTTS-EE--TTS-HHHHHHIIIIIS---TTHHHHHHH-SB----TT---HHHHHHHHHHHHIIIIITT-HHHHHHH--THHHHH--

Sequence (389 aa):
MSQLATLIPVIGDVLATISNLIMGNRGSRGPSVDVDAIHRQHAAAIAESQRIFQEQQAQAHAQHIQMIEAIREGNDQERQRMEAAYQAEQARLKREREVEQERYEMRINAMVKSVTDAEQHVKDLQIELRKPILDREAKVGFVNSLGLEIKQNEKLLLVGPKGMGKSTFMWLLNAGEKPVQSLSDGTVEIVQLKKFVDSIGLSGWSTEELLKLLVLMIYDGIPKDLIIFGNDRIDIPLTNLGLLGINNPMIVMMFGDFWQKYEPRKGGRQRIHLLDDSNGVRRVQPVEDLDLVYNLDVYADIKEFGRGTPITHHDNIDALVRDRCEKAKIRPFQHLLEILGKTFTVKATENDHGIEMLFRFIYIYEKKFGRDRLAFMNKATLQDFANLP

InterPro domains:
  IPR027417 P-loop containing nucleoside triphosphate hydrolase [G3DSA:3.40.50.300] (35-229)
  IPR027417 P-loop containing nucleoside triphosphate hydrolase [SSF52540] (142-188)

Mean predicted aligned error: 14.72 Å

Radius of gyration: 68.01 Å; Cα contacts (8 Å, |Δi|>4): 378; chains: 1; bounding box: 95×47×216 Å